Protein AF-0000000087419445 (afdb_homodimer)

Structure (mmCIF, N/CA/C/O backbone):
data_AF-0000000087419445-model_v1
#
loop_
_entity.id
_entity.type
_entity.pdbx_description
1 polymer 'Tll0287-like domain-containing protein'
#
loop_
_atom_site.group_PDB
_atom_site.id
_atom_site.type_symbol
_atom_site.label_atom_id
_atom_site.label_alt_id
_atom_site.label_comp_id
_atom_site.label_asym_id
_atom_site.label_entity_id
_atom_site.label_seq_id
_atom_site.pdbx_PDB_ins_code
_atom_site.Cartn_x
_atom_site.Cartn_y
_atom_site.Cartn_z
_atom_site.occupancy
_atom_site.B_iso_or_equiv
_atom_site.auth_seq_id
_atom_site.auth_comp_id
_atom_site.auth_asym_id
_atom_site.auth_atom_id
_atom_site.pdbx_PDB_model_num
ATOM 1 N N . MET A 1 1 ? -38.656 16.219 83.875 1 25.83 1 MET A N 1
ATOM 2 C CA . MET A 1 1 ? -37.688 15.125 83.875 1 25.83 1 MET A CA 1
ATOM 3 C C . MET A 1 1 ? -38.344 13.797 83.562 1 25.83 1 MET A C 1
ATOM 5 O O . MET A 1 1 ? -37.844 12.727 83.938 1 25.83 1 MET A O 1
ATOM 9 N N . LYS A 1 2 ? -39.594 13.906 83 1 27.36 2 LYS A N 1
ATOM 10 C CA . LYS A 1 2 ? -40.625 12.875 83.125 1 27.36 2 LYS A CA 1
ATOM 11 C C . LYS A 1 2 ? -40.25 11.648 82.25 1 27.36 2 LYS A C 1
ATOM 13 O O . LYS A 1 2 ? -39.906 11.766 81.125 1 27.36 2 LYS A O 1
ATOM 18 N N . HIS A 1 3 ? -39.812 10.594 82.938 1 27.92 3 HIS A N 1
ATOM 19 C CA . HIS A 1 3 ? -39.031 9.391 82.625 1 27.92 3 HIS A CA 1
ATOM 20 C C . HIS A 1 3 ? -39.875 8.367 81.875 1 27.92 3 HIS A C 1
ATOM 22 O O . HIS A 1 3 ? -39.906 7.191 82.25 1 27.92 3 HIS A O 1
ATOM 28 N N . LEU A 1 4 ? -40.906 8.828 81 1 33.69 4 LEU A N 1
ATOM 29 C CA . LEU A 1 4 ? -41.844 7.785 80.625 1 33.69 4 LEU A CA 1
ATOM 30 C C . LEU A 1 4 ? -41.156 6.586 80 1 33.69 4 LEU A C 1
ATOM 32 O O . LEU A 1 4 ? -40.219 6.746 79.188 1 33.69 4 LEU A O 1
ATOM 36 N N . PRO A 1 5 ? -41.5 5.383 80.625 1 30.81 5 PRO A N 1
ATOM 37 C CA . PRO A 1 5 ? -40.906 4.047 80.562 1 30.81 5 PRO A CA 1
ATOM 38 C C . PRO A 1 5 ? -40.938 3.498 79.125 1 30.81 5 PRO A C 1
ATOM 40 O O . PRO A 1 5 ? -41.688 3.992 78.25 1 30.81 5 PRO A O 1
ATOM 43 N N . GLU A 1 6 ? -40 2.533 78.812 1 29.3 6 GLU A N 1
ATOM 44 C CA . GLU A 1 6 ? -39.125 1.845 77.875 1 29.3 6 GLU A CA 1
ATOM 45 C C . GLU A 1 6 ? -39.875 0.718 77.188 1 29.3 6 GLU A C 1
ATOM 47 O O . GLU A 1 6 ? -39.281 -0.02 76.375 1 29.3 6 GLU A O 1
ATOM 52 N N . LEU A 1 7 ? -41.344 0.673 77.25 1 30.36 7 LEU A N 1
ATOM 53 C CA . LEU A 1 7 ? -41.719 -0.721 77.062 1 30.36 7 LEU A CA 1
ATOM 54 C C . LEU A 1 7 ? -41.312 -1.236 75.688 1 30.36 7 LEU A C 1
ATOM 56 O O . LEU A 1 7 ? -41.594 -0.596 74.688 1 30.36 7 LEU A O 1
ATOM 60 N N . ALA A 1 8 ? -40.406 -2.24 75.625 1 28.12 8 ALA A N 1
ATOM 61 C CA . ALA A 1 8 ? -39.562 -3 74.688 1 28.12 8 ALA A CA 1
ATOM 62 C C . ALA A 1 8 ? -40.406 -3.965 73.875 1 28.12 8 ALA A C 1
ATOM 64 O O . ALA A 1 8 ? -40.938 -4.953 74.375 1 28.12 8 ALA A O 1
ATOM 65 N N . VAL A 1 9 ? -41.5 -3.436 73.188 1 28.19 9 VAL A N 1
ATOM 66 C CA . VAL A 1 9 ? -42.438 -4.348 72.5 1 28.19 9 VAL A CA 1
ATOM 67 C C . VAL A 1 9 ? -41.656 -5.219 71.5 1 28.19 9 VAL A C 1
ATOM 69 O O . VAL A 1 9 ? -41.062 -4.707 70.562 1 28.19 9 VAL A O 1
ATOM 72 N N . ILE A 1 10 ? -41.156 -6.457 71.938 1 28.98 10 ILE A N 1
ATOM 73 C CA . ILE A 1 10 ? -40.344 -7.496 71.312 1 28.98 10 ILE A CA 1
ATOM 74 C C . ILE A 1 10 ? -41.125 -8.117 70.125 1 28.98 10 ILE A C 1
ATOM 76 O O . ILE A 1 10 ? -42.188 -8.688 70.312 1 28.98 10 ILE A O 1
ATOM 80 N N . ALA A 1 11 ? -41.219 -7.367 68.938 1 28.34 11 ALA A N 1
ATOM 81 C CA . ALA A 1 11 ? -41.938 -7.781 67.75 1 28.34 11 ALA A CA 1
ATOM 82 C C . ALA A 1 11 ? -41.406 -9.117 67.25 1 28.34 11 ALA A C 1
ATOM 84 O O . ALA A 1 11 ? -40.219 -9.266 67 1 28.34 11 ALA A O 1
ATOM 85 N N . MET A 1 12 ? -41.938 -10.258 67.75 1 25.58 12 MET A N 1
ATOM 86 C CA . MET A 1 12 ? -41.625 -11.656 67.438 1 25.58 12 MET A CA 1
ATOM 87 C C . MET A 1 12 ? -41.812 -11.953 66 1 25.58 12 MET A C 1
ATOM 89 O O . MET A 1 12 ? -42.906 -11.836 65.438 1 25.58 12 MET A O 1
ATOM 93 N N . PHE A 1 13 ? -40.875 -11.461 65 1 29.23 13 PHE A N 1
ATOM 94 C CA . PHE A 1 13 ? -40.969 -11.633 63.594 1 29.23 13 PHE A CA 1
ATOM 95 C C . PHE A 1 13 ? -40.875 -13.102 63.219 1 29.23 13 PHE A C 1
ATOM 97 O O . PHE A 1 13 ? -39.938 -13.797 63.594 1 29.23 13 PHE A O 1
ATOM 104 N N . VAL A 1 14 ? -41.938 -13.875 63.219 1 28.44 14 VAL A N 1
ATOM 105 C CA . VAL A 1 14 ? -42.094 -15.289 62.906 1 28.44 14 VAL A CA 1
ATOM 106 C C . VAL A 1 14 ? -41.562 -15.547 61.5 1 28.44 14 VAL A C 1
ATOM 108 O O . VAL A 1 14 ? -41.969 -14.891 60.531 1 28.44 14 VAL A O 1
ATOM 111 N N . SER A 1 15 ? -40.375 -16.234 61.281 1 29.36 15 SER A N 1
ATOM 112 C CA . SER A 1 15 ? -39.406 -16.672 60.25 1 29.36 15 SER A CA 1
ATOM 113 C C . SER A 1 15 ? -40.031 -17.719 59.344 1 29.36 15 SER A C 1
ATOM 115 O O . SER A 1 15 ? -40.062 -18.906 59.688 1 29.36 15 SER A O 1
ATOM 117 N N . VAL A 1 16 ? -41.25 -17.578 58.812 1 31.08 16 VAL A N 1
ATOM 118 C CA . VAL A 1 16 ? -41.75 -18.719 58.062 1 31.08 16 VAL A CA 1
ATOM 119 C C . VAL A 1 16 ? -40.812 -19.047 56.906 1 31.08 16 VAL A C 1
ATOM 121 O O . VAL A 1 16 ? -40.594 -18.219 56.031 1 31.08 16 VAL A O 1
ATOM 124 N N . ALA A 1 17 ? -39.875 -19.984 57.031 1 28.84 17 ALA A N 1
ATOM 125 C CA . ALA A 1 17 ? -38.844 -20.562 56.188 1 28.84 17 ALA A CA 1
ATOM 126 C C . ALA A 1 17 ? -39.469 -21.328 55.031 1 28.84 17 ALA A C 1
ATOM 128 O O . ALA A 1 17 ? -40.062 -22.391 55.219 1 28.84 17 ALA A O 1
ATOM 129 N N . ILE A 1 18 ? -40.219 -20.688 54.094 1 30.56 18 ILE A N 1
ATOM 130 C CA . ILE A 1 18 ? -40.781 -21.438 52.969 1 30.56 18 ILE A CA 1
ATOM 131 C C . ILE A 1 18 ? -39.656 -22.062 52.156 1 30.56 18 ILE A C 1
ATOM 133 O O . ILE A 1 18 ? -38.781 -21.359 51.688 1 30.56 18 ILE A O 1
ATOM 137 N N . ILE A 1 19 ? -39.375 -23.391 52.281 1 31.75 19 ILE A N 1
ATOM 138 C CA . ILE A 1 19 ? -38.406 -24.312 51.688 1 31.75 19 ILE A CA 1
ATOM 139 C C . ILE A 1 19 ? -38.688 -24.453 50.188 1 31.75 19 ILE A C 1
ATOM 141 O O . ILE A 1 19 ? -39.719 -25 49.812 1 31.75 19 ILE A O 1
ATOM 145 N N . MET A 1 20 ? -38.625 -23.391 49.375 1 28.64 20 MET A N 1
ATOM 146 C CA . MET A 1 20 ? -38.844 -23.578 47.938 1 28.64 20 MET A CA 1
ATOM 147 C C . MET A 1 20 ? -37.844 -24.531 47.344 1 28.64 20 MET A C 1
ATOM 149 O O . MET A 1 20 ? -36.625 -24.359 47.531 1 28.64 20 MET A O 1
ATOM 153 N N . ALA A 1 21 ? -38.094 -25.875 47.156 1 33.66 21 ALA A N 1
ATOM 154 C CA . ALA A 1 21 ? -37.375 -26.969 46.531 1 33.66 21 ALA A CA 1
ATOM 155 C C . ALA A 1 21 ? -37.031 -26.672 45.094 1 33.66 21 ALA A C 1
ATOM 157 O O . ALA A 1 21 ? -37.938 -26.594 44.25 1 33.66 21 ALA A O 1
ATOM 158 N N . THR A 1 22 ? -36.188 -25.688 44.75 1 34.28 22 THR A N 1
ATOM 159 C CA . THR A 1 22 ? -35.812 -25.344 43.406 1 34.28 22 THR A CA 1
ATOM 160 C C . THR A 1 22 ? -35.125 -26.531 42.719 1 34.28 22 THR A C 1
ATOM 162 O O . THR A 1 22 ? -34.281 -27.172 43.312 1 34.28 22 THR A O 1
ATOM 165 N N . THR A 1 23 ? -35.906 -27.406 42 1 35.88 23 THR A N 1
ATOM 166 C CA . THR A 1 23 ? -35.438 -28.453 41.125 1 35.88 23 THR A CA 1
ATOM 167 C C . THR A 1 23 ? -34.375 -27.906 40.125 1 35.88 23 THR A C 1
ATOM 169 O O . THR A 1 23 ? -34.625 -26.859 39.5 1 35.88 23 THR A O 1
ATOM 172 N N . GLY A 1 24 ? -33.062 -28.062 40.406 1 31.97 24 GLY A N 1
ATOM 173 C CA . GLY A 1 24 ? -31.844 -27.672 39.75 1 31.97 24 GLY A CA 1
ATOM 174 C C . GLY A 1 24 ? -31.688 -28.312 38.375 1 31.97 24 GLY A C 1
ATOM 175 O O . GLY A 1 24 ? -31.562 -29.547 38.281 1 31.97 24 GLY A O 1
ATOM 176 N N . HIS A 1 25 ? -32.594 -27.984 37.406 1 38.72 25 HIS A N 1
ATOM 177 C CA . HIS A 1 25 ? -32.312 -28.531 36.094 1 38.72 25 HIS A CA 1
ATOM 178 C C . HIS A 1 25 ? -30.891 -28.234 35.656 1 38.72 25 HIS A C 1
ATOM 180 O O . HIS A 1 25 ? -30.375 -27.141 35.906 1 38.72 25 HIS A O 1
ATOM 186 N N . PRO A 1 26 ? -30.047 -29.344 35.344 1 31.36 26 PRO A N 1
ATOM 187 C CA . PRO A 1 26 ? -28.625 -29.297 35.031 1 31.36 26 PRO A CA 1
ATOM 188 C C . PRO A 1 26 ? -28.344 -28.547 33.719 1 31.36 26 PRO A C 1
ATOM 190 O O . PRO A 1 26 ? -28.953 -28.828 32.688 1 31.36 26 PRO A O 1
ATOM 193 N N . ARG A 1 27 ? -28.156 -27.219 33.781 1 35 27 ARG A N 1
ATOM 194 C CA . ARG A 1 27 ? -27.672 -26.422 32.656 1 35 27 ARG A CA 1
ATOM 195 C C . ARG A 1 27 ? -26.344 -26.938 32.156 1 35 27 ARG A C 1
ATOM 197 O O . ARG A 1 27 ? -25.609 -26.219 31.469 1 35 27 ARG A O 1
ATOM 204 N N . ALA A 1 28 ? -25.906 -28.234 32.188 1 32.81 28 ALA A N 1
ATOM 205 C CA . ALA A 1 28 ? -24.531 -28.562 31.812 1 32.81 28 ALA A CA 1
ATOM 206 C C . ALA A 1 28 ? -24.328 -28.406 30.312 1 32.81 28 ALA A C 1
ATOM 208 O O . ALA A 1 28 ? -23.188 -28.406 29.828 1 32.81 28 ALA A O 1
ATOM 209 N N . ALA A 1 29 ? -25.344 -28.422 29.469 1 35.62 29 ALA A N 1
ATOM 210 C CA . ALA A 1 29 ? -24.938 -28.734 28.094 1 35.62 29 ALA A CA 1
ATOM 211 C C . ALA A 1 29 ? -24.234 -27.547 27.453 1 35.62 29 ALA A C 1
ATOM 213 O O . ALA A 1 29 ? -23.547 -27.688 26.438 1 35.62 29 ALA A O 1
ATOM 214 N N . VAL A 1 30 ? -24.516 -26.328 27.938 1 32.97 30 VAL A N 1
ATOM 215 C CA . VAL A 1 30 ? -24.062 -25.25 27.062 1 32.97 30 VAL A CA 1
ATOM 216 C C . VAL A 1 30 ? -22.562 -25.062 27.188 1 32.97 30 VAL A C 1
ATOM 218 O O . VAL A 1 30 ? -21.953 -24.266 26.469 1 32.97 30 VAL A O 1
ATOM 221 N N . ALA A 1 31 ? -21.922 -25.594 28.219 1 34.19 31 ALA A N 1
ATOM 222 C CA . ALA A 1 31 ? -20.531 -25.156 28.391 1 34.19 31 ALA A CA 1
ATOM 223 C C . ALA A 1 31 ? -19.625 -25.844 27.391 1 34.19 31 ALA A C 1
ATOM 225 O O . ALA A 1 31 ? -18.484 -25.438 27.188 1 34.19 31 ALA A O 1
ATOM 226 N N . GLU A 1 32 ? -20.062 -26.969 26.781 1 34.56 32 GLU A N 1
ATOM 227 C CA . GLU A 1 32 ? -19.062 -27.672 26 1 34.56 32 GLU A CA 1
ATOM 228 C C . GLU A 1 32 ? -18.719 -26.922 24.703 1 34.56 32 GLU A C 1
ATOM 230 O O . GLU A 1 32 ? -17.688 -27.172 24.094 1 34.56 32 GLU A O 1
ATOM 235 N N . GLU A 1 33 ? -19.625 -26.016 24.266 1 35.22 33 GLU A N 1
ATOM 236 C CA . GLU A 1 33 ? -19.312 -25.453 22.953 1 35.22 33 GLU A CA 1
ATOM 237 C C . GLU A 1 33 ? -18.188 -24.438 23.031 1 35.22 33 GLU A C 1
ATOM 239 O O . GLU A 1 33 ? -17.516 -24.156 22.031 1 35.22 33 GLU A O 1
ATOM 244 N N . THR A 1 34 ? -17.969 -23.828 24.281 1 36.28 34 THR A N 1
ATOM 245 C CA . THR A 1 34 ? -16.969 -22.766 24.266 1 36.28 34 THR A CA 1
ATOM 246 C C . THR A 1 34 ? -15.562 -23.344 24.234 1 36.28 34 THR A C 1
ATOM 248 O O . THR A 1 34 ? -14.609 -22.656 23.859 1 36.28 34 THR A O 1
ATOM 251 N N . ALA A 1 35 ? -15.32 -24.656 24.547 1 34.78 35 ALA A N 1
ATOM 252 C CA . ALA A 1 35 ? -13.945 -25.125 24.625 1 34.78 35 ALA A CA 1
ATOM 253 C C . ALA A 1 35 ? -13.352 -25.344 23.25 1 34.78 35 ALA A C 1
ATOM 255 O O . ALA A 1 35 ? -12.148 -25.172 23.047 1 34.78 35 ALA A O 1
ATOM 256 N N . ALA A 1 36 ? -14.141 -25.797 22.234 1 34.12 36 ALA A N 1
ATOM 257 C CA . ALA A 1 36 ? -13.539 -26.078 20.938 1 34.12 36 ALA A CA 1
ATOM 258 C C . ALA A 1 36 ? -13.078 -24.781 20.266 1 34.12 36 ALA A C 1
ATOM 260 O O . ALA A 1 36 ? -12.133 -24.797 19.469 1 34.12 36 ALA A O 1
ATOM 261 N N . ALA A 1 37 ? -13.703 -23.656 20.578 1 31.75 37 ALA A N 1
ATOM 262 C CA . ALA A 1 37 ? -13.234 -22.469 19.875 1 31.75 37 ALA A CA 1
ATOM 263 C C . ALA A 1 37 ? -11.867 -22.031 20.406 1 31.75 37 ALA A C 1
ATOM 265 O O . ALA A 1 37 ? -11.094 -21.391 19.688 1 31.75 37 ALA A O 1
ATOM 266 N N . LYS A 1 38 ? -11.453 -22.406 21.641 1 36.09 38 LYS A N 1
ATOM 267 C CA . LYS A 1 38 ? -10.156 -21.969 22.141 1 36.09 38 LYS A CA 1
ATOM 268 C C . LYS A 1 38 ? -9.016 -22.781 21.547 1 36.09 38 LYS A C 1
ATOM 270 O O . LYS A 1 38 ? -7.855 -22.359 21.609 1 36.09 38 LYS A O 1
ATOM 275 N N . GLN A 1 39 ? -9.273 -24.047 21.172 1 32.06 39 GLN A N 1
ATOM 276 C CA . GLN A 1 39 ? -8.125 -24.828 20.734 1 32.06 39 GLN A CA 1
ATOM 277 C C . GLN A 1 39 ? -7.672 -24.422 19.344 1 32.06 39 GLN A C 1
ATOM 279 O O . GLN A 1 39 ? -6.52 -24.641 18.953 1 32.06 39 GLN A O 1
ATOM 284 N N . THR A 1 40 ? -8.578 -23.906 18.516 1 31.14 40 THR A N 1
ATOM 285 C CA . THR A 1 40 ? -8.117 -23.625 17.156 1 31.14 40 THR A CA 1
ATOM 286 C C . THR A 1 40 ? -7.336 -22.312 17.094 1 31.14 40 THR A C 1
ATOM 288 O O . THR A 1 40 ? -6.527 -22.109 16.188 1 31.14 40 THR A O 1
ATOM 291 N N . ALA A 1 41 ? -7.457 -21.422 18.078 1 32.94 41 ALA A N 1
ATOM 292 C CA . ALA A 1 41 ? -6.652 -20.203 18.031 1 32.94 41 ALA A CA 1
ATOM 293 C C . ALA A 1 41 ? -5.188 -20.5 18.359 1 32.94 41 ALA A C 1
ATOM 295 O O . ALA A 1 41 ? -4.309 -19.688 18.094 1 32.94 41 ALA A O 1
ATOM 296 N N . ALA A 1 42 ? -4.789 -21.641 18.938 1 32.69 42 ALA A N 1
ATOM 297 C CA . ALA A 1 42 ? -3.412 -21.875 19.359 1 32.69 42 ALA A CA 1
ATOM 298 C C . ALA A 1 42 ? -2.529 -22.25 18.172 1 32.69 42 ALA A C 1
ATOM 300 O O . ALA A 1 42 ? -1.306 -22.094 18.234 1 32.69 42 ALA A O 1
ATOM 301 N N . ALA A 1 43 ? -3.029 -22.797 17.172 1 34.06 43 ALA A N 1
ATOM 302 C CA . ALA A 1 43 ? -2.107 -23.266 16.141 1 34.06 43 ALA A CA 1
ATOM 303 C C . ALA A 1 43 ? -1.549 -22.094 15.328 1 34.06 43 ALA A C 1
ATOM 305 O O . ALA A 1 43 ? -0.601 -22.266 14.562 1 34.06 43 ALA A O 1
ATOM 306 N N . ASP A 1 44 ? -2.184 -20.953 15.32 1 30.88 44 ASP A N 1
ATOM 307 C CA . ASP A 1 44 ? -1.661 -19.906 14.438 1 30.88 44 ASP A CA 1
ATOM 308 C C . ASP A 1 44 ? -0.481 -19.188 15.078 1 30.88 44 ASP A C 1
ATOM 310 O O . ASP A 1 44 ? 0.086 -18.266 14.492 1 30.88 44 ASP A O 1
ATOM 314 N N . LYS A 1 45 ? -0.11 -19.5 16.344 1 34.81 45 LYS A N 1
ATOM 315 C CA . LYS A 1 45 ? 0.976 -18.844 17.062 1 34.81 45 LYS A CA 1
ATOM 316 C C . LYS A 1 45 ? 2.336 -19.266 16.516 1 34.81 45 LYS A C 1
ATOM 318 O O . LYS A 1 45 ? 3.373 -18.766 16.953 1 34.81 45 LYS A O 1
ATOM 323 N N . THR A 1 46 ? 2.354 -20.406 15.922 1 33.5 46 THR A N 1
ATOM 324 C CA . THR A 1 46 ? 3.705 -20.891 15.672 1 33.5 46 THR A CA 1
ATOM 325 C C . THR A 1 46 ? 4.312 -20.203 14.453 1 33.5 46 THR A C 1
ATOM 327 O O . THR A 1 46 ? 5.406 -20.547 14.008 1 33.5 46 THR A O 1
ATOM 330 N N . ARG A 1 47 ? 3.518 -19.531 13.672 1 34.09 47 ARG A N 1
ATOM 331 C CA . ARG A 1 47 ? 4.328 -18.844 12.672 1 34.09 47 ARG A CA 1
ATOM 332 C C . ARG A 1 47 ? 5.25 -17.828 13.32 1 34.09 47 ARG A C 1
ATOM 334 O O . ARG A 1 47 ? 4.781 -16.891 13.984 1 34.09 47 ARG A O 1
ATOM 341 N N . GLU A 1 48 ? 6.484 -18.203 13.664 1 35.75 48 GLU A N 1
ATOM 342 C CA . GLU A 1 48 ? 7.457 -17.25 14.172 1 35.75 48 GLU A CA 1
ATOM 343 C C . GLU A 1 48 ? 7.297 -15.883 13.5 1 35.75 48 GLU A C 1
ATOM 345 O O . GLU A 1 48 ? 7.211 -15.805 12.273 1 35.75 48 GLU A O 1
ATOM 350 N N . PRO A 1 49 ? 6.648 -14.969 14.164 1 37.28 49 PRO A N 1
ATOM 351 C CA . PRO A 1 49 ? 6.699 -13.656 13.516 1 37.28 49 PRO A CA 1
ATOM 352 C C . PRO A 1 49 ? 8.031 -13.391 12.82 1 37.28 49 PRO A C 1
ATOM 354 O O . PRO A 1 49 ? 9.094 -13.711 13.359 1 37.28 49 PRO A O 1
ATOM 357 N N . ARG A 1 50 ? 8.141 -13.445 11.492 1 38.56 50 ARG A N 1
ATOM 358 C CA . ARG A 1 50 ? 9.391 -12.992 10.898 1 38.56 50 ARG A CA 1
ATOM 359 C C . ARG A 1 50 ? 10.016 -11.875 11.719 1 38.56 50 ARG A C 1
ATOM 361 O O . ARG A 1 50 ? 9.32 -10.961 12.164 1 38.56 50 ARG A O 1
ATOM 368 N N . PRO A 1 51 ? 11.117 -12.109 12.336 1 37.12 51 PRO A N 1
ATOM 369 C CA . PRO A 1 51 ? 11.703 -11.016 13.109 1 37.12 51 PRO A CA 1
ATOM 370 C C . PRO A 1 51 ? 11.5 -9.656 12.453 1 37.12 51 PRO A C 1
ATOM 372 O O . PRO A 1 51 ? 11.711 -9.508 11.242 1 37.12 51 PRO A O 1
ATOM 375 N N . ALA A 1 52 ? 10.617 -8.859 12.789 1 44.84 52 ALA A N 1
ATOM 376 C CA . ALA A 1 52 ? 10.633 -7.457 12.391 1 44.84 52 ALA A CA 1
ATOM 377 C C . ALA A 1 52 ? 12.055 -6.977 12.125 1 44.84 52 ALA A C 1
ATOM 379 O O . ALA A 1 52 ? 12.953 -7.207 12.93 1 44.84 52 ALA A O 1
ATOM 380 N N . THR A 1 53 ? 12.625 -7.152 11 1 46.22 53 THR A N 1
ATOM 381 C CA . THR A 1 53 ? 13.953 -6.574 10.797 1 46.22 53 THR A CA 1
ATOM 382 C C . THR A 1 53 ? 14.125 -5.316 11.648 1 46.22 53 THR A C 1
ATOM 384 O O . THR A 1 53 ? 13.422 -4.324 11.445 1 46.22 53 THR A O 1
ATOM 387 N N . LYS A 1 54 ? 14.328 -5.441 12.883 1 55.03 54 LYS A N 1
ATOM 388 C CA . LYS A 1 54 ? 14.695 -4.477 13.914 1 55.03 54 LYS A CA 1
ATOM 389 C C . LYS A 1 54 ? 15.453 -3.293 13.32 1 55.03 54 LYS A C 1
ATOM 391 O O . LYS A 1 54 ? 15.68 -2.293 14.008 1 55.03 54 LYS A O 1
ATOM 396 N N . THR A 1 55 ? 16.125 -3.354 12.148 1 71.69 55 THR A N 1
ATOM 397 C CA . THR A 1 55 ? 17.156 -2.332 11.938 1 71.69 55 THR A CA 1
ATOM 398 C C . THR A 1 55 ? 16.625 -1.234 11.016 1 71.69 55 THR A C 1
ATOM 400 O O . THR A 1 55 ? 15.758 -1.481 10.172 1 71.69 55 THR A O 1
ATOM 403 N N . GLY A 1 56 ? 16.719 -0.069 11.375 1 92 56 GLY A N 1
ATOM 404 C CA . GLY A 1 56 ? 16.547 1.115 10.547 1 92 56 GLY A CA 1
ATOM 405 C C . GLY A 1 56 ? 17.141 0.97 9.156 1 92 56 GLY A C 1
ATOM 406 O O . GLY A 1 56 ? 17.844 -0.003 8.875 1 92 56 GLY A O 1
ATOM 407 N N . VAL A 1 57 ? 16.594 1.706 8.305 1 96.62 57 VAL A N 1
ATOM 408 C CA . VAL A 1 57 ? 17.078 1.687 6.93 1 96.62 57 VAL A CA 1
ATOM 409 C C . VAL A 1 57 ? 17.875 2.959 6.648 1 96.62 57 VAL A C 1
ATOM 411 O O . VAL A 1 57 ? 17.859 3.898 7.445 1 96.62 57 VAL A O 1
ATOM 414 N N . THR A 1 58 ? 18.641 2.939 5.5 1 96.12 58 THR A N 1
ATOM 415 C CA . THR A 1 58 ? 19.375 4.137 5.098 1 96.12 58 THR A CA 1
ATOM 416 C C . THR A 1 58 ? 18.406 5.254 4.707 1 96.12 58 THR A C 1
ATOM 418 O O . THR A 1 58 ? 17.25 4.996 4.398 1 96.12 58 THR A O 1
ATOM 421 N N . LEU A 1 59 ? 18.922 6.516 4.727 1 97.56 59 LEU A N 1
ATOM 422 C CA . LEU A 1 59 ? 18.094 7.668 4.379 1 97.56 59 LEU A CA 1
ATOM 423 C C . LEU A 1 59 ? 17.547 7.539 2.959 1 97.56 59 LEU A C 1
ATOM 425 O O . LEU A 1 59 ? 16.406 7.906 2.693 1 97.56 59 LEU A O 1
ATOM 429 N N . GLU A 1 60 ? 18.406 7.016 2.047 1 96.69 60 GLU A N 1
ATOM 430 C CA . GLU A 1 60 ? 17.969 6.852 0.662 1 96.69 60 GLU A CA 1
ATOM 431 C C . GLU A 1 60 ? 16.797 5.883 0.561 1 96.69 60 GLU A C 1
ATOM 433 O O . GLU A 1 60 ? 15.812 6.156 -0.129 1 96.69 60 GLU A O 1
ATOM 438 N N . ILE A 1 61 ? 16.859 4.824 1.241 1 97.62 61 ILE A N 1
ATOM 439 C CA . ILE A 1 61 ? 15.789 3.836 1.245 1 97.62 61 ILE A CA 1
ATOM 440 C C . ILE A 1 61 ? 14.555 4.418 1.93 1 97.62 61 ILE A C 1
ATOM 442 O O . ILE A 1 61 ? 13.43 4.234 1.457 1 97.62 61 ILE A O 1
ATOM 446 N N . ALA A 1 62 ? 14.789 5.145 3.004 1 98.44 62 ALA A N 1
ATOM 447 C CA . ALA A 1 62 ? 13.688 5.719 3.764 1 98.44 62 ALA A CA 1
ATOM 448 C C . ALA A 1 62 ? 12.883 6.699 2.91 1 98.44 62 ALA A C 1
ATOM 450 O O . ALA A 1 62 ? 11.656 6.715 2.961 1 98.44 62 ALA A O 1
ATOM 451 N N . ARG A 1 63 ? 13.578 7.508 2.143 1 98.38 63 ARG A N 1
ATOM 452 C CA . ARG A 1 63 ? 12.93 8.484 1.275 1 98.38 63 ARG A CA 1
ATOM 453 C C . ARG A 1 63 ? 12.086 7.789 0.207 1 98.38 63 ARG A C 1
ATOM 455 O O . ARG A 1 63 ? 10.938 8.172 -0.031 1 98.38 63 ARG A O 1
ATOM 462 N N . ASP A 1 64 ? 12.648 6.797 -0.375 1 97.69 64 ASP A N 1
ATOM 463 C CA . ASP A 1 64 ? 11.938 6.047 -1.403 1 97.69 64 ASP A CA 1
ATOM 464 C C . ASP A 1 64 ? 10.727 5.324 -0.813 1 97.69 64 ASP A C 1
ATOM 466 O O . ASP A 1 64 ? 9.633 5.363 -1.383 1 97.69 64 ASP A O 1
ATOM 470 N N . ARG A 1 65 ? 10.953 4.684 0.312 1 98.38 65 ARG A N 1
ATOM 471 C CA . ARG A 1 65 ? 9.898 3.936 0.994 1 98.38 65 ARG A CA 1
ATOM 472 C C . ARG A 1 65 ? 8.727 4.844 1.342 1 98.38 65 ARG A C 1
ATOM 474 O O . ARG A 1 65 ? 7.566 4.492 1.091 1 98.38 65 ARG A O 1
ATOM 481 N N . ALA A 1 66 ? 9 5.988 1.845 1 98.75 66 ALA A N 1
ATOM 482 C CA . ALA A 1 66 ? 7.945 6.922 2.238 1 98.75 66 ALA A CA 1
ATOM 483 C C . ALA A 1 66 ? 7.16 7.402 1.023 1 98.75 66 ALA A C 1
ATOM 485 O O . ALA A 1 66 ? 5.938 7.551 1.088 1 98.75 66 ALA A O 1
ATOM 486 N N . GLU A 1 67 ? 7.875 7.668 -0.006 1 98.25 67 GLU A N 1
ATOM 487 C CA . GLU A 1 67 ? 7.219 8.148 -1.218 1 98.25 67 GLU A CA 1
ATOM 488 C C . GLU A 1 67 ? 6.289 7.09 -1.801 1 98.25 67 GLU A C 1
ATOM 490 O O . GLU A 1 67 ? 5.133 7.375 -2.115 1 98.25 67 GLU A O 1
ATOM 495 N N . ILE A 1 68 ? 6.766 5.871 -1.938 1 98.06 68 ILE A N 1
ATOM 496 C CA . ILE A 1 68 ? 5.957 4.82 -2.549 1 98.06 68 ILE A CA 1
ATOM 497 C C . ILE A 1 68 ? 4.789 4.465 -1.632 1 98.06 68 ILE A C 1
ATOM 499 O O . ILE A 1 68 ? 3.68 4.207 -2.102 1 98.06 68 ILE A 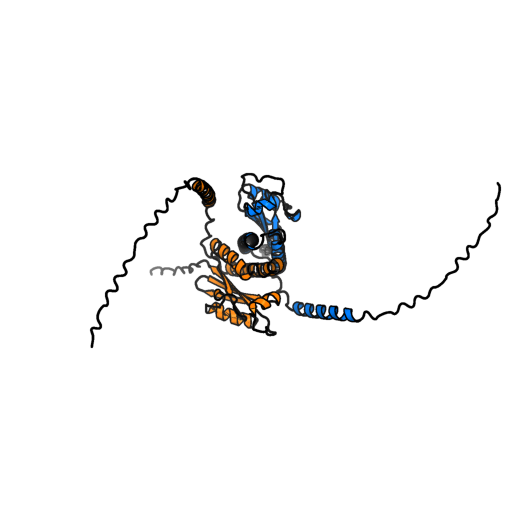O 1
ATOM 503 N N . MET A 1 69 ? 5.023 4.434 -0.342 1 98.69 69 MET A N 1
ATOM 504 C CA . MET A 1 69 ? 3.939 4.156 0.597 1 98.69 69 MET A CA 1
ATOM 505 C C . MET A 1 69 ? 2.869 5.242 0.529 1 98.69 69 MET A C 1
ATOM 507 O O . MET A 1 69 ? 1.675 4.945 0.587 1 98.69 69 MET A O 1
ATOM 511 N N . HIS A 1 70 ? 3.295 6.488 0.411 1 98.75 70 HIS A N 1
ATOM 512 C CA . HIS A 1 70 ? 2.322 7.562 0.247 1 98.75 70 HIS A CA 1
ATOM 513 C C . HIS A 1 70 ? 1.433 7.32 -0.968 1 98.75 70 HIS A C 1
ATOM 515 O O . HIS A 1 70 ? 0.208 7.43 -0.876 1 98.75 70 HIS A O 1
ATOM 521 N N . ASP A 1 71 ? 2.053 7.008 -2.068 1 98.44 71 ASP A N 1
ATOM 522 C CA . ASP A 1 71 ? 1.312 6.805 -3.311 1 98.44 71 ASP A CA 1
ATOM 523 C C . ASP A 1 71 ? 0.339 5.637 -3.186 1 98.44 71 ASP A C 1
ATOM 525 O O . ASP A 1 71 ? -0.81 5.727 -3.623 1 98.44 71 ASP A O 1
ATOM 529 N N . VAL A 1 72 ? 0.771 4.566 -2.6 1 98.75 72 VAL A N 1
ATOM 530 C CA . VAL A 1 72 ? -0.069 3.379 -2.467 1 98.75 72 VAL A CA 1
ATOM 531 C C . VAL A 1 72 ? -1.231 3.672 -1.521 1 98.75 72 VAL A C 1
ATOM 533 O O . VAL A 1 72 ? -2.377 3.316 -1.807 1 98.75 72 VAL A O 1
ATOM 536 N N . TYR A 1 73 ? -0.967 4.328 -0.415 1 98.75 73 TYR A N 1
ATOM 537 C CA . TYR A 1 73 ? -2.014 4.645 0.549 1 98.75 73 TYR A CA 1
ATOM 538 C C . TYR A 1 73 ? -3.043 5.59 -0.055 1 98.75 73 TYR A C 1
ATOM 540 O O . TYR A 1 73 ? -4.25 5.418 0.143 1 98.75 73 TYR A O 1
ATOM 548 N N . ALA A 1 74 ? -2.539 6.594 -0.759 1 98.06 74 ALA A N 1
ATOM 549 C CA . ALA A 1 74 ? -3.455 7.539 -1.394 1 98.06 74 ALA A CA 1
ATOM 550 C C . ALA A 1 74 ? -4.336 6.844 -2.426 1 98.06 74 ALA A C 1
ATOM 552 O O . ALA A 1 74 ? -5.547 7.059 -2.465 1 98.06 74 ALA A O 1
ATOM 553 N N . ALA A 1 75 ? -3.711 6.008 -3.254 1 98.06 75 ALA A N 1
ATOM 554 C CA . ALA A 1 75 ? -4.469 5.266 -4.258 1 98.06 75 ALA A CA 1
ATOM 555 C C . ALA A 1 75 ? -5.48 4.328 -3.6 1 98.06 75 ALA A C 1
ATOM 557 O O . ALA A 1 75 ? -6.609 4.191 -4.074 1 98.06 75 ALA A O 1
ATOM 558 N N . THR A 1 76 ? -5.074 3.674 -2.533 1 98.12 76 THR A N 1
ATOM 559 C CA . THR A 1 76 ? -5.957 2.77 -1.809 1 98.12 76 THR A CA 1
ATOM 560 C C . THR A 1 76 ? -7.145 3.527 -1.223 1 98.12 76 THR A C 1
ATOM 562 O O . THR A 1 76 ? -8.289 3.082 -1.336 1 98.12 76 THR A O 1
ATOM 565 N N . LEU A 1 77 ? -6.883 4.645 -0.622 1 96.5 77 LEU A N 1
ATOM 566 C CA . LEU A 1 77 ? -7.941 5.477 -0.065 1 96.5 77 LEU A CA 1
ATOM 567 C C . LEU A 1 77 ? -8.984 5.82 -1.129 1 96.5 77 LEU A C 1
ATOM 569 O O . LEU A 1 77 ? -10.188 5.75 -0.873 1 96.5 77 LEU A O 1
ATOM 573 N N . GLU A 1 78 ? -8.531 6.148 -2.287 1 95 78 GLU A N 1
ATOM 574 C CA . GLU A 1 78 ? -9.414 6.5 -3.395 1 95 78 GLU A CA 1
ATOM 575 C C . GLU A 1 78 ? -10.266 5.309 -3.82 1 95 78 GLU A C 1
ATOM 577 O O . GLU A 1 78 ? -11.477 5.441 -4.016 1 95 78 GLU A O 1
ATOM 582 N N . VAL A 1 79 ? -9.68 4.191 -3.912 1 94.69 79 VAL A N 1
ATOM 583 C CA . VAL A 1 79 ? -10.383 2.992 -4.34 1 94.69 79 VAL A CA 1
ATOM 584 C C . VAL A 1 79 ? -11.43 2.607 -3.295 1 94.69 79 VAL A C 1
ATOM 586 O O . VAL A 1 79 ? -12.547 2.225 -3.637 1 94.69 79 VAL A O 1
ATOM 589 N N . LEU A 1 80 ? -11.047 2.695 -1.995 1 93.25 80 LEU A N 1
ATOM 590 C CA . LEU A 1 80 ? -11.992 2.412 -0.926 1 93.25 80 LEU A CA 1
ATOM 591 C C . LEU A 1 80 ? -13.195 3.346 -1.007 1 93.25 80 LEU A C 1
ATOM 593 O O . LEU A 1 80 ? -14.344 2.91 -0.849 1 93.25 80 LEU A O 1
ATOM 597 N N . HIS A 1 81 ? -12.922 4.562 -1.263 1 90.88 81 HIS A N 1
ATOM 598 C CA . HIS A 1 81 ? -14 5.543 -1.357 1 90.88 81 HIS A CA 1
ATOM 599 C C . HIS A 1 81 ? -14.906 5.246 -2.543 1 90.88 81 HIS A C 1
ATOM 601 O O . HIS A 1 81 ? -16.141 5.234 -2.4 1 90.88 81 HIS A O 1
ATOM 607 N N . GLU A 1 82 ? -14.336 4.914 -3.629 1 90.5 82 GLU A N 1
ATOM 608 C CA . GLU A 1 82 ? -15.078 4.766 -4.879 1 90.5 82 GLU A CA 1
ATOM 609 C C . GLU A 1 82 ? -15.844 3.443 -4.914 1 90.5 82 GLU A C 1
ATOM 611 O O . GLU A 1 82 ? -16.969 3.389 -5.398 1 90.5 82 GLU A O 1
ATOM 616 N N . ARG A 1 83 ? -15.195 2.455 -4.34 1 89.5 83 ARG A N 1
ATOM 617 C CA . ARG A 1 83 ? -15.75 1.121 -4.559 1 89.5 83 ARG A CA 1
ATOM 618 C C . ARG A 1 83 ? -16.578 0.671 -3.363 1 89.5 83 ARG A C 1
ATOM 620 O O . ARG A 1 83 ? -17.484 -0.166 -3.502 1 89.5 83 ARG A O 1
ATOM 627 N N . TYR A 1 84 ? -16.375 1.242 -2.232 1 88.62 84 TYR A N 1
ATOM 628 C CA . TYR A 1 84 ? -16.938 0.591 -1.056 1 88.62 84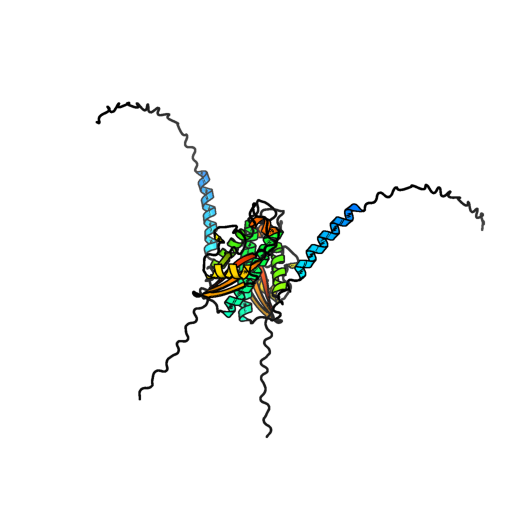 TYR A CA 1
ATOM 629 C C . TYR A 1 84 ? -17.719 1.586 -0.206 1 88.62 84 TYR A C 1
ATOM 631 O O . TYR A 1 84 ? -18.562 1.192 0.603 1 88.62 84 TYR A O 1
ATOM 639 N N . PHE A 1 85 ? -17.406 2.764 -0.325 1 84.88 85 PHE A N 1
ATOM 640 C CA . PHE A 1 85 ? -18.047 3.727 0.563 1 84.88 85 PHE A CA 1
ATOM 641 C C . PHE A 1 85 ? -19.281 4.328 -0.094 1 84.88 85 PHE A C 1
ATOM 643 O O . PHE A 1 85 ? -19.219 5.422 -0.662 1 84.88 85 PHE A O 1
ATOM 650 N N . HIS A 1 86 ? -20.438 3.609 -0.213 1 75.31 86 HIS A N 1
ATOM 651 C CA . HIS A 1 86 ? -21.688 4.027 -0.838 1 75.31 86 HIS A CA 1
ATOM 652 C C . HIS A 1 86 ? -22.781 4.262 0.206 1 75.31 86 HIS A C 1
ATOM 654 O O . HIS A 1 86 ? -23.891 4.66 -0.133 1 75.31 86 HIS A O 1
ATOM 660 N N . GLY A 1 87 ? -22.469 4.203 1.314 1 64.25 87 GLY A N 1
ATOM 661 C CA . GLY A 1 87 ? -23.578 4.375 2.23 1 64.25 87 GLY A CA 1
ATOM 662 C C . GLY A 1 87 ? -23.156 4.516 3.678 1 64.25 87 GLY A C 1
ATOM 663 O O . GLY A 1 87 ? -21.969 4.379 3.994 1 64.25 87 GLY A O 1
ATOM 664 N N . ALA A 1 88 ? -24.156 4.785 4.535 1 64.38 88 ALA A N 1
ATOM 665 C CA . ALA A 1 88 ? -23.953 5.164 5.93 1 64.38 88 ALA A CA 1
ATOM 666 C C . ALA A 1 88 ? -23.391 4 6.738 1 64.38 88 ALA A C 1
ATOM 668 O O . ALA A 1 88 ? -22.812 4.199 7.812 1 64.38 88 ALA A O 1
ATOM 669 N N . ARG A 1 89 ? -23.375 2.77 6.133 1 68.06 89 ARG A N 1
ATOM 670 C CA . ARG A 1 89 ? -23 1.653 6.996 1 68.06 89 ARG A CA 1
ATOM 671 C C . ARG A 1 89 ? -21.562 1.202 6.723 1 68.06 89 ARG A C 1
ATOM 673 O O . ARG A 1 89 ? -21 0.411 7.484 1 68.06 89 ARG A O 1
ATOM 680 N N . ALA A 1 90 ? -21 1.724 5.789 1 74.06 90 ALA A N 1
ATOM 681 C CA . ALA A 1 90 ? -19.656 1.274 5.461 1 74.06 90 ALA A CA 1
ATOM 682 C C . ALA A 1 90 ? -18.609 1.997 6.316 1 74.06 90 ALA A C 1
ATOM 684 O O . ALA A 1 90 ? -18.797 3.162 6.676 1 74.06 90 ALA A O 1
ATOM 685 N N . ALA A 1 91 ? -17.625 1.234 6.77 1 80.56 91 ALA A N 1
ATOM 686 C CA . ALA A 1 91 ? -16.5 1.876 7.457 1 80.56 91 ALA A CA 1
ATOM 687 C C . ALA A 1 91 ? -15.938 3.025 6.625 1 80.56 91 ALA A C 1
ATOM 689 O O . ALA A 1 91 ? -15.742 2.891 5.414 1 80.56 91 ALA A O 1
ATOM 690 N N . VAL A 1 92 ? -15.781 4.141 7.297 1 87.44 92 VAL A N 1
ATOM 691 C CA . VAL A 1 92 ? -15.148 5.285 6.648 1 87.44 92 VAL A CA 1
ATOM 692 C C . VAL A 1 92 ? -13.758 4.891 6.148 1 87.44 92 VAL A C 1
ATOM 694 O O . VAL A 1 92 ? -12.945 4.352 6.906 1 87.44 92 VAL A O 1
ATOM 697 N N . PRO A 1 93 ? -13.367 5.141 4.914 1 91.5 93 PRO A N 1
ATOM 698 C CA . PRO A 1 93 ? -12.117 4.68 4.309 1 91.5 93 PRO A CA 1
ATOM 699 C C . PRO A 1 93 ? -10.883 5.074 5.121 1 91.5 93 PRO A C 1
ATOM 701 O O . PRO A 1 93 ? -10 4.246 5.355 1 91.5 93 PRO A O 1
ATOM 704 N N . ALA A 1 94 ? -10.844 6.293 5.625 1 91.69 94 ALA A N 1
ATOM 705 C CA . ALA A 1 94 ? -9.688 6.738 6.406 1 91.69 94 ALA A CA 1
ATOM 706 C C . ALA A 1 94 ? -9.492 5.871 7.645 1 91.69 94 ALA A C 1
ATOM 708 O O . ALA A 1 94 ? -8.359 5.582 8.039 1 91.69 94 ALA A O 1
ATOM 709 N N . ARG A 1 95 ? -10.609 5.477 8.242 1 91.69 95 ARG A N 1
ATOM 710 C CA . ARG A 1 95 ? -10.531 4.621 9.422 1 91.69 95 ARG A CA 1
ATOM 711 C C . ARG A 1 95 ? -10.062 3.217 9.047 1 91.69 95 ARG A C 1
ATOM 713 O O . ARG A 1 95 ? -9.25 2.623 9.758 1 91.69 95 ARG A O 1
ATOM 720 N N . ALA A 1 96 ? -10.633 2.684 8.008 1 93.62 96 ALA A N 1
ATOM 721 C CA . ALA A 1 96 ? -10.195 1.366 7.551 1 93.62 96 ALA A CA 1
ATOM 722 C C . ALA A 1 96 ? -8.695 1.354 7.254 1 93.62 96 ALA A C 1
ATOM 724 O O . ALA A 1 96 ? -8.008 0.381 7.562 1 93.62 96 ALA A O 1
ATOM 725 N N . MET A 1 97 ? -8.203 2.461 6.727 1 96.5 97 MET A N 1
ATOM 726 C CA . MET A 1 97 ? -6.789 2.572 6.387 1 96.5 97 MET A CA 1
ATOM 727 C C . MET A 1 97 ? -5.922 2.516 7.641 1 96.5 97 MET A C 1
ATOM 729 O O . MET A 1 97 ? -4.773 2.07 7.586 1 96.5 97 MET A O 1
ATOM 733 N N . GLN A 1 98 ? -6.418 2.879 8.742 1 96.62 98 GLN A N 1
ATOM 734 C CA . GLN A 1 98 ? -5.637 2.842 9.977 1 96.62 98 GLN A CA 1
ATOM 735 C C . GLN A 1 98 ? -5.316 1.407 10.383 1 96.62 98 GLN A C 1
ATOM 737 O O . GLN A 1 98 ? -4.273 1.145 10.984 1 96.62 98 GLN A O 1
ATOM 742 N N . ASP A 1 99 ? -6.188 0.484 10.039 1 97.25 99 ASP A N 1
ATOM 743 C CA . ASP A 1 99 ? -5.879 -0.925 10.273 1 97.25 99 ASP A CA 1
ATOM 744 C C . ASP A 1 99 ? -4.672 -1.364 9.445 1 97.25 99 ASP A C 1
ATOM 746 O O . ASP A 1 99 ? -3.834 -2.131 9.922 1 97.25 99 ASP A O 1
ATOM 750 N N . VAL A 1 100 ? -4.609 -0.868 8.203 1 98.31 100 VAL A N 1
ATOM 751 C CA . VAL A 1 100 ? -3.457 -1.155 7.359 1 98.31 100 VAL A CA 1
ATOM 752 C C . VAL A 1 100 ? -2.195 -0.563 7.98 1 98.31 100 VAL A C 1
ATOM 754 O O . VAL A 1 100 ? -1.172 -1.242 8.086 1 98.31 100 VAL A O 1
ATOM 757 N N . PHE A 1 101 ? -2.311 0.704 8.453 1 98.44 101 PHE A N 1
ATOM 758 C CA . PHE A 1 101 ? -1.175 1.368 9.086 1 98.44 101 PHE A CA 1
ATOM 759 C C . PHE A 1 101 ? -0.647 0.547 10.258 1 98.44 101 PHE A C 1
ATOM 761 O O . PHE A 1 101 ? 0.563 0.348 10.383 1 98.44 101 PHE A O 1
ATOM 768 N N . SER A 1 102 ? -1.543 0.083 11.062 1 98.12 102 SER A N 1
ATOM 769 C CA . SER A 1 102 ? -1.169 -0.669 12.25 1 98.12 102 SER A CA 1
ATOM 770 C C . SER A 1 102 ? -0.453 -1.965 11.891 1 98.12 102 SER A C 1
ATOM 772 O O . SER A 1 102 ? 0.545 -2.326 12.516 1 98.12 102 SER A O 1
ATOM 774 N N . THR A 1 103 ? -0.971 -2.646 10.938 1 98 103 THR A N 1
ATOM 775 C CA . THR A 1 103 ? -0.356 -3.893 10.492 1 98 103 THR A CA 1
ATOM 776 C C . THR A 1 103 ? 1.062 -3.645 9.984 1 98 103 THR A C 1
ATOM 778 O O . THR A 1 103 ? 1.988 -4.383 10.328 1 98 103 THR A O 1
ATOM 781 N N . ILE A 1 104 ? 1.259 -2.562 9.195 1 98.25 104 ILE A N 1
ATOM 782 C CA . ILE A 1 104 ? 2.566 -2.26 8.625 1 98.25 104 ILE A CA 1
ATOM 783 C C . ILE A 1 104 ? 3.525 -1.823 9.727 1 98.25 104 ILE A C 1
ATOM 785 O O . ILE A 1 104 ? 4.715 -2.148 9.688 1 98.25 104 ILE A O 1
ATOM 789 N N . GLN A 1 105 ? 3.041 -1.105 10.664 1 98.06 105 GLN A N 1
ATOM 790 C CA . GLN A 1 105 ? 3.885 -0.695 11.781 1 98.06 105 GLN A CA 1
ATOM 791 C C . GLN A 1 105 ? 4.438 -1.906 12.523 1 98.06 105 GLN A C 1
ATOM 793 O O . GLN A 1 105 ? 5.613 -1.929 12.898 1 98.06 105 GLN A O 1
ATOM 798 N N . ARG A 1 106 ? 3.633 -2.908 12.734 1 96.69 106 ARG A N 1
ATOM 799 C CA . ARG A 1 106 ? 4.051 -4.117 13.43 1 96.69 106 ARG A CA 1
ATOM 800 C C . ARG A 1 106 ? 5.105 -4.875 12.633 1 96.69 106 ARG A C 1
ATOM 802 O O . ARG A 1 106 ? 6.043 -5.438 13.203 1 96.69 106 ARG A O 1
ATOM 809 N N . LYS A 1 107 ? 5.027 -4.773 11.359 1 94.94 107 LYS A N 1
ATOM 810 C CA . LYS A 1 107 ? 5.883 -5.586 10.5 1 94.94 107 LYS A CA 1
ATOM 811 C C . LYS A 1 107 ? 7.199 -4.871 10.195 1 94.94 107 LYS A C 1
ATOM 813 O O . LYS A 1 107 ? 8.227 -5.516 10 1 94.94 107 LYS A O 1
ATOM 818 N N . SER A 1 108 ? 7.203 -3.508 10.125 1 94.62 108 SER A N 1
ATOM 819 C CA . SER A 1 108 ? 8.367 -2.814 9.586 1 94.62 108 SER A CA 1
ATOM 820 C C . SER A 1 108 ? 8.75 -1.619 10.453 1 94.62 108 SER A C 1
ATOM 822 O O . SER A 1 108 ? 9.688 -0.882 10.125 1 94.62 108 SER A O 1
ATOM 824 N N . ARG A 1 109 ? 7.988 -1.297 11.469 1 95.38 109 ARG A N 1
ATOM 825 C CA . ARG A 1 109 ? 8.188 -0.191 12.398 1 95.38 109 ARG A CA 1
ATOM 826 C C . ARG A 1 109 ? 7.926 1.149 11.719 1 95.38 109 ARG A C 1
ATOM 828 O O . ARG A 1 109 ? 8.133 2.205 12.32 1 95.38 109 ARG A O 1
ATOM 835 N N . VAL A 1 110 ? 7.516 1.101 10.469 1 98.25 110 VAL A N 1
ATOM 836 C CA . VAL A 1 110 ? 7.109 2.332 9.797 1 98.25 110 VAL A CA 1
ATOM 837 C C . VAL A 1 110 ? 5.773 2.809 10.359 1 98.25 110 VAL A C 1
ATOM 839 O O . VAL A 1 110 ? 4.828 2.025 10.484 1 98.25 110 VAL A O 1
ATOM 842 N N . GLU A 1 111 ? 5.691 4.062 10.68 1 98.06 111 GLU A N 1
ATOM 843 C CA . GLU A 1 111 ? 4.469 4.664 11.203 1 98.06 111 GLU A CA 1
ATOM 844 C C . GLU A 1 111 ? 3.779 5.523 10.148 1 98.06 111 GLU A C 1
ATOM 846 O O . GLU A 1 111 ? 4.441 6.227 9.383 1 98.06 111 GLU A O 1
ATOM 851 N N . ALA A 1 112 ? 2.469 5.465 10.172 1 98.5 112 ALA A N 1
ATOM 852 C CA . ALA A 1 112 ? 1.673 6.336 9.312 1 98.5 112 ALA A CA 1
ATOM 853 C C . ALA A 1 112 ? 0.488 6.926 10.07 1 98.5 112 ALA A C 1
ATOM 855 O O . ALA A 1 112 ? -0.104 6.258 10.922 1 98.5 112 ALA A O 1
ATOM 856 N N . ARG A 1 113 ? 0.121 8.117 9.75 1 96.62 113 ARG A N 1
ATOM 857 C CA . ARG A 1 113 ? -1.047 8.734 10.375 1 96.62 113 ARG A CA 1
ATOM 858 C C . ARG A 1 113 ? -1.596 9.867 9.516 1 96.62 113 ARG A C 1
ATOM 860 O O . ARG A 1 113 ? -0.833 10.586 8.867 1 96.62 113 ARG A O 1
ATOM 867 N N . TRP A 1 114 ? -2.896 10.039 9.648 1 96.69 114 TRP A N 1
ATOM 868 C CA . TRP A 1 114 ? -3.574 11.156 9 1 96.69 114 TRP A CA 1
ATOM 869 C C . TRP A 1 114 ? -3.414 12.43 9.812 1 96.69 114 TRP A C 1
ATOM 871 O O . TRP A 1 114 ? -3.432 12.398 11.047 1 96.69 114 TRP A O 1
ATOM 881 N N . ILE A 1 115 ? -3.367 13.57 9.055 1 96.5 115 ILE A N 1
ATOM 882 C CA . ILE A 1 115 ? -3.486 14.844 9.758 1 96.5 115 ILE A CA 1
ATOM 883 C C . ILE A 1 115 ? -4.441 15.766 9 1 96.5 115 ILE A C 1
ATOM 885 O O . ILE A 1 115 ? -4.531 15.703 7.77 1 96.5 115 ILE A O 1
ATOM 889 N N . SER A 1 116 ? -5.105 16.578 9.75 1 93.81 116 SER A N 1
ATOM 890 C CA . SER A 1 116 ? -5.906 17.625 9.148 1 93.81 116 SER A CA 1
ATOM 891 C C . SER A 1 116 ? -5.027 18.766 8.625 1 93.81 116 SER A C 1
ATOM 893 O O . SER A 1 116 ? -4.047 19.141 9.266 1 93.81 116 SER A O 1
ATOM 895 N N . VAL A 1 117 ? -5.391 19.297 7.453 1 94.19 117 VAL A N 1
ATOM 896 C CA . VAL A 1 117 ? -4.617 20.391 6.867 1 94.19 117 VAL A CA 1
ATOM 897 C C . VAL A 1 117 ? -5.461 21.656 6.832 1 94.19 117 VAL A C 1
ATOM 899 O O . VAL A 1 117 ? -5.199 22.609 7.578 1 94.19 117 VAL A O 1
ATOM 902 N N . ASN A 1 118 ? -6.547 21.656 6.094 1 91.12 118 ASN A N 1
ATOM 903 C CA . ASN A 1 118 ? -7.34 22.875 6.031 1 91.12 118 ASN A CA 1
ATOM 904 C C . ASN A 1 118 ? -8.836 22.578 6.062 1 91.12 118 ASN A C 1
ATOM 906 O O . ASN A 1 118 ? -9.633 23.328 5.492 1 91.12 118 ASN A O 1
ATOM 910 N N . MET A 1 119 ? -9.133 21.422 6.605 1 86.19 119 MET A N 1
ATOM 911 C CA . MET A 1 119 ? -10.492 21.031 6.961 1 86.19 119 MET A CA 1
ATOM 912 C C . MET A 1 119 ? -10.547 20.484 8.383 1 86.19 119 MET A C 1
ATOM 914 O O . MET A 1 119 ? -9.516 20.141 8.961 1 86.19 119 MET A O 1
ATOM 918 N N . GLU A 1 120 ? -11.781 20.453 8.867 1 79.56 120 GLU A N 1
ATOM 919 C CA . GLU A 1 120 ? -11.945 19.891 10.211 1 79.56 120 GLU A CA 1
ATOM 920 C C . GLU A 1 120 ? -11.586 18.406 10.234 1 79.56 120 GLU A C 1
ATOM 922 O O . GLU A 1 120 ? -11.961 17.656 9.328 1 79.56 120 GLU A O 1
ATOM 927 N N . PRO A 1 121 ? -10.836 18.094 11.281 1 74.06 121 PRO A N 1
ATOM 928 C CA . PRO A 1 121 ? -10.523 16.672 11.398 1 74.06 121 PRO A CA 1
ATOM 929 C C . PRO A 1 121 ? -11.758 15.812 11.688 1 74.06 121 PRO A C 1
ATOM 931 O O . PRO A 1 121 ? -12.656 16.25 12.414 1 74.06 121 PRO A O 1
ATOM 934 N N . MET A 1 122 ? -11.82 14.633 11.023 1 70.38 122 MET A N 1
ATOM 935 C CA . MET A 1 122 ? -12.914 13.719 11.305 1 70.38 122 MET A CA 1
ATOM 936 C C . MET A 1 122 ? -12.719 13.023 12.648 1 70.38 122 MET A C 1
ATOM 938 O O . MET A 1 122 ? -13.648 12.414 13.18 1 70.38 122 MET A O 1
ATOM 942 N N . SER A 1 123 ? -11.508 13.031 13.094 1 71.5 123 SER A N 1
ATOM 943 C CA . SER A 1 123 ? -11.133 12.492 14.391 1 71.5 123 SER A CA 1
ATOM 944 C C . SER A 1 123 ? -10.133 13.398 15.102 1 71.5 123 SER A C 1
ATOM 946 O O . SER A 1 123 ? -9.266 14 14.461 1 71.5 123 SER A O 1
ATOM 948 N N . ILE A 1 124 ? -10.352 13.516 16.453 1 71.19 124 ILE A N 1
ATOM 949 C CA . ILE A 1 124 ? -9.406 14.289 17.25 1 71.19 124 ILE A CA 1
ATOM 950 C C . ILE A 1 124 ? -7.992 13.75 17.047 1 71.19 124 ILE A C 1
ATOM 952 O O . ILE A 1 124 ? -7.012 14.492 17.141 1 71.19 124 ILE A O 1
ATOM 956 N N . ASP A 1 125 ? -7.859 12.57 16.609 1 81.56 125 ASP A N 1
ATOM 957 C CA . ASP A 1 125 ? -6.566 11.914 16.422 1 81.56 125 ASP A CA 1
ATOM 958 C C . ASP A 1 125 ? -5.875 12.422 15.156 1 81.56 125 ASP A C 1
AT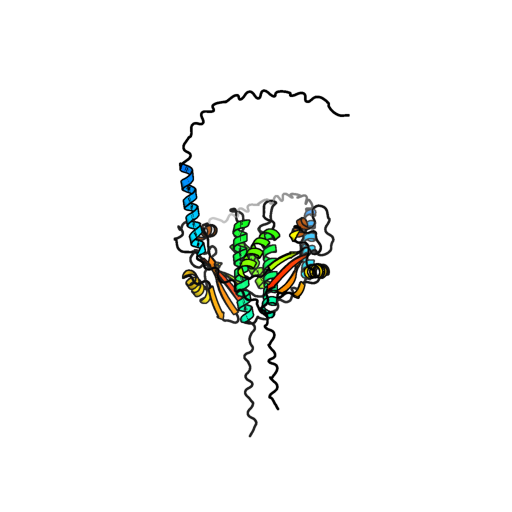OM 960 O O . ASP A 1 125 ? -4.68 12.188 14.961 1 81.56 125 ASP A O 1
ATOM 964 N N . HIS A 1 126 ? -6.508 13.297 14.43 1 90.69 126 HIS A N 1
ATOM 965 C CA . HIS A 1 126 ? -5.938 13.711 13.148 1 90.69 126 HIS A CA 1
ATOM 966 C C . HIS A 1 126 ? -5.473 15.164 13.203 1 90.69 126 HIS A C 1
ATOM 968 O O . HIS A 1 126 ? -5.016 15.711 12.195 1 90.69 126 HIS A O 1
ATOM 974 N N . GLU A 1 127 ? -5.605 15.797 14.398 1 92.69 127 GLU A N 1
ATOM 975 C CA . GLU A 1 127 ? -5.031 17.125 14.555 1 92.69 127 GLU A CA 1
ATOM 976 C C . GLU A 1 127 ? -3.506 17.078 14.539 1 92.69 127 GLU A C 1
ATOM 978 O O . GLU A 1 127 ? -2.902 16.234 15.203 1 92.69 127 GLU A O 1
ATOM 983 N N . PRO A 1 128 ? -2.922 17.984 13.734 1 96.06 128 PRO A N 1
ATOM 984 C CA . PRO A 1 128 ? -1.462 18.047 13.828 1 96.06 128 PRO A CA 1
ATOM 985 C C . PRO A 1 128 ? -0.979 18.312 15.258 1 96.06 128 PRO A C 1
ATOM 987 O O . PRO A 1 128 ? -1.403 19.281 15.891 1 96.06 128 PRO A O 1
ATOM 990 N N . LYS A 1 129 ? -0.012 17.516 15.719 1 93.62 129 LYS A N 1
ATOM 991 C CA . LYS A 1 129 ? 0.411 17.609 17.109 1 93.62 129 LYS A CA 1
ATOM 992 C C . LYS A 1 129 ? 1.86 18.078 17.219 1 93.62 129 LYS A C 1
ATOM 994 O O . LYS A 1 129 ? 2.168 19 17.969 1 93.62 129 LYS A O 1
ATOM 999 N N . SER A 1 130 ? 2.746 17.516 16.484 1 96.25 130 SER A N 1
ATOM 1000 C CA . SER A 1 130 ? 4.16 17.859 16.562 1 96.25 130 SER A CA 1
ATOM 1001 C C . SER A 1 130 ? 4.449 19.141 15.773 1 96.25 130 SER A C 1
ATOM 1003 O O . SER A 1 130 ? 3.656 19.547 14.922 1 96.25 130 SER A O 1
ATOM 1005 N N . ASP A 1 131 ? 5.625 19.781 16.078 1 97.69 131 ASP A N 1
ATOM 1006 C CA . ASP A 1 131 ? 6.043 20.953 15.312 1 97.69 131 ASP A CA 1
ATOM 1007 C C . ASP A 1 131 ? 6.168 20.625 13.828 1 97.69 131 ASP A C 1
ATOM 1009 O O . ASP A 1 131 ? 5.789 21.422 12.977 1 97.69 131 ASP A O 1
ATOM 1013 N N . PHE A 1 132 ? 6.684 19.516 13.562 1 98.38 132 PHE A N 1
ATOM 1014 C CA . PHE A 1 132 ? 6.816 19.094 12.164 1 98.38 132 PHE A CA 1
ATOM 1015 C C . PHE A 1 132 ? 5.449 19 11.5 1 98.38 132 PHE A C 1
ATOM 1017 O O . PHE A 1 132 ? 5.25 19.516 10.398 1 98.38 132 PHE A O 1
ATOM 1024 N N . GLU A 1 133 ? 4.461 18.297 12.148 1 98.25 133 GLU A N 1
ATOM 1025 C CA . GLU A 1 133 ? 3.131 18.125 11.578 1 98.25 133 GLU A CA 1
ATOM 1026 C C . GLU A 1 133 ? 2.445 19.469 11.336 1 98.25 133 GLU A C 1
ATOM 1028 O O . GLU A 1 133 ? 1.769 19.656 10.328 1 98.25 133 GLU A O 1
ATOM 1033 N N . LYS A 1 134 ? 2.588 20.391 12.273 1 98.31 134 LYS A N 1
ATOM 1034 C CA . LYS A 1 134 ? 1.998 21.719 12.141 1 98.31 134 LYS A CA 1
ATOM 1035 C C . LYS A 1 134 ? 2.602 22.469 10.953 1 98.31 134 LYS A C 1
ATOM 1037 O O . LYS A 1 134 ? 1.876 23.078 10.164 1 98.31 134 LYS A O 1
ATOM 1042 N N . ARG A 1 135 ? 3.92 22.406 10.844 1 98.56 135 ARG A N 1
ATOM 1043 C CA . ARG A 1 135 ? 4.586 23.031 9.711 1 98.56 135 ARG A CA 1
ATOM 1044 C C . ARG A 1 135 ? 4.156 22.375 8.398 1 98.56 135 ARG A C 1
ATOM 1046 O O . ARG A 1 135 ? 3.959 23.062 7.395 1 98.56 135 ARG A O 1
ATOM 1053 N N . ALA A 1 136 ? 4.066 21.078 8.461 1 98.75 136 ALA A N 1
ATOM 1054 C CA . ALA A 1 136 ? 3.666 20.359 7.262 1 98.75 136 ALA A CA 1
ATOM 1055 C C . ALA A 1 136 ? 2.25 20.734 6.836 1 98.75 136 ALA A C 1
ATOM 1057 O O . ALA A 1 136 ? 1.987 20.953 5.652 1 98.75 136 ALA A O 1
ATOM 1058 N N . ALA A 1 137 ? 1.307 20.797 7.762 1 98 137 ALA A N 1
ATOM 1059 C CA . ALA A 1 137 ? -0.07 21.188 7.465 1 98 137 ALA A CA 1
ATOM 1060 C C . ALA A 1 137 ? -0.127 22.562 6.824 1 98 137 ALA A C 1
ATOM 1062 O O . ALA A 1 137 ? -0.846 22.781 5.844 1 98 137 ALA A O 1
ATOM 1063 N N . GLN A 1 138 ? 0.619 23.484 7.363 1 98.06 138 GLN A N 1
ATOM 1064 C CA . GLN A 1 138 ? 0.667 24.844 6.816 1 98.06 138 GLN A CA 1
ATOM 1065 C C . GLN A 1 138 ? 1.224 24.844 5.398 1 98.06 138 GLN A C 1
ATOM 1067 O O . GLN A 1 138 ? 0.67 25.484 4.508 1 98.06 138 GLN A O 1
ATOM 1072 N N . ALA A 1 139 ? 2.348 24.109 5.234 1 98.62 139 ALA A N 1
ATOM 1073 C CA . ALA A 1 139 ? 2.984 24.047 3.924 1 98.62 139 ALA A CA 1
ATOM 1074 C C . ALA A 1 139 ? 2.049 23.438 2.883 1 98.62 139 ALA A C 1
ATOM 1076 O O . ALA A 1 139 ? 1.932 23.953 1.769 1 98.62 139 ALA A O 1
ATOM 1077 N N . ILE A 1 140 ? 1.399 22.359 3.197 1 98.25 140 ILE A N 1
ATOM 1078 C CA . ILE A 1 140 ? 0.478 21.688 2.289 1 98.25 140 ILE A CA 1
ATOM 1079 C C . ILE A 1 140 ? -0.711 22.594 1.992 1 98.25 140 ILE A C 1
ATOM 1081 O O . ILE A 1 140 ? -1.151 22.703 0.845 1 98.25 140 ILE A O 1
ATOM 1085 N N . SER A 1 141 ? -1.219 23.266 2.988 1 95.88 141 SER A N 1
ATOM 1086 C CA . SER A 1 141 ? -2.312 24.219 2.805 1 95.88 141 SER A CA 1
ATOM 1087 C C . SER A 1 141 ? -1.932 25.312 1.819 1 95.88 141 SER A C 1
ATOM 1089 O O . SER A 1 141 ? -2.781 25.812 1.073 1 95.88 141 SER A O 1
ATOM 1091 N N . ALA A 1 142 ? -0.697 25.656 1.851 1 96.81 142 ALA A N 1
ATOM 1092 C CA . ALA A 1 142 ? -0.192 26.719 0.99 1 96.81 142 ALA A CA 1
ATOM 1093 C C . ALA A 1 142 ? 0.121 26.188 -0.409 1 96.81 142 ALA A C 1
ATOM 1095 O O . ALA A 1 142 ? 0.583 26.938 -1.271 1 96.81 142 ALA A O 1
ATOM 1096 N N . GLY A 1 143 ? -0.057 24.891 -0.614 1 96.06 143 GLY A N 1
ATOM 1097 C CA . GLY A 1 143 ? 0.041 24.391 -1.976 1 96.06 143 GLY A CA 1
ATOM 1098 C C . GLY A 1 143 ? 1.229 23.484 -2.189 1 96.06 143 GLY A C 1
ATOM 1099 O O . GLY A 1 143 ? 1.425 22.953 -3.287 1 96.06 143 GLY A O 1
ATOM 1100 N N . LYS A 1 144 ? 2.049 23.281 -1.128 1 97.94 144 LYS A N 1
ATOM 1101 C CA . LYS A 1 144 ? 3.178 22.359 -1.265 1 97.94 144 LYS A CA 1
ATOM 1102 C C . LYS A 1 144 ? 2.707 20.906 -1.289 1 97.94 144 LYS A C 1
ATOM 1104 O O . LYS A 1 144 ? 1.813 20.531 -0.531 1 97.94 144 LYS A O 1
ATOM 1109 N N . GLY A 1 145 ? 3.352 20.062 -2.082 1 98.31 145 GLY A N 1
ATOM 1110 C CA . GLY A 1 145 ? 2.99 18.656 -2.203 1 98.31 145 GLY A CA 1
ATOM 1111 C C . GLY A 1 145 ? 3.359 17.844 -0.981 1 98.31 145 GLY A C 1
ATOM 1112 O O . GLY A 1 145 ? 2.688 16.859 -0.661 1 98.31 145 GLY A O 1
ATOM 1113 N N . HIS A 1 146 ? 4.465 18.219 -0.48 1 98.69 146 HIS A N 1
ATOM 1114 C CA . HIS A 1 146 ? 4.902 17.516 0.724 1 98.69 146 HIS A CA 1
ATOM 1115 C C . HIS A 1 146 ? 5.965 18.312 1.468 1 98.69 146 HIS A C 1
ATOM 1117 O O . HIS A 1 146 ? 6.508 19.281 0.931 1 98.69 146 HIS A O 1
ATOM 1123 N N . LEU A 1 147 ? 6.207 17.984 2.725 1 98.81 147 LEU A N 1
ATOM 1124 C CA . LEU A 1 147 ? 7.332 18.406 3.559 1 98.81 147 LEU A CA 1
ATOM 1125 C C . LEU A 1 147 ? 7.984 17.203 4.227 1 98.81 147 LEU A C 1
ATOM 1127 O O . LEU A 1 147 ? 7.309 16.219 4.566 1 98.81 147 LEU A O 1
ATOM 1131 N N . ASP A 1 148 ? 9.312 17.234 4.352 1 98.69 148 ASP A N 1
ATOM 1132 C CA . ASP A 1 148 ? 9.969 16.141 5.055 1 98.69 148 ASP A CA 1
ATOM 1133 C C . ASP A 1 148 ? 11.039 16.656 6.012 1 98.69 148 ASP A C 1
ATOM 1135 O O . ASP A 1 148 ? 11.445 17.828 5.926 1 98.69 148 ASP A O 1
ATOM 1139 N N . VAL A 1 149 ? 11.422 15.844 6.953 1 98.56 149 VAL A N 1
ATOM 1140 C CA . VAL A 1 149 ? 12.438 16.172 7.941 1 98.56 149 VAL A CA 1
ATOM 1141 C C . VAL A 1 149 ? 13.133 14.898 8.414 1 98.56 149 VAL A C 1
ATOM 1143 O O . VAL A 1 149 ? 12.562 13.805 8.336 1 98.56 149 VAL A O 1
ATOM 1146 N N . VAL A 1 150 ? 14.383 14.945 8.766 1 98.06 150 VAL A N 1
ATOM 1147 C CA . VAL A 1 150 ? 15.078 13.898 9.508 1 98.06 150 VAL A CA 1
ATOM 1148 C C . VAL A 1 150 ? 15.25 14.32 10.961 1 98.06 150 VAL A C 1
ATOM 1150 O O . VAL A 1 150 ? 15.93 15.305 11.258 1 98.06 150 VAL A O 1
ATOM 1153 N N . GLU A 1 151 ? 14.609 13.633 11.844 1 96.38 151 GLU A N 1
ATOM 1154 C CA . GLU A 1 151 ? 14.703 13.969 13.266 1 96.38 151 GLU A CA 1
ATOM 1155 C C . GLU A 1 151 ? 14.453 12.742 14.141 1 96.38 151 GLU A C 1
ATOM 1157 O O . GLU A 1 151 ? 13.719 11.836 13.75 1 96.38 151 GLU A O 1
ATOM 1162 N N . GLU A 1 152 ? 15.18 12.656 15.25 1 93.69 152 GLU A N 1
ATOM 1163 C CA . GLU A 1 152 ? 14.969 11.648 16.281 1 93.69 152 GLU A CA 1
ATOM 1164 C C . GLU A 1 152 ? 15.086 10.242 15.719 1 93.69 152 GLU A C 1
ATOM 1166 O O . GLU A 1 152 ? 14.289 9.359 16.047 1 93.69 152 GLU A O 1
ATOM 1171 N N . GLY A 1 153 ? 15.961 10.039 14.734 1 95 153 GLY A N 1
ATOM 1172 C CA . GLY A 1 153 ? 16.234 8.711 14.195 1 95 153 GLY A CA 1
ATOM 1173 C C . GLY A 1 153 ? 15.227 8.273 13.148 1 95 153 GLY A C 1
ATOM 1174 O O . GLY A 1 153 ? 15.203 7.109 12.75 1 95 153 GLY A O 1
ATOM 1175 N N . PHE A 1 154 ? 14.367 9.281 12.773 1 97.56 154 PHE A N 1
ATOM 1176 C CA . PHE A 1 154 ? 13.359 8.969 11.773 1 97.56 154 PHE A CA 1
ATOM 1177 C C . PHE A 1 154 ? 13.484 9.906 10.57 1 97.56 154 PHE A C 1
ATOM 1179 O O . PHE A 1 154 ? 13.844 11.07 10.719 1 97.56 154 PHE A O 1
ATOM 1186 N N . TYR A 1 155 ? 13.297 9.367 9.422 1 98.44 155 TYR A N 1
ATOM 1187 C CA . TYR A 1 155 ? 12.852 10.172 8.297 1 98.44 155 TYR A CA 1
ATOM 1188 C C . TYR A 1 155 ? 11.328 10.297 8.281 1 98.44 155 TYR A C 1
ATOM 1190 O O . TYR A 1 155 ? 10.617 9.289 8.266 1 98.44 155 TYR A O 1
ATOM 1198 N N . ARG A 1 156 ? 10.797 11.547 8.305 1 98.81 156 ARG A N 1
ATOM 1199 C CA . ARG A 1 156 ? 9.359 11.797 8.281 1 98.81 156 ARG A CA 1
ATOM 1200 C C . ARG A 1 156 ? 8.961 12.578 7.035 1 98.81 156 ARG A C 1
ATOM 1202 O O . ARG A 1 156 ? 9.609 13.562 6.676 1 98.81 156 ARG A O 1
ATOM 1209 N N . ARG A 1 157 ? 7.969 12.125 6.406 1 98.88 157 ARG A N 1
ATOM 1210 C CA . ARG A 1 157 ? 7.406 12.781 5.234 1 98.88 157 ARG A CA 1
ATOM 1211 C C . ARG A 1 157 ? 5.902 12.984 5.395 1 98.88 157 ARG A C 1
ATOM 1213 O O . ARG A 1 157 ? 5.164 12.031 5.645 1 98.88 157 ARG A O 1
ATOM 1220 N N . ALA A 1 158 ? 5.488 14.203 5.328 1 98.88 158 ALA A N 1
ATOM 1221 C CA . ALA A 1 158 ? 4.066 14.539 5.254 1 98.88 158 ALA A CA 1
ATOM 1222 C C . ALA A 1 158 ? 3.666 14.922 3.834 1 98.88 158 ALA A C 1
ATOM 1224 O O . ALA A 1 158 ? 4.184 15.898 3.281 1 98.88 158 ALA A O 1
ATOM 1225 N N . GLY A 1 159 ? 2.791 14.148 3.242 1 98.81 159 GLY A N 1
ATOM 1226 C CA . GLY A 1 159 ? 2.344 14.414 1.884 1 98.81 159 GLY A CA 1
ATOM 1227 C C . GLY A 1 159 ? 0.886 14.828 1.804 1 98.81 159 GLY A C 1
ATOM 1228 O O . GLY A 1 159 ? 0.066 14.383 2.611 1 98.81 159 GLY A O 1
ATOM 1229 N N . ALA A 1 160 ? 0.59 15.562 0.775 1 98.62 160 ALA A N 1
ATOM 1230 C CA . ALA A 1 160 ? -0.765 16.062 0.57 1 98.62 160 ALA A CA 1
ATOM 1231 C C . ALA A 1 160 ? -1.687 14.969 0.046 1 98.62 160 ALA A C 1
ATOM 1233 O O . ALA A 1 160 ? -1.286 14.164 -0.801 1 98.62 160 ALA A O 1
ATOM 1234 N N . ILE A 1 161 ? -2.879 14.945 0.59 1 97.25 161 ILE A N 1
ATOM 1235 C CA . ILE A 1 161 ? -3.998 14.156 0.088 1 97.25 161 ILE A CA 1
ATOM 1236 C C . ILE A 1 161 ? -5.125 15.086 -0.362 1 97.25 161 ILE A C 1
ATOM 1238 O O . ILE A 1 161 ? -5.848 15.641 0.467 1 97.25 161 ILE A O 1
ATOM 1242 N N . PRO A 1 162 ? -5.312 15.234 -1.668 1 95.19 162 PRO A N 1
ATOM 1243 C CA . PRO A 1 162 ? -6.402 16.109 -2.125 1 95.19 162 PRO A CA 1
ATOM 1244 C C . PRO A 1 162 ? -7.781 15.547 -1.779 1 95.19 162 PRO A C 1
ATOM 1246 O O . PRO A 1 162 ? -8.016 14.344 -1.892 1 95.19 162 PRO A O 1
ATOM 1249 N N . LEU A 1 163 ? -8.633 16.453 -1.373 1 91.19 163 LEU A N 1
ATOM 1250 C CA . LEU A 1 163 ? -10.016 16.094 -1.069 1 91.19 163 LEU A CA 1
ATOM 1251 C C . LEU A 1 163 ? -10.961 16.609 -2.15 1 91.19 163 LEU A C 1
ATOM 1253 O O . LEU A 1 163 ? -11.133 17.812 -2.311 1 91.19 163 LEU A O 1
ATOM 1257 N N . ASP A 1 164 ? -11.539 15.641 -2.834 1 88.44 164 ASP A N 1
ATOM 1258 C CA . ASP A 1 164 ? -12.523 16.016 -3.844 1 88.44 164 ASP A CA 1
ATOM 1259 C C . ASP A 1 164 ? -13.922 16.141 -3.232 1 88.44 164 ASP A C 1
ATOM 1261 O O . ASP A 1 164 ? -14.078 16.062 -2.012 1 88.44 164 ASP A O 1
ATOM 1265 N N . ASP A 1 165 ? -14.922 16.312 -4.047 1 82 165 ASP A N 1
ATOM 1266 C CA . ASP A 1 165 ? -16.266 16.594 -3.568 1 82 165 ASP A CA 1
ATOM 1267 C C . ASP A 1 165 ? -16.812 15.445 -2.727 1 82 165 ASP A C 1
ATOM 1269 O O . ASP A 1 165 ? -17.484 15.664 -1.721 1 82 165 ASP A O 1
ATOM 1273 N N . GLY A 1 166 ? -16.5 14.25 -3.168 1 78.94 166 GLY A N 1
ATOM 1274 C CA . GLY A 1 166 ? -16.953 13.094 -2.414 1 78.94 166 GLY A CA 1
ATOM 1275 C C . GLY A 1 166 ? -16.359 13.016 -1.017 1 78.94 166 GLY A C 1
ATOM 1276 O O . GLY A 1 166 ? -17.031 12.562 -0.083 1 78.94 166 GLY A O 1
ATOM 1277 N N . CYS A 1 167 ? -15.18 13.578 -0.915 1 82 167 CYS A N 1
ATOM 1278 C CA . CYS A 1 167 ? -14.5 13.586 0.378 1 82 167 CYS A CA 1
ATOM 1279 C C . CYS A 1 167 ? -14.977 14.758 1.234 1 82 167 CYS A C 1
ATOM 1281 O O . CYS A 1 167 ? -15.188 14.602 2.439 1 82 167 CYS A O 1
ATOM 1283 N N . ILE A 1 168 ? -15.195 15.898 0.612 1 78.56 168 ILE A N 1
ATOM 1284 C CA . ILE A 1 168 ? -15.5 17.156 1.279 1 78.56 168 ILE A CA 1
ATOM 1285 C C . ILE A 1 168 ? -16.859 17.062 1.973 1 78.56 168 ILE A C 1
ATOM 1287 O O . ILE A 1 168 ? -17.062 17.641 3.047 1 78.56 168 ILE A O 1
ATOM 1291 N N . GLY A 1 169 ? -17.766 16.359 1.436 1 74.94 169 GLY A N 1
ATOM 1292 C CA . GLY A 1 169 ? -19.078 16.219 2.025 1 74.94 169 GLY A CA 1
ATOM 1293 C C . GLY A 1 169 ? -19.047 15.688 3.449 1 74.94 169 GLY A C 1
ATOM 1294 O O . GLY A 1 169 ? -19.828 16.125 4.293 1 74.94 169 GLY A O 1
ATOM 1295 N N . CYS A 1 170 ? -18.047 14.938 3.715 1 72 170 CYS A N 1
ATOM 1296 C CA . CYS A 1 170 ? -17.922 14.375 5.055 1 72 170 CYS A CA 1
ATOM 1297 C C . CYS A 1 170 ? -16.969 15.211 5.906 1 72 170 CYS A C 1
ATOM 1299 O O . CYS A 1 170 ? -17.172 15.328 7.117 1 72 170 CYS A O 1
ATOM 1301 N N . HIS A 1 171 ? -16.062 15.766 5.227 1 73.31 171 HIS A N 1
ATOM 1302 C CA . HIS A 1 171 ? -15.039 16.5 5.969 1 73.31 171 HIS A CA 1
ATOM 1303 C C . HIS A 1 171 ? -15.508 17.906 6.309 1 73.31 171 HIS A C 1
ATOM 1305 O O . HIS A 1 171 ? -15 18.531 7.238 1 73.31 171 HIS A O 1
ATOM 1311 N N . ALA A 1 172 ? -16.266 18.531 5.508 1 68.75 172 ALA A N 1
ATOM 1312 C CA . ALA A 1 172 ? -16.719 19.906 5.715 1 68.75 172 ALA A CA 1
ATOM 1313 C C . ALA A 1 172 ? -17.688 19.984 6.891 1 68.75 172 ALA A C 1
ATOM 1315 O O . ALA A 1 172 ? -17.875 21.062 7.477 1 68.75 172 ALA A O 1
ATOM 1316 N N . GLY A 1 173 ? -17.828 18.844 7.484 1 59.25 173 GLY A N 1
ATOM 1317 C CA . GLY A 1 173 ? -18.859 18.906 8.508 1 59.25 173 GLY A CA 1
ATOM 1318 C C . GLY A 1 173 ? -20.172 19.469 7.996 1 59.25 173 GLY A C 1
ATOM 1319 O O . GLY A 1 173 ? -20.25 19.953 6.871 1 59.25 173 GLY A O 1
ATOM 1320 N N . PHE A 1 174 ? -21.344 19.141 8.453 1 52.38 174 PHE A N 1
ATOM 1321 C CA . PHE A 1 174 ? -22.703 19.531 8.055 1 52.38 174 PHE A CA 1
ATOM 1322 C C . PHE A 1 174 ? -22.812 21.047 7.926 1 52.38 174 PHE A C 1
ATOM 1324 O O . PHE A 1 174 ? -23.625 21.547 7.16 1 52.38 174 PHE A O 1
ATOM 1331 N N . ALA A 1 175 ? -22.078 21.719 8.562 1 51.28 175 ALA A N 1
ATOM 1332 C CA . ALA A 1 175 ? -22.5 23.109 8.711 1 51.28 175 ALA A CA 1
ATOM 1333 C C . ALA A 1 175 ? -21.688 24.031 7.805 1 51.28 175 ALA A C 1
ATOM 1335 O O . ALA A 1 175 ? -22.078 25.156 7.535 1 51.28 175 ALA A O 1
ATOM 1336 N N . LYS A 1 176 ? -20.469 23.625 7.309 1 56.59 176 LYS A N 1
ATOM 1337 C CA . LYS A 1 176 ? -19.672 24.688 6.707 1 56.59 176 LYS A CA 1
ATOM 1338 C C . LYS A 1 176 ? -19.547 24.5 5.199 1 56.59 176 LYS A C 1
ATOM 1340 O O . LYS A 1 176 ? -19.312 23.391 4.723 1 56.59 176 LYS A O 1
ATOM 1345 N N . LYS A 1 177 ? -20.172 25.484 4.445 1 58.03 177 LYS A N 1
ATOM 1346 C CA . LYS A 1 177 ? -20.016 25.5 2.992 1 58.03 177 LYS A CA 1
ATOM 1347 C C . LYS A 1 177 ? -18.547 25.5 2.586 1 58.03 177 LYS A C 1
ATOM 1349 O O . LYS A 1 177 ? -17.781 26.344 3.045 1 58.03 177 LYS A O 1
ATOM 1354 N N . PRO A 1 178 ? -18.109 24.438 1.796 1 59.97 178 PRO A N 1
ATOM 1355 C CA . PRO A 1 178 ? -16.703 24.438 1.409 1 59.97 178 PRO A CA 1
ATOM 1356 C C . PRO A 1 178 ? -16.328 25.641 0.545 1 59.97 178 PRO A C 1
ATOM 1358 O O . PRO A 1 178 ? -17.156 26.125 -0.232 1 59.97 178 PRO A O 1
ATOM 1361 N N . THR A 1 179 ? -15.273 26.391 0.902 1 66.19 179 THR A N 1
ATOM 1362 C CA . THR A 1 179 ? -14.695 27.453 0.081 1 66.19 179 THR A CA 1
ATOM 1363 C C . THR A 1 179 ? -14.188 26.891 -1.245 1 66.19 179 THR A C 1
ATOM 1365 O O . THR A 1 179 ? -14.102 25.672 -1.419 1 66.19 179 THR A O 1
ATOM 1368 N N . ASP A 1 180 ? -13.906 27.75 -2.207 1 78.25 180 ASP A N 1
ATOM 1369 C CA . ASP A 1 180 ? -13.422 27.406 -3.541 1 78.25 180 ASP A CA 1
ATOM 1370 C C . ASP A 1 180 ? -11.953 26.969 -3.496 1 78.25 180 ASP A C 1
ATOM 1372 O O . ASP A 1 180 ? -11.43 26.438 -4.48 1 78.25 180 ASP A O 1
ATOM 1376 N N . ASP A 1 181 ? -11.344 27.094 -2.371 1 86.56 181 ASP A N 1
ATOM 1377 C CA . ASP A 1 181 ? -9.938 26.688 -2.273 1 86.56 181 ASP A CA 1
ATOM 1378 C C . ASP A 1 181 ? -9.797 25.172 -2.246 1 86.56 181 ASP A C 1
ATOM 1380 O O . ASP A 1 181 ? -10.648 24.469 -1.684 1 86.56 181 ASP A O 1
ATOM 1384 N N . PRO A 1 182 ? -8.719 24.766 -2.873 1 91.81 182 PRO A N 1
ATOM 1385 C CA . PRO A 1 182 ? -8.477 23.312 -2.793 1 91.81 182 PRO A CA 1
ATOM 1386 C C . PRO A 1 182 ? -8.375 22.812 -1.354 1 91.81 182 PRO A C 1
ATOM 1388 O O . PRO A 1 182 ? -7.832 23.516 -0.492 1 91.81 182 PRO A O 1
ATOM 1391 N N . LYS A 1 183 ? -8.93 21.703 -1.096 1 92.5 183 LYS A N 1
ATOM 1392 C CA . LYS A 1 183 ? -8.93 21.094 0.23 1 92.5 183 LYS A CA 1
ATOM 1393 C C . LYS A 1 183 ? -8 19.875 0.279 1 92.5 183 LYS A C 1
ATOM 1395 O O . LYS A 1 183 ? -7.953 19.094 -0.667 1 92.5 183 LYS A O 1
ATOM 1400 N N . PHE A 1 184 ? -7.281 19.844 1.445 1 94.81 184 PHE A N 1
ATOM 1401 C CA . PHE A 1 184 ? -6.309 18.766 1.587 1 94.81 184 PHE A CA 1
ATOM 1402 C C . PHE A 1 184 ? -6.402 18.125 2.969 1 94.81 184 PHE A C 1
ATOM 1404 O O . PHE A 1 184 ? -6.734 18.797 3.947 1 94.81 184 PHE A O 1
ATOM 1411 N N . ALA A 1 185 ? -6.148 16.875 3.053 1 95.75 185 ALA A N 1
ATOM 1412 C CA . ALA A 1 185 ? -5.613 16.203 4.23 1 95.75 185 ALA A CA 1
ATOM 1413 C C . ALA A 1 185 ? -4.121 15.906 4.066 1 95.75 185 ALA A C 1
ATOM 1415 O O . ALA A 1 185 ? -3.533 16.219 3.029 1 95.75 185 ALA A O 1
ATOM 1416 N N . GLY A 1 186 ? -3.525 15.477 5.156 1 97.62 186 GLY A N 1
ATOM 1417 C CA . GLY A 1 186 ? -2.135 15.055 5.105 1 97.62 186 GLY A CA 1
ATOM 1418 C C . GLY A 1 186 ? -1.925 13.625 5.566 1 97.62 186 GLY A C 1
ATOM 1419 O O . GLY A 1 186 ? -2.678 13.125 6.402 1 97.62 186 GLY A O 1
ATOM 1420 N N . LEU A 1 187 ? -0.971 13.016 5.004 1 98.56 187 LEU A N 1
ATOM 1421 C CA . LEU A 1 187 ? -0.494 11.703 5.43 1 98.56 187 LEU A CA 1
ATOM 1422 C C . LEU A 1 187 ? 0.968 11.766 5.859 1 98.56 187 LEU A C 1
ATOM 1424 O O . LEU A 1 187 ? 1.842 12.094 5.055 1 98.56 187 LEU A O 1
ATOM 1428 N N . VAL A 1 188 ? 1.18 11.484 7.133 1 98.81 188 VAL A N 1
ATOM 1429 C CA . VAL A 1 188 ? 2.537 11.484 7.668 1 98.81 188 VAL A CA 1
ATOM 1430 C C . VAL A 1 188 ? 3.068 10.047 7.715 1 98.81 188 VAL A C 1
ATOM 1432 O O . VAL A 1 188 ? 2.416 9.156 8.266 1 98.81 188 VAL A O 1
ATOM 1435 N N . ILE A 1 189 ? 4.184 9.805 7.168 1 98.88 189 ILE A N 1
ATOM 1436 C CA . ILE A 1 189 ? 4.879 8.523 7.199 1 98.88 189 ILE A CA 1
ATOM 1437 C C . ILE A 1 189 ? 6.25 8.688 7.848 1 98.88 189 ILE A C 1
ATOM 1439 O O . ILE A 1 189 ? 7.035 9.547 7.438 1 98.88 189 ILE A O 1
ATOM 1443 N N . SER A 1 190 ? 6.555 7.922 8.883 1 98.75 190 SER A N 1
ATOM 1444 C CA . SER A 1 190 ? 7.816 7.945 9.617 1 98.75 190 SER A CA 1
ATOM 1445 C C . SER A 1 190 ? 8.57 6.629 9.469 1 98.75 190 SER A C 1
ATOM 1447 O O . SER A 1 190 ? 8.086 5.578 9.883 1 98.75 190 SER A O 1
ATOM 1449 N N . VAL A 1 191 ? 9.703 6.703 8.906 1 98.62 191 VAL A N 1
ATOM 1450 C CA . VAL A 1 191 ? 10.523 5.535 8.625 1 98.62 191 VAL A CA 1
ATOM 1451 C C . VAL A 1 191 ? 11.758 5.551 9.531 1 98.62 191 VAL A C 1
ATOM 1453 O O . VAL A 1 191 ? 12.539 6.504 9.508 1 98.62 191 VAL A O 1
ATOM 1456 N N . PRO A 1 192 ? 11.953 4.5 10.344 1 98 192 PRO A N 1
ATOM 1457 C CA . PRO A 1 192 ? 13.141 4.484 11.203 1 98 192 PRO A CA 1
ATOM 1458 C C . PRO A 1 192 ? 14.438 4.363 10.406 1 98 192 PRO A C 1
ATOM 1460 O O . PRO A 1 192 ? 14.5 3.611 9.43 1 98 192 PRO A O 1
ATOM 1463 N N . LEU A 1 193 ? 15.406 5.137 10.828 1 97.38 193 LEU A N 1
ATOM 1464 C CA . LEU A 1 193 ? 16.703 5.16 10.156 1 97.38 193 LEU A CA 1
ATOM 1465 C C . LEU A 1 193 ? 17.719 4.309 10.906 1 97.38 193 LEU A C 1
ATOM 1467 O O . LEU A 1 193 ? 17.625 4.16 12.133 1 97.38 193 LEU A O 1
ATOM 1471 N N . SER A 1 194 ? 18.609 3.723 10.031 1 92.25 194 SER A N 1
ATOM 1472 C CA . SER A 1 194 ? 19.719 2.988 10.641 1 92.25 194 SER A CA 1
ATOM 1473 C C . SER A 1 194 ? 20.688 3.932 11.336 1 92.25 194 SER A C 1
ATOM 1475 O O . SER A 1 194 ? 20.906 5.055 10.883 1 92.25 194 SER A O 1
ATOM 1477 N N . GLN A 1 195 ? 20.938 3.773 12.633 1 75.44 195 GLN A N 1
ATOM 1478 C CA . GLN A 1 195 ? 21.906 4.594 13.367 1 75.44 195 GLN A CA 1
ATOM 1479 C C . GLN A 1 195 ? 23.266 4.594 12.68 1 75.44 195 GLN A C 1
ATOM 1481 O O . GLN A 1 195 ? 23.766 3.535 12.297 1 75.44 195 GLN A O 1
ATOM 1486 N N . GLN A 1 196 ? 23.391 5.473 11.727 1 58.25 196 GLN A N 1
ATOM 1487 C CA . GLN A 1 196 ? 24.781 5.566 11.289 1 58.25 196 GLN A CA 1
ATOM 1488 C C . GLN A 1 196 ? 25.719 5.715 12.477 1 58.25 196 GLN A C 1
ATOM 1490 O O . GLN A 1 196 ? 25.453 6.484 13.398 1 58.25 196 GLN A O 1
ATOM 1495 N N . LYS A 1 197 ? 26.344 4.641 12.836 1 51.91 197 LYS A N 1
ATOM 1496 C CA . LYS A 1 197 ? 27.438 4.82 13.781 1 51.91 197 LYS A CA 1
ATOM 1497 C C . LYS A 1 197 ? 28.312 6.004 13.383 1 51.91 197 LYS A C 1
ATOM 1499 O O . LYS A 1 197 ? 28.734 6.109 12.234 1 51.91 197 LYS A O 1
ATOM 1504 N N . PRO A 1 198 ? 28.25 7.078 14.086 1 49.78 198 PRO A N 1
ATOM 1505 C CA . PRO A 1 198 ? 29.266 8.078 13.766 1 49.78 198 PRO A CA 1
ATOM 1506 C C . PRO A 1 198 ? 30.609 7.453 13.398 1 49.78 198 PRO A C 1
ATOM 1508 O O . PRO A 1 198 ? 31 6.43 13.969 1 49.78 198 PRO A O 1
ATOM 1511 N N . ALA A 1 199 ? 31.047 7.594 12.203 1 44.59 199 ALA A N 1
ATOM 1512 C CA . ALA A 1 199 ? 32.438 7.199 11.914 1 44.59 199 ALA A CA 1
ATOM 1513 C C . ALA A 1 199 ? 33.344 7.512 13.094 1 44.59 199 ALA A C 1
ATOM 1515 O O . ALA A 1 199 ? 33.406 8.656 13.562 1 44.59 199 ALA A O 1
ATOM 1516 N N . GLN A 1 200 ? 33.438 6.613 13.961 1 42.44 200 GLN A N 1
ATOM 1517 C CA . GLN A 1 200 ? 34.5 6.891 14.922 1 42.44 200 GLN A CA 1
ATOM 1518 C C . GLN A 1 200 ? 35.781 7.305 14.211 1 42.44 200 GLN A C 1
ATOM 1520 O O . GLN A 1 200 ? 36.344 6.539 13.422 1 42.44 200 GLN A O 1
ATOM 1525 N N . VAL A 1 201 ? 35.906 8.508 13.805 1 40.28 201 VAL A N 1
ATOM 1526 C CA . VAL A 1 201 ? 37.219 8.977 13.422 1 40.28 201 VAL A CA 1
ATOM 1527 C C . VAL A 1 201 ? 38.281 8.438 14.398 1 40.28 201 VAL A C 1
ATOM 1529 O O . VAL A 1 201 ? 38.25 8.766 15.586 1 40.28 201 VAL A O 1
ATOM 1532 N N . LYS A 1 202 ? 38.781 7.242 14.18 1 43.69 202 LYS A N 1
ATOM 1533 C CA . LYS A 1 202 ? 39.969 6.812 14.914 1 43.69 202 LYS A CA 1
ATOM 1534 C C . LYS A 1 202 ? 41.031 7.914 14.945 1 43.69 202 LYS A C 1
ATOM 1536 O O . LYS A 1 202 ? 41.5 8.352 13.898 1 43.69 202 LYS A O 1
ATOM 1541 N N . THR A 1 203 ? 41 8.789 15.867 1 40.72 203 THR A N 1
ATOM 1542 C CA . THR A 1 203 ? 42.094 9.719 16.078 1 40.72 203 THR A CA 1
ATOM 1543 C C . THR A 1 203 ? 43.438 8.984 16.062 1 40.72 203 THR A C 1
ATOM 1545 O O . THR A 1 203 ? 43.594 7.98 16.766 1 40.72 203 THR A O 1
ATOM 1548 N N . PRO A 1 204 ? 44.156 9.086 14.977 1 44.06 204 PRO A N 1
ATOM 1549 C CA . PRO A 1 204 ? 45.469 8.469 14.961 1 44.06 204 PRO A CA 1
ATOM 1550 C C . PRO A 1 204 ? 46.219 8.617 16.297 1 44.06 204 PRO A C 1
ATO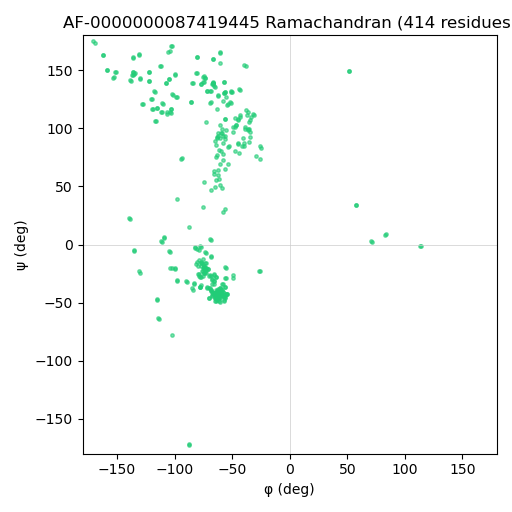M 1552 O O . PRO A 1 204 ? 46.312 9.719 16.844 1 44.06 204 PRO A O 1
ATOM 1555 N N . LYS A 1 205 ? 46.188 7.582 17.109 1 44.34 205 LYS A N 1
ATOM 1556 C CA . LYS A 1 205 ? 47.031 7.562 18.312 1 44.34 205 LYS A CA 1
ATOM 1557 C C . LYS A 1 205 ? 48.438 8.078 18.016 1 44.34 205 LYS A C 1
ATOM 1559 O O . LYS A 1 205 ? 49.031 7.68 17.016 1 44.34 205 LYS A O 1
ATOM 1564 N N . ASP A 1 206 ? 48.719 9.219 18.516 1 42.5 206 ASP A N 1
ATOM 1565 C CA . ASP A 1 206 ? 50.031 9.898 18.516 1 42.5 206 ASP A CA 1
ATOM 1566 C C . ASP A 1 206 ? 51.156 8.914 18.797 1 42.5 206 ASP A C 1
ATOM 1568 O O . ASP A 1 206 ? 51.094 8.148 19.75 1 42.5 206 ASP A O 1
ATOM 1572 N N . SER A 1 207 ? 51.781 8.297 17.797 1 45.41 207 SER A N 1
ATOM 1573 C CA . SER A 1 207 ? 53.031 7.566 17.938 1 45.41 207 SER A CA 1
ATOM 1574 C C . SER A 1 207 ? 53.938 8.211 19 1 45.41 207 SER A C 1
ATOM 1576 O O . SER A 1 207 ? 54.125 9.422 18.984 1 45.41 207 SER A O 1
ATOM 1578 N N . PRO A 1 208 ? 54.094 7.492 20.156 1 48.53 208 PRO A N 1
ATOM 1579 C CA . PRO A 1 208 ? 55.031 8.078 21.109 1 48.53 208 PRO A CA 1
ATOM 1580 C C . PRO A 1 208 ? 56.312 8.602 20.453 1 48.53 208 PRO A C 1
ATOM 1582 O O . PRO A 1 208 ? 56.781 8.055 19.453 1 48.53 208 PRO A O 1
ATOM 1585 N N . ARG A 1 209 ? 56.812 9.875 20.781 1 33.09 209 ARG A N 1
ATOM 1586 C CA . ARG A 1 209 ? 58.188 10.336 20.484 1 33.09 209 ARG A CA 1
ATOM 1587 C C . ARG A 1 209 ? 59.219 9.383 21.078 1 33.09 209 ARG A C 1
ATOM 1589 O O . ARG A 1 209 ? 59.031 8.828 22.156 1 33.09 209 ARG A O 1
ATOM 1596 N N . MET B 1 1 ? -31.094 -33 -64.688 1 24.03 1 MET B N 1
ATOM 1597 C CA . MET B 1 1 ? -31.422 -31.75 -65.375 1 24.03 1 MET B CA 1
ATOM 1598 C C . MET B 1 1 ? -32.344 -30.859 -64.562 1 24.03 1 MET B C 1
ATOM 1600 O O . MET B 1 1 ? -33 -31.328 -63.625 1 24.03 1 MET B O 1
ATOM 1604 N N . LYS B 1 2 ? -32.531 -29.641 -65 1 23.02 2 LYS B N 1
ATOM 1605 C CA . LYS B 1 2 ? -32.375 -28.203 -64.75 1 23.02 2 LYS B CA 1
ATOM 1606 C C . LYS B 1 2 ? -33.688 -27.578 -64.312 1 23.02 2 LYS B C 1
ATOM 1608 O O . LYS B 1 2 ? -33.719 -26.891 -63.281 1 23.02 2 LYS B O 1
ATOM 1613 N N . HIS B 1 3 ? -34.562 -27.328 -65.125 1 26.73 3 HIS B N 1
ATOM 1614 C CA . HIS B 1 3 ? -34.969 -25.938 -65.312 1 26.73 3 HIS B CA 1
ATOM 1615 C C . HIS B 1 3 ? -36.25 -25.641 -64.5 1 26.73 3 HIS B C 1
ATOM 1617 O O . HIS B 1 3 ? -37.344 -25.672 -65 1 26.73 3 HIS B O 1
ATOM 1623 N N . LEU B 1 4 ? -36.375 -26.203 -63.219 1 33.56 4 LEU B N 1
ATOM 1624 C CA . LEU B 1 4 ? -37.719 -26 -62.75 1 33.56 4 LEU B CA 1
ATOM 1625 C C . LEU B 1 4 ? -38.062 -24.5 -62.719 1 33.56 4 LEU B C 1
ATOM 1627 O O . LEU B 1 4 ? -37.219 -23.688 -62.344 1 33.56 4 LEU B O 1
ATOM 1631 N N . PRO B 1 5 ? -39.156 -24.125 -63.438 1 30.67 5 PRO B N 1
ATOM 1632 C CA . PRO B 1 5 ? -39.719 -22.797 -63.719 1 30.67 5 PRO B CA 1
ATOM 1633 C C . PRO B 1 5 ? -39.906 -21.938 -62.469 1 30.67 5 PRO B C 1
ATOM 1635 O O . PRO B 1 5 ? -40 -22.484 -61.375 1 30.67 5 PRO B O 1
ATOM 1638 N N . GLU B 1 6 ? -39.406 -20.703 -62.594 1 30.27 6 GLU B N 1
ATOM 1639 C CA . GLU B 1 6 ? -39.188 -19.453 -61.844 1 30.27 6 GLU B CA 1
ATOM 1640 C C . GLU B 1 6 ? -40.5 -18.828 -61.438 1 30.27 6 GLU B C 1
ATOM 1642 O O . GLU B 1 6 ? -41.281 -18.359 -62.281 1 30.27 6 GLU B O 1
ATOM 1647 N N . LEU B 1 7 ? -41.406 -19.609 -60.688 1 29.33 7 LEU B N 1
ATOM 1648 C CA . LEU B 1 7 ? -42.719 -18.984 -60.406 1 29.33 7 LEU B CA 1
ATOM 1649 C C . LEU B 1 7 ? -42.531 -17.625 -59.719 1 29.33 7 LEU B C 1
ATOM 1651 O O . LEU B 1 7 ? -41.844 -17.531 -58.719 1 29.33 7 LEU B O 1
ATOM 1655 N N . ALA B 1 8 ? -42.594 -16.484 -60.469 1 27.59 8 ALA B N 1
ATOM 1656 C CA . ALA B 1 8 ? -42.469 -15.047 -60.312 1 27.59 8 ALA B CA 1
ATOM 1657 C C . ALA B 1 8 ? -43.5 -14.516 -59.312 1 27.59 8 ALA B C 1
ATOM 1659 O O . ALA B 1 8 ? -44.688 -14.469 -59.625 1 27.59 8 ALA B O 1
ATOM 1660 N N . VAL B 1 9 ? -43.625 -15.172 -58.062 1 28.11 9 VAL B N 1
ATOM 1661 C CA . VAL B 1 9 ? -44.719 -14.734 -57.188 1 28.11 9 VAL B CA 1
ATOM 1662 C C . VAL B 1 9 ? -44.562 -13.242 -56.906 1 28.11 9 VAL B C 1
ATOM 1664 O O . VAL B 1 9 ? -43.531 -12.789 -56.375 1 28.11 9 VAL B O 1
ATOM 1667 N N . ILE B 1 10 ? -45.219 -12.344 -57.719 1 27.25 10 ILE B N 1
ATOM 1668 C CA . ILE B 1 10 ? -45.312 -10.891 -57.781 1 27.25 10 ILE B CA 1
ATOM 1669 C C . ILE B 1 10 ? -45.906 -10.375 -56.438 1 27.25 10 ILE B C 1
ATOM 1671 O O . ILE B 1 10 ? -47.031 -10.711 -56.094 1 27.25 10 ILE B O 1
ATOM 1675 N N . ALA B 1 11 ? -45.031 -10.273 -55.375 1 28.03 11 ALA B N 1
ATOM 1676 C CA . ALA B 1 11 ? -45.281 -9.805 -54.031 1 28.03 11 ALA B CA 1
ATOM 1677 C C . ALA B 1 11 ? -45.75 -8.359 -54.031 1 28.03 11 ALA B C 1
ATOM 1679 O O . ALA B 1 11 ? -45 -7.449 -54.375 1 28.03 11 ALA B O 1
ATOM 1680 N N . MET B 1 12 ? -46.969 -8.109 -54.531 1 24.72 12 MET B N 1
ATOM 1681 C CA . MET B 1 12 ? -47.5 -6.742 -54.625 1 24.72 12 MET B CA 1
ATOM 1682 C C . MET B 1 12 ? -47.531 -6.074 -53.281 1 24.72 12 MET B C 1
ATOM 1684 O O . MET B 1 12 ? -48.188 -6.559 -52.344 1 24.72 12 MET B O 1
ATOM 1688 N N . PHE B 1 13 ? -46.375 -5.566 -52.719 1 28.45 13 PHE B N 1
ATOM 1689 C CA . PHE B 1 13 ? -46.125 -4.926 -51.438 1 28.45 13 PHE B CA 1
ATOM 1690 C C . PHE B 1 13 ? -46.906 -3.619 -51.344 1 28.45 13 PHE B C 1
ATOM 1692 O O . PHE B 1 13 ? -46.719 -2.703 -52.125 1 28.45 13 PHE B O 1
ATOM 1699 N N . VAL B 1 14 ? -48.25 -3.672 -51.094 1 28.75 14 VAL B N 1
ATOM 1700 C CA . VAL B 1 14 ? -49.094 -2.5 -50.969 1 28.75 14 VAL B CA 1
ATOM 1701 C C . VAL B 1 14 ? -48.562 -1.574 -49.875 1 28.75 14 VAL B C 1
ATOM 1703 O O . VAL B 1 14 ? -48.281 -2.014 -48.75 1 28.75 14 VAL B O 1
ATOM 1706 N N . SER B 1 15 ? -47.969 -0.398 -50.219 1 30.36 15 SER B N 1
ATOM 1707 C CA . SER B 1 15 ? -47.281 0.753 -49.625 1 30.36 15 SER B CA 1
ATOM 1708 C C . SER B 1 15 ? -48.188 1.556 -48.719 1 30.36 15 SER B C 1
ATOM 1710 O O . SER B 1 15 ? -49.094 2.266 -49.219 1 30.36 15 SER B O 1
ATOM 1712 N N . VAL B 1 16 ? -48.938 0.922 -47.75 1 31.5 16 VAL B N 1
ATOM 1713 C CA . VAL B 1 16 ? -49.844 1.779 -46.969 1 31.5 16 VAL B CA 1
ATOM 1714 C C . VAL B 1 16 ? -49.062 2.895 -46.312 1 31.5 16 VAL B C 1
ATOM 1716 O O . VAL B 1 16 ? -48.125 2.629 -45.531 1 31.5 16 VAL B O 1
ATOM 1719 N N . ALA B 1 17 ? -48.938 4.086 -46.906 1 29.39 17 ALA B N 1
ATOM 1720 C CA . ALA B 1 17 ? -48.281 5.352 -46.562 1 29.39 17 ALA B CA 1
ATOM 1721 C C . ALA B 1 17 ? -48.906 5.961 -45.281 1 29.39 17 ALA B C 1
ATOM 1723 O O . ALA B 1 17 ? -50.062 6.414 -45.312 1 29.39 17 ALA B O 1
ATOM 1724 N N . ILE B 1 18 ? -48.875 5.262 -44.125 1 31.22 18 ILE B N 1
ATOM 1725 C CA . ILE B 1 18 ? -49.469 5.871 -42.906 1 31.22 18 ILE B CA 1
ATOM 1726 C C . ILE B 1 18 ? -48.75 7.184 -42.625 1 31.22 18 ILE B C 1
ATOM 1728 O O . ILE B 1 18 ? -47.5 7.207 -42.469 1 31.22 18 ILE B O 1
ATOM 1732 N N . ILE B 1 19 ? -49.312 8.344 -43 1 31.88 19 ILE B N 1
ATOM 1733 C CA . ILE B 1 19 ? -48.906 9.734 -42.844 1 31.88 19 ILE B CA 1
ATOM 1734 C C . ILE B 1 19 ? -48.812 10.109 -41.375 1 31.88 19 ILE B C 1
ATOM 1736 O O . ILE B 1 19 ? -49.844 10.172 -40.688 1 31.88 19 ILE B O 1
ATOM 1740 N N . MET B 1 20 ? -48.031 9.422 -40.531 1 28.95 20 MET B N 1
ATOM 1741 C CA . MET B 1 20 ? -48 9.82 -39.125 1 28.95 20 MET B CA 1
ATOM 1742 C C . MET B 1 20 ? -47.469 11.242 -39 1 28.95 20 MET B C 1
ATOM 1744 O O . MET B 1 20 ? -46.406 11.586 -39.531 1 28.95 20 MET B O 1
ATOM 1748 N N . ALA B 1 21 ? -48.344 12.305 -38.906 1 33.22 21 ALA B N 1
ATOM 1749 C CA . ALA B 1 21 ? -48.094 13.719 -38.625 1 33.22 21 ALA B CA 1
ATOM 1750 C C . ALA B 1 21 ? -47.312 13.906 -37.344 1 33.22 21 ALA B C 1
ATOM 1752 O O . ALA B 1 21 ? -47.812 13.602 -36.25 1 33.22 21 ALA B O 1
ATOM 1753 N N . THR B 1 22 ? -46.062 13.539 -37.281 1 34.06 22 THR B N 1
ATOM 1754 C CA . THR B 1 22 ? -45.188 13.68 -36.094 1 34.06 22 THR B CA 1
ATOM 1755 C C . THR B 1 22 ? -45.031 15.148 -35.719 1 34.06 22 THR B C 1
ATOM 1757 O O . THR B 1 22 ? -44.75 15.992 -36.594 1 34.06 22 THR B O 1
ATOM 1760 N N . THR B 1 23 ? -46.062 15.719 -34.969 1 35.59 23 THR B N 1
ATOM 1761 C CA . THR B 1 23 ? -45.875 17.031 -34.344 1 35.59 23 THR B CA 1
ATOM 1762 C C . THR B 1 23 ? -44.5 17.125 -33.656 1 35.59 23 THR B C 1
ATOM 1764 O O . THR B 1 23 ? -44.031 16.172 -33.062 1 35.59 23 THR B O 1
ATOM 1767 N N . GLY B 1 24 ? -43.562 17.891 -34.25 1 31.88 24 GLY B N 1
ATOM 1768 C CA . GLY B 1 24 ? -42.188 18.25 -33.969 1 31.88 24 GLY B CA 1
ATOM 1769 C C . GLY B 1 24 ? -42 18.984 -32.656 1 31.88 24 GLY B C 1
ATOM 1770 O O . GLY B 1 24 ? -42.438 20.141 -32.531 1 31.88 24 GLY B O 1
ATOM 1771 N N . HIS B 1 25 ? -42.531 18.438 -31.531 1 38.94 25 HIS B N 1
ATOM 1772 C CA . HIS B 1 25 ? -42.219 19.219 -30.344 1 38.94 25 HIS B CA 1
ATOM 1773 C C . HIS B 1 25 ? -40.719 19.469 -30.25 1 38.94 25 HIS B C 1
ATOM 1775 O O . HIS B 1 25 ? -39.906 18.609 -30.578 1 38.94 25 HIS B O 1
ATOM 1781 N N . PRO B 1 26 ? -40.312 20.844 -30.188 1 31.16 26 PRO B N 1
ATOM 1782 C CA . PRO B 1 26 ? -38.938 21.297 -30.172 1 31.16 26 PRO B CA 1
ATOM 1783 C C . PRO B 1 26 ? -38.188 20.812 -28.938 1 31.16 26 PRO B C 1
ATOM 1785 O O . PRO B 1 26 ? -38.656 20.938 -27.812 1 31.16 26 PRO B O 1
ATOM 1788 N N . ARG B 1 27 ? -37.531 19.656 -29.047 1 34.03 27 ARG B N 1
ATOM 1789 C CA . ARG B 1 27 ? -36.594 19.141 -28.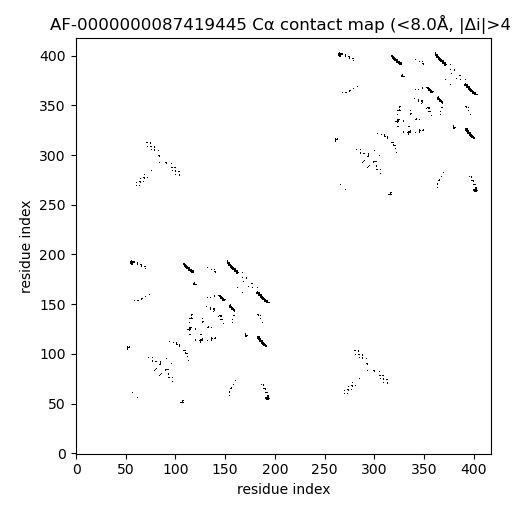047 1 34.03 27 ARG B CA 1
ATOM 1790 C C . ARG B 1 27 ? -35.469 20.125 -27.797 1 34.03 27 ARG B C 1
ATOM 1792 O O . ARG B 1 27 ? -34.406 19.766 -27.266 1 34.03 27 ARG B O 1
ATOM 1799 N N . ALA B 1 28 ? -35.594 21.469 -27.953 1 31.95 28 ALA B N 1
ATOM 1800 C CA . ALA B 1 28 ? -34.344 22.234 -27.844 1 31.95 28 ALA B CA 1
ATOM 1801 C C . ALA B 1 28 ? -33.844 22.234 -26.406 1 31.95 28 ALA B C 1
ATOM 1803 O O . ALA B 1 28 ? -32.656 22.547 -26.156 1 31.95 28 ALA B O 1
ATOM 1804 N N . ALA B 1 29 ? -34.688 22.094 -25.406 1 35.34 29 ALA B N 1
ATOM 1805 C CA . ALA B 1 29 ? -34.125 22.625 -24.156 1 35.34 29 ALA B CA 1
ATOM 1806 C C . ALA B 1 29 ? -33.031 21.703 -23.594 1 35.34 29 ALA B C 1
ATOM 1808 O O . ALA B 1 29 ? -32.312 22.094 -22.672 1 35.34 29 ALA B O 1
ATOM 1809 N N . VAL B 1 30 ? -33.094 20.406 -23.984 1 32.34 30 VAL B N 1
ATOM 1810 C CA . VAL B 1 30 ? -32.25 19.562 -23.156 1 32.34 30 VAL B CA 1
ATOM 1811 C C . VAL B 1 30 ? -30.781 19.781 -23.547 1 32.34 30 VAL B C 1
ATOM 1813 O O . VAL B 1 30 ? -29.875 19.203 -22.938 1 32.34 30 VAL B O 1
ATOM 1816 N N . ALA B 1 31 ? -30.516 20.438 -24.641 1 33.88 31 ALA B N 1
ATOM 1817 C CA . ALA B 1 31 ? -29.109 20.406 -25.031 1 33.88 31 ALA B CA 1
ATOM 1818 C C . ALA B 1 31 ? -28.266 21.312 -24.156 1 33.88 31 ALA B C 1
ATOM 1820 O O . ALA B 1 31 ? -27.047 21.219 -24.125 1 33.88 31 ALA B O 1
ATOM 1821 N N . GLU B 1 32 ? -28.953 22.281 -23.453 1 33.81 32 GLU B N 1
ATOM 1822 C CA . GLU B 1 32 ? -28.062 23.25 -22.828 1 33.81 32 GLU B CA 1
ATOM 1823 C C . GLU B 1 32 ? -27.359 22.656 -21.609 1 33.81 32 GLU B C 1
ATOM 1825 O O . GLU B 1 32 ? -26.281 23.125 -21.219 1 33.81 32 GLU B O 1
ATOM 1830 N N . GLU B 1 33 ? -27.953 21.641 -20.984 1 34.69 33 GLU B N 1
ATOM 1831 C CA . GLU B 1 33 ? -27.312 21.25 -19.734 1 34.69 33 GLU B CA 1
ATOM 1832 C C . GLU B 1 33 ? -26.031 20.469 -19.984 1 34.69 33 GLU B C 1
ATOM 1834 O O . GLU B 1 33 ? -25.188 20.344 -19.094 1 34.69 33 GLU B O 1
ATOM 1839 N N . THR B 1 34 ? -25.891 19.875 -21.25 1 35.5 34 THR B N 1
ATOM 1840 C CA . THR B 1 34 ? -24.688 19.031 -21.375 1 35.5 34 THR B CA 1
ATOM 1841 C C . THR B 1 34 ? -23.453 19.906 -21.562 1 35.5 34 THR B C 1
ATOM 1843 O O . THR B 1 34 ? -22.328 19.422 -21.422 1 35.5 34 THR B O 1
ATOM 1846 N N . ALA B 1 35 ? -23.562 21.219 -21.891 1 34.47 35 ALA B N 1
ATOM 1847 C CA . ALA B 1 35 ? -22.344 21.969 -22.188 1 34.47 35 ALA B CA 1
ATOM 1848 C C . ALA B 1 35 ? -21.625 22.344 -20.906 1 34.47 35 ALA B C 1
ATOM 1850 O O . ALA B 1 35 ? -20.391 22.406 -20.875 1 34.47 35 ALA B O 1
ATOM 1851 N N . ALA B 1 36 ? -22.344 22.688 -19.797 1 34.19 36 ALA B N 1
ATOM 1852 C CA . ALA B 1 36 ? -21.625 23.141 -18.609 1 34.19 36 ALA B CA 1
ATOM 1853 C C . ALA B 1 36 ? -20.844 22 -17.969 1 34.19 36 ALA B C 1
ATOM 1855 O O . ALA B 1 36 ? -19.859 22.234 -17.281 1 34.19 36 ALA B O 1
ATOM 1856 N N . ALA B 1 37 ? -21.266 20.766 -18.141 1 30.83 37 ALA B N 1
ATOM 1857 C CA . ALA B 1 37 ? -20.469 19.734 -17.5 1 30.83 37 ALA B CA 1
ATOM 1858 C C . ALA B 1 37 ? -19.141 19.531 -18.219 1 30.83 37 ALA B C 1
ATOM 1860 O O . ALA B 1 37 ? -18.172 19.047 -17.625 1 30.83 37 ALA B O 1
ATOM 1861 N N . LYS B 1 38 ? -19.016 19.969 -19.531 1 35.22 38 LYS B N 1
ATOM 1862 C CA . LYS B 1 38 ? -17.75 19.75 -20.219 1 35.22 38 LYS B CA 1
ATOM 1863 C C . LYS B 1 38 ? -16.719 20.781 -19.797 1 35.22 38 LYS B C 1
ATOM 1865 O O . LYS B 1 38 ? -15.516 20.609 -20.031 1 35.22 38 LYS B O 1
ATOM 1870 N N . GLN B 1 39 ? -17.156 21.984 -19.344 1 30.92 39 GLN B N 1
ATOM 1871 C CA . GLN B 1 39 ? -16.125 22.984 -19.094 1 30.92 39 GLN B CA 1
ATOM 1872 C C . GLN B 1 39 ? -15.391 22.703 -17.781 1 30.92 39 GLN B C 1
ATOM 1874 O O . GLN B 1 39 ? -14.258 23.141 -17.594 1 30.92 39 GLN B O 1
ATOM 1879 N N . THR B 1 40 ? -16.031 22.062 -16.812 1 30.05 40 THR B N 1
ATOM 1880 C CA . THR B 1 40 ? -15.312 21.953 -15.547 1 30.05 40 THR B CA 1
ATOM 1881 C C . THR B 1 40 ? -14.312 20.797 -15.594 1 30.05 40 THR B C 1
ATOM 1883 O O . THR B 1 40 ? -13.336 20.781 -14.836 1 30.05 40 THR B O 1
ATOM 1886 N N . ALA B 1 41 ? -14.406 19.844 -16.531 1 33.06 41 ALA B N 1
ATOM 1887 C CA . ALA B 1 41 ? -13.383 18.797 -16.609 1 33.06 41 ALA B CA 1
ATOM 1888 C C . ALA B 1 41 ? -12.07 19.359 -17.172 1 33.06 41 ALA B C 1
ATOM 1890 O O . ALA B 1 41 ? -11.031 18.719 -17.078 1 33.06 41 ALA B O 1
ATOM 1891 N N . ALA B 1 42 ? -12.039 20.531 -17.797 1 32.28 42 ALA B N 1
ATOM 1892 C CA . ALA B 1 42 ? -10.82 21.016 -18.438 1 32.28 42 ALA B CA 1
ATOM 1893 C C . ALA B 1 42 ? -9.867 21.609 -17.406 1 32.28 42 ALA B C 1
ATOM 1895 O O . ALA B 1 42 ? -8.664 21.734 -17.656 1 32.28 42 ALA B O 1
ATOM 1896 N N . ALA B 1 43 ? -10.281 22.078 -16.297 1 33.81 43 ALA B N 1
ATOM 1897 C CA . ALA B 1 43 ? -9.32 22.766 -15.438 1 33.81 43 ALA B CA 1
ATOM 1898 C C . ALA B 1 43 ? -8.422 21.75 -14.727 1 33.81 43 ALA B C 1
ATOM 1900 O O . ALA B 1 43 ? -7.414 22.141 -14.117 1 33.81 43 ALA B O 1
ATOM 1901 N N . ASP B 1 44 ? -8.82 20.516 -14.562 1 30.5 44 ASP B N 1
ATOM 1902 C CA . ASP B 1 44 ? -7.965 19.641 -13.758 1 30.5 44 ASP B CA 1
ATOM 1903 C C . ASP B 1 44 ? -6.781 19.141 -14.578 1 30.5 44 ASP B C 1
ATOM 1905 O O . ASP B 1 44 ? -5.98 18.328 -14.094 1 30.5 44 ASP B O 1
ATOM 1909 N N . LYS B 1 45 ? -6.711 19.453 -15.898 1 35.19 45 LYS B N 1
ATOM 1910 C CA . LYS B 1 45 ? -5.633 18.984 -16.766 1 35.19 45 LYS B CA 1
ATOM 1911 C C . LYS B 1 45 ? -4.32 19.688 -16.438 1 35.19 45 LYS B C 1
ATOM 1913 O O . LYS B 1 45 ? -3.283 19.406 -17.031 1 35.19 45 LYS B O 1
ATOM 1918 N N . THR B 1 46 ? -4.441 20.828 -15.797 1 32.84 46 THR B N 1
ATOM 1919 C CA . THR B 1 46 ? -3.182 21.562 -15.758 1 32.84 46 THR B CA 1
ATOM 1920 C C . THR B 1 46 ? -2.271 21.016 -14.656 1 32.84 46 THR B C 1
ATOM 1922 O O . THR B 1 46 ? -1.216 21.594 -14.383 1 32.84 46 THR B O 1
ATOM 1925 N N . ARG B 1 47 ? -2.785 20.234 -13.742 1 34.19 47 ARG B N 1
ATOM 1926 C CA . ARG B 1 47 ? -1.708 19.75 -12.883 1 34.19 47 ARG B CA 1
ATOM 1927 C C . ARG B 1 47 ? -0.7 18.922 -13.68 1 34.19 47 ARG B C 1
ATOM 1929 O O . ARG B 1 47 ? -1.058 17.922 -14.289 1 34.19 47 ARG B O 1
ATOM 1936 N N . GLU B 1 48 ? 0.355 19.531 -14.164 1 34.78 48 GLU B N 1
ATOM 1937 C CA . GLU B 1 48 ? 1.421 18.781 -14.82 1 34.78 48 GLU B CA 1
ATOM 1938 C C . GLU B 1 48 ? 1.646 17.438 -14.141 1 34.78 48 GLU B C 1
ATOM 1940 O O . GLU B 1 48 ? 1.746 17.359 -12.914 1 34.78 48 GLU B O 1
ATOM 1945 N N . PRO B 1 49 ? 1.094 16.375 -14.68 1 38.44 49 PRO B N 1
ATOM 1946 C CA . PRO B 1 49 ? 1.499 15.125 -14.031 1 38.44 49 PRO B CA 1
ATOM 1947 C C . PRO B 1 49 ? 2.939 15.156 -13.531 1 38.44 49 PRO B C 1
ATOM 1949 O O . PRO B 1 49 ? 3.826 15.672 -14.219 1 38.44 49 PRO B O 1
ATOM 1952 N N . ARG B 1 50 ? 3.256 15.25 -12.234 1 38.59 50 ARG B N 1
ATOM 1953 C CA . ARG B 1 50 ? 4.648 15.086 -11.836 1 38.59 50 ARG B CA 1
ATOM 1954 C C . ARG B 1 50 ? 5.375 14.125 -12.766 1 38.59 50 ARG B C 1
ATOM 1956 O O . ARG B 1 50 ? 4.828 13.086 -13.148 1 38.59 50 ARG B O 1
ATOM 1963 N N . PRO B 1 51 ? 6.262 14.594 -13.523 1 36.75 51 PRO B N 1
ATOM 1964 C CA . PRO B 1 51 ? 6.941 13.648 -14.406 1 36.75 51 PRO B CA 1
ATOM 1965 C C . PRO B 1 51 ? 7.117 12.266 -13.781 1 36.75 51 PRO B C 1
ATOM 1967 O O . PRO B 1 51 ? 7.527 12.164 -12.617 1 36.75 51 PRO B O 1
ATOM 1970 N N . ALA B 1 52 ? 6.328 11.312 -13.992 1 44.56 52 ALA B N 1
ATOM 1971 C CA . ALA B 1 52 ? 6.691 9.945 -13.633 1 44.56 52 ALA B CA 1
ATOM 1972 C C . ALA B 1 52 ? 8.211 9.773 -13.594 1 44.56 52 ALA B C 1
ATOM 1974 O O . ALA B 1 52 ? 8.914 10.18 -14.523 1 44.56 52 ALA B O 1
ATOM 1975 N N . THR B 1 53 ? 8.875 10.102 -12.555 1 48.19 53 THR B N 1
ATOM 1976 C CA . THR B 1 53 ? 10.312 9.844 -12.562 1 48.19 53 THR B CA 1
ATOM 1977 C C . THR B 1 53 ? 10.648 8.695 -13.508 1 48.19 53 THR B C 1
ATOM 1979 O O . THR B 1 53 ? 10.242 7.555 -13.266 1 48.19 53 THR B O 1
ATOM 1982 N N . LYS B 1 54 ? 10.617 8.836 -14.727 1 54.41 54 LYS B N 1
ATOM 1983 C CA . LYS B 1 54 ? 11 7.988 -15.844 1 54.41 54 LYS B CA 1
ATOM 1984 C C . LYS B 1 54 ? 12.102 7.008 -15.438 1 54.41 54 LYS B C 1
ATOM 1986 O O . LYS B 1 54 ? 12.422 6.082 -16.188 1 54.41 54 LYS B O 1
ATOM 1991 N N . THR B 1 55 ? 12.93 7.215 -14.391 1 73 55 THR B N 1
ATOM 1992 C CA . THR B 1 55 ? 14.164 6.438 -14.383 1 73 55 THR B CA 1
ATOM 1993 C C . THR B 1 55 ? 14.062 5.266 -13.406 1 73 55 THR B C 1
ATOM 1995 O O . THR B 1 55 ? 13.297 5.324 -12.445 1 73 55 THR B O 1
ATOM 1998 N N . GLY B 1 56 ? 14.367 4.137 -13.797 1 91.88 56 GLY B N 1
ATOM 1999 C CA . GLY B 1 56 ? 14.609 2.963 -12.977 1 91.88 56 GLY B CA 1
ATOM 2000 C C . GLY B 1 56 ? 15.336 3.279 -11.68 1 91.88 56 GLY B C 1
ATOM 2001 O O . GLY B 1 56 ? 15.805 4.402 -11.492 1 91.88 56 GLY B O 1
ATOM 2002 N N . VAL B 1 57 ? 15.102 2.469 -10.766 1 96.62 57 VAL B N 1
ATOM 2003 C CA . VAL B 1 57 ? 15.766 2.635 -9.477 1 96.62 57 VAL B CA 1
ATOM 2004 C C . VAL B 1 57 ? 16.891 1.603 -9.336 1 96.62 57 VAL B C 1
ATOM 2006 O O . VAL B 1 57 ? 16.984 0.675 -10.141 1 96.62 57 VAL B O 1
ATOM 2009 N N . THR B 1 58 ? 17.766 1.832 -8.312 1 96.19 58 THR B N 1
ATOM 2010 C CA . THR B 1 58 ? 18.828 0.858 -8.039 1 96.19 58 THR B CA 1
ATOM 2011 C C . THR B 1 58 ? 18.234 -0.453 -7.535 1 96.19 58 THR B C 1
ATOM 2013 O O . THR B 1 58 ? 17.094 -0.482 -7.055 1 96.19 58 THR B O 1
ATOM 2016 N N . LEU B 1 59 ? 19.031 -1.555 -7.645 1 97.62 59 LEU B N 1
ATOM 2017 C CA . LEU B 1 59 ? 18.562 -2.867 -7.207 1 97.62 59 LEU B CA 1
ATOM 2018 C C . LEU B 1 59 ? 18.219 -2.854 -5.719 1 97.62 59 LEU B C 1
ATOM 2020 O O . LEU B 1 59 ? 17.25 -3.482 -5.297 1 97.62 59 LEU B O 1
ATOM 2024 N N . GLU B 1 60 ? 19.047 -2.121 -4.938 1 96.75 60 GLU B N 1
ATOM 2025 C CA . GLU B 1 60 ? 18.781 -2.045 -3.5 1 96.75 60 GLU B CA 1
ATOM 2026 C C . GLU B 1 60 ? 17.438 -1.387 -3.213 1 96.75 60 GLU B C 1
ATOM 2028 O O . GLU B 1 60 ? 16.656 -1.882 -2.395 1 96.75 60 GLU B O 1
ATOM 2033 N N . ILE B 1 61 ? 17.141 -0.353 -3.875 1 97.62 61 ILE B N 1
ATOM 2034 C CA . ILE B 1 61 ? 15.875 0.343 -3.707 1 97.62 61 ILE B CA 1
ATOM 2035 C C . ILE B 1 61 ? 14.734 -0.536 -4.219 1 97.62 61 ILE B C 1
ATOM 2037 O O . ILE B 1 61 ? 13.68 -0.622 -3.586 1 97.62 61 ILE B O 1
ATOM 2041 N N . ALA B 1 62 ? 14.977 -1.199 -5.328 1 98.44 62 ALA B N 1
ATOM 2042 C CA . ALA B 1 62 ? 13.945 -2.041 -5.93 1 98.44 62 ALA B CA 1
ATOM 2043 C C . ALA B 1 62 ? 13.547 -3.172 -4.988 1 98.44 62 ALA B C 1
ATOM 2045 O O . ALA B 1 62 ? 12.359 -3.488 -4.859 1 98.44 62 ALA B O 1
ATOM 2046 N N . ARG B 1 63 ? 14.516 -3.773 -4.344 1 98.38 63 ARG B N 1
ATOM 2047 C CA . ARG B 1 63 ? 14.25 -4.863 -3.408 1 98.38 63 ARG B CA 1
ATOM 2048 C C . ARG B 1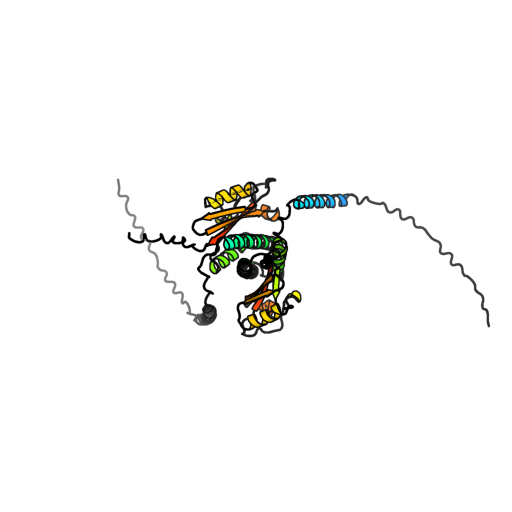 63 ? 13.43 -4.375 -2.219 1 98.38 63 ARG B C 1
ATOM 2050 O O . ARG B 1 63 ? 12.453 -5.02 -1.825 1 98.38 63 ARG B O 1
ATOM 2057 N N . ASP B 1 64 ? 13.812 -3.262 -1.707 1 97.69 64 ASP B N 1
ATOM 2058 C CA . ASP B 1 64 ? 13.086 -2.691 -0.575 1 97.69 64 ASP B CA 1
ATOM 2059 C C . ASP B 1 64 ? 11.672 -2.297 -0.974 1 97.69 64 ASP B C 1
ATOM 2061 O O . ASP B 1 64 ? 10.711 -2.592 -0.255 1 97.69 64 ASP B O 1
ATOM 2065 N N . ARG B 1 65 ? 11.57 -1.642 -2.111 1 98.38 65 ARG B N 1
ATOM 2066 C CA . ARG B 1 65 ? 10.281 -1.191 -2.623 1 98.38 65 ARG B CA 1
ATOM 2067 C C . ARG B 1 65 ? 9.32 -2.367 -2.812 1 98.38 65 ARG B C 1
ATOM 2069 O O . ARG B 1 65 ? 8.172 -2.309 -2.387 1 98.38 65 ARG B O 1
ATOM 2076 N N . ALA B 1 66 ? 9.797 -3.42 -3.365 1 98.75 66 ALA B N 1
ATOM 2077 C CA . ALA B 1 66 ? 8.961 -4.59 -3.617 1 98.75 66 ALA B CA 1
ATOM 2078 C C . ALA B 1 66 ? 8.492 -5.227 -2.311 1 98.75 66 ALA B C 1
ATOM 2080 O O . ALA B 1 66 ? 7.352 -5.672 -2.201 1 98.75 66 ALA B O 1
ATOM 2081 N N . GLU B 1 67 ? 9.391 -5.285 -1.397 1 98.25 67 GLU B N 1
ATOM 2082 C CA . GLU B 1 67 ? 9.055 -5.891 -0.112 1 98.25 67 GLU B CA 1
ATOM 2083 C C . GLU B 1 67 ? 7.988 -5.082 0.617 1 98.25 67 GLU B C 1
ATOM 2085 O O . GLU B 1 67 ? 6.992 -5.637 1.088 1 98.25 67 GLU B O 1
ATOM 2090 N N . ILE B 1 68 ? 8.164 -3.785 0.704 1 98.06 68 ILE B N 1
ATOM 2091 C CA . ILE B 1 68 ? 7.219 -2.953 1.442 1 98.06 68 ILE B CA 1
ATOM 2092 C C . ILE B 1 68 ? 5.883 -2.912 0.708 1 98.06 68 ILE B C 1
ATOM 2094 O O . ILE B 1 68 ? 4.82 -2.926 1.335 1 98.06 68 ILE B O 1
ATOM 2098 N N . MET B 1 69 ? 5.914 -2.846 -0.602 1 98.69 69 MET B N 1
ATOM 2099 C CA . MET B 1 69 ? 4.672 -2.857 -1.371 1 98.69 69 MET B CA 1
ATOM 2100 C C . MET B 1 69 ? 3.918 -4.168 -1.171 1 98.69 69 MET B C 1
ATOM 2102 O O . MET B 1 69 ? 2.691 -4.172 -1.055 1 98.69 69 MET B O 1
ATOM 2106 N N . HIS B 1 70 ? 4.648 -5.27 -1.136 1 98.75 70 HIS B N 1
ATOM 2107 C CA . HIS B 1 70 ? 4 -6.547 -0.854 1 98.75 70 HIS B CA 1
ATOM 2108 C C . HIS B 1 70 ? 3.262 -6.508 0.479 1 98.75 70 HIS B C 1
ATOM 2110 O O . HIS B 1 70 ? 2.1 -6.914 0.561 1 98.75 70 HIS B O 1
ATOM 2116 N N . ASP B 1 71 ? 3.936 -6.027 1.486 1 98.44 71 ASP B N 1
ATOM 2117 C CA . ASP B 1 71 ? 3.355 -5.992 2.824 1 98.44 71 ASP B CA 1
ATOM 2118 C C . ASP B 1 71 ? 2.119 -5.098 2.861 1 98.44 71 ASP B C 1
ATOM 2120 O O . ASP B 1 71 ? 1.102 -5.457 3.457 1 98.44 71 ASP B O 1
ATOM 2124 N N . VAL B 1 72 ? 2.193 -3.967 2.234 1 98.75 72 VAL B N 1
ATOM 2125 C CA . VAL B 1 72 ? 1.08 -3.023 2.242 1 98.75 72 VAL B CA 1
ATOM 2126 C C . VAL B 1 72 ? -0.099 -3.609 1.469 1 98.75 72 VAL B C 1
ATOM 2128 O O . VAL B 1 72 ? -1.244 -3.539 1.922 1 98.75 72 VAL B O 1
ATOM 2131 N N . TYR B 1 73 ? 0.15 -4.195 0.328 1 98.75 73 TYR B N 1
ATOM 2132 C CA . TYR B 1 73 ? -0.916 -4.773 -0.482 1 98.75 73 TYR B CA 1
ATOM 2133 C C . TYR B 1 73 ? -1.586 -5.934 0.245 1 98.75 73 TYR B C 1
ATOM 2135 O O . TYR B 1 73 ? -2.812 -6.062 0.222 1 98.75 73 TYR B O 1
ATOM 2143 N N . ALA B 1 74 ? -0.756 -6.773 0.849 1 98 74 ALA B N 1
ATOM 2144 C CA . ALA B 1 74 ? -1.314 -7.902 1.589 1 98 74 ALA B CA 1
ATOM 2145 C C . ALA B 1 74 ? -2.182 -7.422 2.748 1 98 74 ALA B C 1
ATOM 2147 O O . ALA B 1 74 ? -3.287 -7.93 2.955 1 98 74 ALA B O 1
ATOM 2148 N N . ALA B 1 75 ? -1.671 -6.449 3.504 1 98 75 ALA B N 1
ATOM 2149 C CA . ALA B 1 75 ? -2.436 -5.895 4.617 1 98 75 ALA B CA 1
ATOM 2150 C C . ALA B 1 75 ? -3.727 -5.242 4.129 1 98 75 ALA B C 1
ATOM 2152 O O . ALA B 1 75 ? -4.777 -5.375 4.762 1 98 75 ALA B O 1
ATOM 2153 N N . THR B 1 76 ? -3.637 -4.52 3.021 1 98.12 76 THR B N 1
ATOM 2154 C CA . THR B 1 76 ? -4.809 -3.871 2.443 1 98.12 76 THR B CA 1
ATOM 2155 C C . THR B 1 76 ? -5.848 -4.902 2.02 1 98.12 76 THR B C 1
ATOM 2157 O O . THR B 1 76 ? -7.039 -4.75 2.305 1 98.12 76 THR B O 1
ATOM 2160 N N . LEU B 1 77 ? -5.418 -5.945 1.37 1 96.5 77 LEU B N 1
ATOM 2161 C CA . LEU B 1 77 ? -6.316 -7.016 0.956 1 96.5 77 LEU B CA 1
ATOM 2162 C C . LEU B 1 77 ? -7.078 -7.582 2.15 1 96.5 77 LEU B C 1
ATOM 2164 O O . LEU B 1 77 ? -8.289 -7.812 2.068 1 96.5 77 LEU B O 1
ATOM 2168 N N . GLU B 1 78 ? -6.402 -7.77 3.232 1 95 78 GLU B N 1
ATOM 2169 C CA . GLU B 1 78 ? -7.008 -8.305 4.449 1 95 78 GLU B CA 1
ATOM 2170 C C . GLU B 1 78 ? -8.055 -7.348 5.012 1 95 78 GLU B C 1
ATOM 2172 O O . GLU B 1 78 ? -9.156 -7.766 5.375 1 95 78 GLU B O 1
ATOM 2177 N N . VAL B 1 79 ? -7.738 -6.125 5.035 1 94.62 79 VAL B N 1
ATOM 2178 C CA . VAL B 1 79 ? -8.656 -5.125 5.582 1 94.62 79 VAL B CA 1
ATOM 2179 C C . VAL B 1 79 ? -9.898 -5.023 4.699 1 94.62 79 VAL B C 1
ATOM 2181 O O . VAL B 1 79 ? -11.016 -4.918 5.207 1 94.62 79 VAL B O 1
ATOM 2184 N N . LEU B 1 80 ? -9.688 -5.043 3.361 1 93.19 80 LEU B N 1
ATOM 2185 C CA . LEU B 1 80 ? -10.82 -5.02 2.443 1 93.19 80 LEU B CA 1
ATOM 2186 C C . LEU B 1 80 ? -11.734 -6.215 2.678 1 93.19 80 LEU B C 1
ATOM 2188 O O . LEU B 1 80 ? -12.961 -6.074 2.686 1 93.19 80 LEU B O 1
ATOM 2192 N N . HIS B 1 81 ? -11.141 -7.324 2.875 1 90.88 81 HIS B N 1
ATOM 2193 C CA . HIS B 1 81 ? -11.922 -8.539 3.107 1 90.88 81 HIS B CA 1
ATOM 2194 C C . HIS B 1 81 ? -12.703 -8.445 4.414 1 90.88 81 HIS B C 1
ATOM 2196 O O . HIS B 1 81 ? -13.898 -8.734 4.449 1 90.88 81 HIS B O 1
ATOM 2202 N N . GLU B 1 82 ? -12.078 -7.961 5.41 1 90.5 82 GLU B N 1
ATOM 2203 C CA . GLU B 1 82 ? -12.648 -7.973 6.754 1 90.5 82 GLU B CA 1
ATOM 2204 C C . GLU B 1 82 ? -13.695 -6.875 6.922 1 90.5 82 GLU B C 1
ATOM 2206 O O . GLU B 1 82 ? -14.727 -7.086 7.562 1 90.5 82 GLU B O 1
ATOM 2211 N N . ARG B 1 83 ? -13.391 -5.773 6.281 1 89.5 83 ARG B N 1
ATOM 2212 C CA . ARG B 1 83 ? -14.219 -4.613 6.598 1 89.5 83 ARG B CA 1
ATOM 2213 C C . ARG B 1 83 ? -15.289 -4.398 5.539 1 89.5 83 ARG B C 1
ATOM 2215 O O . ARG B 1 83 ? -16.328 -3.793 5.816 1 89.5 83 ARG B O 1
ATOM 2222 N N . TYR B 1 84 ? -15.117 -4.93 4.379 1 88.56 84 TYR B N 1
ATOM 2223 C CA . TYR B 1 84 ? -15.984 -4.457 3.307 1 88.56 84 TYR B CA 1
ATOM 2224 C C . TYR B 1 84 ? -16.609 -5.625 2.559 1 88.56 84 TYR B C 1
ATOM 2226 O O . TYR B 1 84 ? -17.625 -5.461 1.878 1 88.56 84 TYR B O 1
ATOM 2234 N N . PHE B 1 85 ? -16.016 -6.691 2.631 1 84.81 85 PHE B N 1
ATOM 2235 C CA . PHE B 1 85 ? -16.516 -7.797 1.827 1 84.81 85 PHE B CA 1
ATOM 2236 C C . PHE B 1 85 ? -17.469 -8.664 2.639 1 84.81 85 PHE B C 1
ATOM 2238 O O . PHE B 1 85 ? -17.078 -9.688 3.189 1 84.81 85 PHE B O 1
ATOM 2245 N N . HIS B 1 86 ? -18.734 -8.234 2.936 1 75.38 86 HIS B N 1
ATOM 2246 C CA . HIS B 1 86 ? -19.75 -8.922 3.723 1 75.38 86 HIS B CA 1
ATOM 2247 C C . HIS B 1 86 ? -20.891 -9.414 2.838 1 75.38 86 HIS B C 1
ATOM 2249 O O . HIS B 1 86 ? -21.797 -10.102 3.314 1 75.38 86 HIS B O 1
ATOM 2255 N N . GLY B 1 87 ? -20.781 -9.281 1.7 1 63.97 87 GLY B N 1
ATOM 2256 C CA . GLY B 1 87 ? -21.953 -9.711 0.952 1 63.97 87 GLY B CA 1
ATOM 2257 C C . GLY B 1 87 ? -21.703 -9.789 -0.543 1 63.97 87 GLY B C 1
ATOM 2258 O O . GLY B 1 87 ? -20.641 -9.414 -1.023 1 63.97 87 GLY B O 1
ATOM 2259 N N . ALA B 1 88 ? -22.75 -10.32 -1.244 1 64.19 88 ALA B N 1
ATOM 2260 C CA . ALA B 1 88 ? -22.656 -10.688 -2.656 1 64.19 88 ALA B CA 1
ATOM 2261 C C . ALA B 1 88 ? -22.5 -9.453 -3.537 1 64.19 88 ALA B C 1
ATOM 2263 O O . ALA B 1 88 ? -22.031 -9.547 -4.672 1 64.19 88 ALA B O 1
ATOM 2264 N N . ARG B 1 89 ? -22.688 -8.227 -2.943 1 68.69 89 ARG B N 1
ATOM 2265 C CA . ARG B 1 89 ? -22.703 -7.086 -3.852 1 68.69 89 ARG B CA 1
ATOM 2266 C C . ARG B 1 89 ? -21.406 -6.301 -3.773 1 68.69 89 ARG B C 1
ATOM 2268 O O . ARG B 1 89 ? -21.141 -5.426 -4.602 1 68.69 89 ARG B O 1
ATOM 2275 N N . ALA B 1 90 ? -20.594 -6.652 -2.914 1 74.56 90 ALA B N 1
ATOM 2276 C CA . ALA B 1 90 ? -19.359 -5.891 -2.773 1 74.56 90 ALA B CA 1
ATOM 2277 C C . ALA B 1 90 ? -18.312 -6.355 -3.775 1 74.56 90 ALA B C 1
ATOM 2279 O O . ALA B 1 90 ? -18.266 -7.539 -4.125 1 74.56 90 ALA B O 1
ATOM 2280 N N . ALA B 1 91 ? -17.609 -5.383 -4.352 1 80.88 91 ALA B N 1
ATOM 2281 C CA . ALA B 1 91 ? -16.484 -5.75 -5.203 1 80.88 91 ALA B CA 1
ATOM 2282 C C . ALA B 1 91 ? -15.547 -6.711 -4.484 1 80.88 91 ALA B C 1
ATOM 2284 O O . ALA B 1 91 ? -15.227 -6.512 -3.311 1 80.88 91 ALA B O 1
ATOM 2285 N N . VAL B 1 92 ? -15.211 -7.762 -5.195 1 87.56 92 VAL B N 1
ATOM 2286 C CA . VAL B 1 92 ? -14.234 -8.711 -4.668 1 87.56 92 VAL B CA 1
ATOM 2287 C C . VAL B 1 92 ? -12.93 -7.98 -4.359 1 87.56 92 VAL B C 1
ATOM 2289 O O . VAL B 1 92 ? -12.391 -7.27 -5.215 1 87.56 92 VAL B O 1
ATOM 2292 N N . PRO B 1 93 ? -12.312 -8.102 -3.207 1 91.5 93 PRO B N 1
ATOM 2293 C CA . PRO B 1 93 ? -11.133 -7.34 -2.777 1 91.5 93 PRO B CA 1
ATOM 2294 C C . PRO B 1 93 ? -9.977 -7.438 -3.766 1 91.5 93 PRO B C 1
ATOM 2296 O O . PRO B 1 93 ? -9.359 -6.422 -4.102 1 91.5 93 PRO B O 1
ATOM 2299 N N . ALA B 1 94 ? -9.711 -8.617 -4.285 1 91.69 94 ALA B N 1
ATOM 2300 C CA . ALA B 1 94 ? -8.609 -8.781 -5.227 1 91.69 94 ALA B CA 1
ATOM 2301 C C . ALA B 1 94 ? -8.812 -7.914 -6.465 1 91.69 94 ALA B C 1
ATOM 2303 O O . ALA B 1 94 ? -7.852 -7.367 -7.012 1 91.69 94 ALA B O 1
ATOM 2304 N N . ARG B 1 95 ? -10.055 -7.809 -6.898 1 91.69 95 ARG B N 1
ATOM 2305 C CA . ARG B 1 95 ? -10.359 -6.98 -8.055 1 91.69 95 ARG B CA 1
ATOM 2306 C C . ARG B 1 95 ? -10.195 -5.5 -7.73 1 91.69 95 ARG B C 1
ATOM 2308 O O . ARG B 1 95 ? -9.656 -4.734 -8.539 1 91.69 95 ARG B O 1
ATOM 2315 N N . ALA B 1 96 ? -10.719 -5.105 -6.609 1 93.62 96 ALA B N 1
ATOM 2316 C CA . ALA B 1 96 ? -10.555 -3.715 -6.191 1 93.62 96 ALA B CA 1
ATOM 2317 C C . ALA B 1 96 ? -9.086 -3.334 -6.113 1 93.62 96 ALA B C 1
ATOM 2319 O O . ALA B 1 96 ? -8.703 -2.227 -6.5 1 93.62 96 ALA B O 1
ATOM 2320 N N . MET B 1 97 ? -8.266 -4.281 -5.684 1 96.56 97 MET B N 1
ATOM 2321 C CA . MET B 1 97 ? -6.836 -4.031 -5.551 1 96.56 97 MET B CA 1
ATOM 2322 C C . MET B 1 97 ? -6.195 -3.791 -6.914 1 96.56 97 MET B C 1
ATOM 2324 O O . MET B 1 97 ? -5.191 -3.086 -7.016 1 96.56 97 MET B O 1
ATOM 2328 N N . GLN B 1 98 ? -6.746 -4.281 -7.938 1 96.56 98 GLN B N 1
ATOM 2329 C CA . GLN B 1 98 ? -6.184 -4.078 -9.266 1 96.56 98 GLN B CA 1
ATOM 2330 C C . GLN B 1 98 ? -6.281 -2.613 -9.688 1 96.56 98 GLN B C 1
ATOM 2332 O O . GLN B 1 98 ? -5.426 -2.115 -10.422 1 96.56 98 GLN B O 1
ATOM 2337 N N . ASP B 1 99 ? -7.281 -1.92 -9.219 1 97.19 99 ASP B N 1
ATOM 2338 C CA . ASP B 1 99 ? -7.359 -0.483 -9.461 1 97.19 99 ASP B CA 1
ATOM 2339 C C . ASP B 1 99 ? -6.191 0.25 -8.805 1 97.19 99 ASP B C 1
ATOM 2341 O O . ASP B 1 99 ? -5.637 1.187 -9.383 1 97.19 99 ASP B O 1
ATOM 2345 N N . VAL B 1 100 ? -5.836 -0.193 -7.602 1 98.31 100 VAL B N 1
ATOM 2346 C CA . VAL B 1 100 ? -4.68 0.38 -6.922 1 98.31 100 VAL B CA 1
ATOM 2347 C C . VAL B 1 100 ? -3.414 0.1 -7.727 1 98.31 100 VAL B C 1
ATOM 2349 O O . VAL B 1 100 ? -2.611 1.005 -7.969 1 98.31 100 VAL B O 1
ATOM 2352 N N . PHE B 1 101 ? -3.289 -1.16 -8.203 1 98.44 101 PHE B N 1
ATOM 2353 C CA . PHE B 1 101 ? -2.129 -1.542 -9 1 98.44 101 PHE B CA 1
ATOM 2354 C C . PHE B 1 101 ? -1.986 -0.638 -10.219 1 98.44 101 PHE B C 1
ATOM 2356 O O . PHE B 1 101 ? -0.892 -0.155 -10.516 1 98.44 101 PHE B O 1
ATOM 2363 N N . SER B 1 102 ? -3.072 -0.416 -10.867 1 98.12 102 SER B N 1
ATOM 2364 C CA . SER B 1 102 ? -3.064 0.383 -12.086 1 98.12 102 SER B CA 1
ATOM 2365 C C . SER B 1 102 ? -2.641 1.82 -11.805 1 98.12 102 SER B C 1
ATOM 2367 O O . SER B 1 102 ? -1.859 2.402 -12.562 1 98.12 102 SER B O 1
ATOM 2369 N N . THR B 1 103 ? -3.172 2.375 -10.781 1 98.06 103 THR B N 1
ATOM 2370 C CA . THR B 1 103 ? -2.818 3.738 -10.398 1 98.06 103 THR B CA 1
ATOM 2371 C C . THR B 1 103 ? -1.325 3.85 -10.109 1 98.06 103 THR B C 1
ATOM 2373 O O . THR B 1 103 ? -0.665 4.785 -10.562 1 98.06 103 THR B O 1
ATOM 2376 N N . ILE B 1 104 ? -0.763 2.857 -9.383 1 98.25 104 ILE B N 1
ATOM 2377 C CA . ILE B 1 104 ? 0.646 2.891 -9.008 1 98.25 104 ILE B CA 1
ATOM 2378 C C . ILE B 1 104 ? 1.516 2.68 -10.25 1 98.25 104 ILE B C 1
ATOM 2380 O O . ILE B 1 104 ? 2.584 3.285 -10.375 1 98.25 104 ILE B O 1
ATOM 2384 N N . GLN B 1 105 ? 1.093 1.86 -11.109 1 98.12 105 GLN B N 1
ATOM 2385 C CA . GLN B 1 105 ? 1.843 1.649 -12.344 1 98.12 105 GLN B CA 1
ATOM 2386 C C . GLN B 1 105 ? 1.972 2.945 -13.141 1 98.12 105 GLN B C 1
ATOM 2388 O O . GLN B 1 105 ? 3.041 3.248 -13.672 1 98.12 105 GLN B O 1
ATOM 2393 N N . ARG B 1 106 ? 0.925 3.709 -13.211 1 96.81 106 ARG B N 1
ATOM 2394 C CA . ARG B 1 106 ? 0.933 4.973 -13.945 1 96.81 106 ARG B CA 1
ATOM 2395 C C . ARG B 1 106 ? 1.874 5.977 -13.289 1 96.81 106 ARG B C 1
ATOM 2397 O O . ARG B 1 106 ? 2.553 6.742 -13.977 1 96.81 106 ARG B O 1
ATOM 2404 N N . LYS B 1 107 ? 2.006 5.887 -12.031 1 95.06 107 LYS B N 1
ATOM 2405 C CA . LYS B 1 107 ? 2.758 6.895 -11.281 1 95.06 107 LYS B CA 1
ATOM 2406 C C . LYS B 1 107 ? 4.234 6.523 -11.188 1 95.06 107 LYS B C 1
ATOM 2408 O O . LYS B 1 107 ? 5.098 7.398 -11.141 1 95.06 107 LYS B O 1
ATOM 2413 N N . SER B 1 108 ? 4.586 5.211 -11.141 1 94.88 108 SER B N 1
ATOM 2414 C CA . SER B 1 108 ? 5.949 4.828 -10.781 1 94.88 108 SER B CA 1
ATOM 2415 C C . SER B 1 108 ? 6.48 3.748 -11.719 1 94.88 108 SER B C 1
ATOM 2417 O O . SER B 1 108 ? 7.605 3.273 -11.547 1 94.88 108 SER B O 1
ATOM 2419 N N . ARG B 1 109 ? 5.672 3.234 -12.609 1 95.62 109 ARG B N 1
ATOM 2420 C CA . ARG B 1 109 ? 6 2.193 -13.578 1 95.62 109 ARG B CA 1
ATOM 2421 C C . ARG B 1 109 ? 6.168 0.841 -12.891 1 95.62 109 ARG B C 1
ATOM 2423 O O . ARG B 1 109 ? 6.52 -0.149 -13.539 1 95.62 109 ARG B O 1
ATOM 2430 N N . VAL B 1 110 ? 5.949 0.801 -11.594 1 98.31 110 VAL B N 1
ATOM 2431 C CA . VAL B 1 110 ? 5.957 -0.479 -10.891 1 98.31 110 VAL B CA 1
ATOM 2432 C C . VAL B 1 110 ? 4.707 -1.277 -11.266 1 98.31 110 VAL B C 1
ATOM 2434 O O . VAL B 1 110 ? 3.596 -0.747 -11.242 1 98.31 110 VAL B O 1
ATOM 2437 N N . GLU B 1 111 ? 4.895 -2.52 -11.602 1 98.12 111 GLU B N 1
ATOM 2438 C CA . GLU B 1 111 ? 3.791 -3.408 -11.953 1 98.12 111 GLU B CA 1
ATOM 2439 C C . GLU B 1 111 ? 3.488 -4.391 -10.82 1 98.12 111 GLU B C 1
ATOM 2441 O O . GLU B 1 111 ? 4.406 -4.895 -10.172 1 98.12 111 GLU B O 1
ATOM 2446 N N . ALA B 1 112 ? 2.209 -4.648 -10.656 1 98.5 112 ALA B N 1
ATOM 2447 C CA . ALA B 1 112 ? 1.777 -5.668 -9.703 1 98.5 112 ALA B CA 1
ATOM 2448 C C . ALA B 1 112 ? 0.675 -6.543 -10.297 1 98.5 112 ALA B C 1
ATOM 2450 O O . ALA B 1 112 ? -0.178 -6.059 -11.039 1 98.5 112 ALA B O 1
ATOM 2451 N N . ARG B 1 113 ? 0.661 -7.781 -9.953 1 96.69 113 ARG B N 1
ATOM 2452 C CA . ARG B 1 113 ? -0.399 -8.672 -10.406 1 96.69 113 ARG B CA 1
ATOM 2453 C C . ARG B 1 113 ? -0.526 -9.891 -9.5 1 96.69 113 ARG B C 1
ATOM 2455 O O . ARG B 1 113 ? 0.473 -10.391 -8.977 1 96.69 113 ARG B O 1
ATOM 2462 N N . TRP B 1 114 ? -1.756 -10.367 -9.453 1 96.69 114 TRP B N 1
ATOM 2463 C CA . TRP B 1 114 ? -2.041 -11.609 -8.734 1 96.69 114 TRP B CA 1
ATOM 2464 C C . TRP B 1 114 ? -1.69 -12.82 -9.578 1 96.69 114 TRP B C 1
ATOM 2466 O O . TRP B 1 114 ? -1.891 -12.812 -10.797 1 96.69 114 TRP B O 1
ATOM 2476 N N . ILE B 1 115 ? -1.255 -13.898 -8.859 1 96.5 115 ILE B N 1
ATOM 2477 C CA . ILE B 1 115 ? -1.158 -15.172 -9.562 1 96.5 115 ILE B CA 1
ATOM 2478 C C . ILE B 1 115 ? -1.738 -16.281 -8.688 1 96.5 115 ILE B C 1
ATOM 2480 O O . ILE B 1 115 ? -1.662 -16.219 -7.461 1 96.5 115 ILE B O 1
ATOM 2484 N N . SER B 1 116 ? -2.285 -17.25 -9.352 1 93.81 116 SER B N 1
ATOM 2485 C CA . SER B 1 116 ? -2.709 -18.469 -8.664 1 93.81 116 SER B CA 1
ATOM 2486 C C . SER B 1 116 ? -1.514 -19.328 -8.289 1 93.81 116 SER B C 1
ATOM 2488 O O . SER B 1 116 ? -0.572 -19.469 -9.07 1 93.81 116 SER B O 1
ATOM 2490 N N . VAL B 1 117 ? -1.562 -19.906 -7.094 1 94.12 117 VAL B N 1
ATOM 2491 C CA . VAL B 1 117 ? -0.47 -20.766 -6.645 1 94.12 117 VAL B CA 1
ATOM 2492 C C . VAL B 1 117 ? -0.962 -22.203 -6.516 1 94.12 117 VAL B C 1
ATOM 2494 O O . VAL B 1 117 ? -0.583 -23.078 -7.305 1 94.12 117 VAL B O 1
ATOM 2497 N N . ASN B 1 118 ? -1.882 -22.469 -5.621 1 91.12 118 ASN B N 1
ATOM 2498 C CA . ASN B 1 118 ? -2.334 -23.859 -5.465 1 91.12 118 ASN B CA 1
ATOM 2499 C C . ASN B 1 118 ? -3.846 -23.938 -5.281 1 91.12 118 ASN B C 1
ATOM 2501 O O . ASN B 1 118 ? -4.348 -24.844 -4.613 1 91.12 118 ASN B O 1
ATOM 2505 N N . MET B 1 119 ? -4.492 -22.875 -5.75 1 86.12 119 MET B N 1
ATOM 2506 C CA . MET B 1 119 ? -5.945 -22.844 -5.898 1 86.12 119 MET B CA 1
ATOM 2507 C C . MET B 1 119 ? -6.336 -22.344 -7.285 1 86.12 119 MET B C 1
ATOM 2509 O O . MET B 1 119 ? -5.516 -21.766 -7.996 1 86.12 119 MET B O 1
ATOM 2513 N N . GLU B 1 120 ? -7.598 -22.625 -7.582 1 79.5 120 GLU B N 1
ATOM 2514 C CA . GLU B 1 120 ? -8.078 -22.141 -8.875 1 79.5 120 GLU B CA 1
ATOM 2515 C C . GLU B 1 120 ? -8.102 -20.609 -8.914 1 79.5 120 GLU B C 1
ATOM 2517 O O . GLU B 1 120 ? -8.516 -19.969 -7.953 1 79.5 120 GLU B O 1
ATOM 2522 N N . PRO B 1 121 ? -7.617 -20.141 -10.062 1 74.19 121 PRO B N 1
ATOM 2523 C CA . PRO B 1 121 ? -7.68 -18.688 -10.195 1 74.19 121 PRO B CA 1
ATOM 2524 C C . PRO B 1 121 ? -9.109 -18.156 -10.281 1 74.19 121 PRO B C 1
ATOM 2526 O O . PRO B 1 121 ? -9.977 -18.812 -10.867 1 74.19 121 PRO B O 1
ATOM 2529 N N . MET B 1 122 ? -9.359 -17.016 -9.586 1 70.5 122 MET B N 1
ATOM 2530 C CA . MET B 1 122 ? -10.672 -16.391 -9.672 1 70.5 122 MET B CA 1
ATOM 2531 C C . MET B 1 122 ? -10.852 -15.688 -11.016 1 70.5 122 MET B C 1
ATOM 2533 O O . MET B 1 122 ? -11.969 -15.328 -11.383 1 70.5 122 MET B O 1
ATOM 2537 N N . SER B 1 123 ? -9.75 -15.414 -11.648 1 71.38 123 SER B N 1
ATOM 2538 C CA . SER B 1 123 ? -9.719 -14.828 -12.984 1 71.38 123 SER B CA 1
ATOM 2539 C C . SER B 1 123 ? -8.648 -15.477 -13.852 1 71.38 123 SER B C 1
ATOM 2541 O O . SER B 1 123 ? -7.578 -15.836 -13.352 1 71.38 123 SER B O 1
ATOM 2543 N N . ILE B 1 124 ? -9.031 -15.656 -15.156 1 71.25 124 ILE B N 1
ATOM 2544 C CA . ILE B 1 124 ? -8.055 -16.203 -16.094 1 71.25 124 ILE B CA 1
ATOM 2545 C C . ILE B 1 124 ? -6.797 -15.336 -16.094 1 71.25 124 ILE B C 1
ATOM 2547 O O . ILE B 1 124 ? -5.695 -15.828 -16.359 1 71.25 124 ILE B O 1
ATOM 2551 N N . ASP B 1 125 ? -6.879 -14.148 -15.648 1 81.62 125 ASP B N 1
ATOM 2552 C CA . ASP B 1 125 ? -5.77 -13.203 -15.648 1 81.62 125 ASP B CA 1
ATOM 2553 C C . ASP B 1 125 ? -4.797 -13.508 -14.508 1 81.62 125 ASP B C 1
ATOM 2555 O O . ASP B 1 125 ? -3.676 -13 -14.484 1 81.62 125 ASP B O 1
ATOM 2559 N N . HIS B 1 126 ? -5.09 -14.5 -13.711 1 90.69 126 HIS B N 1
ATOM 2560 C CA . HIS B 1 126 ? -4.258 -14.742 -12.539 1 90.69 126 HIS B CA 1
ATOM 2561 C C . HIS B 1 126 ? -3.471 -16.047 -12.688 1 90.69 126 HIS B C 1
ATOM 2563 O O . HIS B 1 126 ? -2.758 -16.453 -11.766 1 90.69 126 HIS B O 1
ATOM 2569 N N . GLU B 1 127 ? -3.619 -16.688 -13.867 1 92.62 127 GLU B N 1
ATOM 2570 C CA . GLU B 1 127 ? -2.766 -17.844 -14.133 1 92.62 127 GLU B CA 1
ATOM 2571 C C . GLU B 1 127 ? -1.312 -17.422 -14.328 1 92.62 127 GLU B C 1
ATOM 2573 O O . GLU B 1 127 ? -1.034 -16.469 -15.055 1 92.62 127 GLU B O 1
ATOM 2578 N N . PRO B 1 128 ? -0.413 -18.156 -13.625 1 96.12 128 PRO B N 1
ATOM 2579 C CA . PRO B 1 128 ? 0.988 -17.859 -13.93 1 96.12 128 PRO B CA 1
ATOM 2580 C C . PRO B 1 128 ? 1.315 -18.016 -15.414 1 96.12 128 PRO B C 1
ATOM 2582 O O . PRO B 1 128 ? 1.062 -19.078 -16 1 96.12 128 PRO B O 1
ATOM 2585 N N . LYS B 1 129 ? 1.976 -17.016 -16 1 93.69 129 LYS B N 1
ATOM 2586 C CA . LYS B 1 129 ? 2.205 -17.031 -17.438 1 93.69 129 LYS B CA 1
ATOM 2587 C C . LYS B 1 129 ? 3.695 -17.125 -17.766 1 93.69 129 LYS B C 1
ATOM 2589 O O . LYS B 1 129 ? 4.109 -17.969 -18.578 1 93.69 129 LYS B O 1
ATOM 2594 N N . SER B 1 130 ? 4.523 -16.359 -17.156 1 96.25 130 SER B N 1
ATOM 2595 C CA . SER B 1 130 ? 5.957 -16.359 -17.438 1 96.25 130 SER B CA 1
ATOM 2596 C C . SER B 1 130 ? 6.656 -17.516 -16.719 1 96.25 130 SER B C 1
ATOM 2598 O O . SER B 1 130 ? 6.117 -18.094 -15.773 1 96.25 130 SER B O 1
ATOM 2600 N N . ASP B 1 131 ? 7.895 -17.859 -17.203 1 97.69 131 ASP B N 1
ATOM 2601 C CA . ASP B 1 131 ? 8.688 -18.875 -16.531 1 97.69 131 ASP B CA 1
ATOM 2602 C C . ASP B 1 131 ? 8.938 -18.5 -15.078 1 97.69 131 ASP B C 1
ATOM 2604 O O . ASP B 1 131 ? 8.891 -19.359 -14.195 1 97.69 131 ASP B O 1
ATOM 2608 N N . PHE B 1 132 ? 9.203 -17.297 -14.867 1 98.38 132 PHE B N 1
ATOM 2609 C CA . PHE B 1 132 ? 9.43 -16.844 -13.5 1 98.38 132 PHE B CA 1
ATOM 2610 C C . PHE B 1 132 ? 8.188 -17.062 -12.641 1 98.38 132 PHE B C 1
ATOM 2612 O O . PHE B 1 132 ? 8.281 -17.594 -11.539 1 98.38 132 PHE B O 1
ATOM 2619 N N . GLU B 1 133 ? 6.977 -16.641 -13.133 1 98.31 133 GLU B N 1
ATOM 2620 C CA . GLU B 1 133 ? 5.738 -16.781 -12.367 1 98.31 133 GLU B CA 1
ATOM 2621 C C . GLU B 1 133 ? 5.441 -18.25 -12.062 1 98.31 133 GLU B C 1
ATOM 2623 O O . GLU B 1 133 ? 4.984 -18.578 -10.969 1 98.31 133 GLU B O 1
ATOM 2628 N N . LYS B 1 134 ? 5.664 -19.125 -13.023 1 98.31 134 LYS B N 1
ATOM 2629 C CA . LYS B 1 134 ? 5.441 -20.547 -12.828 1 98.31 134 LYS B CA 1
ATOM 2630 C C . LYS B 1 134 ? 6.375 -21.109 -11.758 1 98.31 134 LYS B C 1
ATOM 2632 O O . LYS B 1 134 ? 5.941 -21.859 -10.875 1 98.31 134 LYS B O 1
ATOM 2637 N N . ARG B 1 135 ? 7.641 -20.719 -11.836 1 98.56 135 ARG B N 1
ATOM 2638 C CA . ARG B 1 135 ? 8.602 -21.141 -10.82 1 98.56 135 ARG B CA 1
ATOM 2639 C C . ARG B 1 135 ? 8.219 -20.609 -9.445 1 98.56 135 ARG B C 1
ATOM 2641 O O . ARG B 1 135 ? 8.336 -21.297 -8.438 1 98.56 135 ARG B O 1
ATOM 2648 N N . ALA B 1 136 ? 7.805 -19.375 -9.477 1 98.75 136 ALA B N 1
ATOM 2649 C CA . ALA B 1 136 ? 7.418 -18.75 -8.219 1 98.75 136 ALA B CA 1
ATOM 2650 C C . ALA B 1 136 ? 6.211 -19.453 -7.602 1 98.75 136 ALA B C 1
ATOM 2652 O O . ALA B 1 136 ? 6.184 -19.703 -6.398 1 98.75 136 ALA B O 1
ATOM 2653 N N . ALA B 1 137 ? 5.191 -19.75 -8.375 1 98.06 137 ALA B N 1
ATOM 2654 C CA . ALA B 1 137 ? 4.004 -20.453 -7.895 1 98.06 137 ALA B CA 1
ATOM 2655 C C . ALA B 1 137 ? 4.379 -21.797 -7.277 1 98.06 137 ALA B C 1
ATOM 2657 O O . ALA B 1 137 ? 3.883 -22.156 -6.211 1 98.06 137 ALA B O 1
ATOM 2658 N N . GLN B 1 138 ? 5.246 -22.516 -7.934 1 98.06 138 GLN B N 1
ATOM 2659 C CA . GLN B 1 138 ? 5.699 -23.812 -7.426 1 98.06 138 GLN B CA 1
ATOM 2660 C C . GLN B 1 138 ? 6.438 -23.641 -6.102 1 98.06 138 GLN B C 1
ATOM 2662 O O . GLN B 1 138 ? 6.191 -24.391 -5.156 1 98.06 138 GLN B O 1
ATOM 2667 N N . ALA B 1 139 ? 7.355 -22.672 -6.094 1 98.62 139 ALA B N 1
ATOM 2668 C CA . ALA B 1 139 ? 8.141 -22.438 -4.883 1 98.62 139 ALA B CA 1
ATOM 2669 C C . ALA B 1 139 ? 7.246 -22.062 -3.711 1 98.62 139 ALA B C 1
ATOM 2671 O O . ALA B 1 139 ? 7.418 -22.562 -2.6 1 98.62 139 ALA B O 1
ATOM 2672 N N . ILE B 1 140 ? 6.305 -21.172 -3.904 1 98.31 140 ILE B N 1
ATOM 2673 C CA . ILE B 1 140 ? 5.387 -20.734 -2.859 1 98.31 140 ILE B CA 1
ATOM 2674 C C . ILE B 1 140 ? 4.508 -21.891 -2.414 1 98.31 140 ILE B C 1
ATOM 2676 O O . ILE B 1 140 ? 4.273 -22.078 -1.218 1 98.31 140 ILE B O 1
ATOM 2680 N N . SER B 1 141 ? 4.051 -22.672 -3.342 1 95.94 141 SER B N 1
ATOM 2681 C CA . SER B 1 141 ? 3.258 -23.859 -3.021 1 95.94 141 SER B CA 1
ATOM 2682 C C . SER B 1 141 ? 4.031 -24.812 -2.121 1 95.94 141 SER B C 1
ATOM 2684 O O . SER B 1 141 ? 3.445 -25.484 -1.271 1 95.94 141 SER B O 1
ATOM 2686 N N . ALA B 1 142 ? 5.293 -24.844 -2.334 1 96.81 142 ALA B N 1
ATOM 2687 C CA . ALA B 1 142 ? 6.16 -25.734 -1.574 1 96.81 142 ALA B CA 1
ATOM 2688 C C . ALA B 1 142 ? 6.531 -25.125 -0.225 1 96.81 142 ALA B C 1
ATOM 2690 O O . ALA B 1 142 ? 7.277 -25.734 0.55 1 96.81 142 ALA B O 1
ATOM 2691 N N . GLY B 1 143 ? 6.082 -23.906 0.033 1 96.06 143 GLY B N 1
ATOM 2692 C CA . GLY B 1 143 ? 6.246 -23.375 1.377 1 96.06 143 GLY B CA 1
ATOM 2693 C C . GLY B 1 143 ? 7.191 -22.203 1.438 1 96.06 143 GLY B C 1
ATOM 2694 O O . GLY B 1 143 ? 7.406 -21.625 2.508 1 96.06 143 GLY B O 1
ATOM 2695 N N . LYS B 1 144 ? 7.777 -21.812 0.27 1 97.94 144 LYS B N 1
ATOM 2696 C CA . LYS B 1 144 ? 8.656 -20.641 0.264 1 97.94 144 LYS B CA 1
ATOM 2697 C C . LYS B 1 144 ? 7.848 -19.359 0.381 1 97.94 144 LYS B C 1
ATOM 2699 O O . LYS B 1 144 ? 6.789 -19.219 -0.237 1 97.94 144 LYS B O 1
ATOM 2704 N N . GLY B 1 145 ? 8.367 -18.375 1.094 1 98.31 145 GLY B N 1
ATOM 2705 C CA . GLY B 1 145 ? 7.695 -17.109 1.29 1 98.31 145 GLY B CA 1
ATOM 2706 C C . GLY B 1 145 ? 7.676 -16.234 0.043 1 98.31 145 GLY B C 1
ATOM 2707 O O . GLY B 1 145 ? 6.75 -15.453 -0.16 1 98.31 145 GLY B O 1
ATOM 2708 N N . HIS B 1 146 ? 8.75 -16.328 -0.626 1 98.69 146 HIS B N 1
ATOM 2709 C CA . HIS B 1 146 ? 8.828 -15.57 -1.867 1 98.69 146 HIS B CA 1
ATOM 2710 C C . HIS B 1 146 ? 9.938 -16.094 -2.77 1 98.69 146 HIS B C 1
ATOM 2712 O O . HIS B 1 146 ? 10.766 -16.906 -2.336 1 98.69 146 HIS B O 1
ATOM 2718 N N . LEU B 1 147 ? 9.914 -15.742 -4.035 1 98.81 147 LEU B N 1
ATOM 2719 C CA . LEU B 1 147 ? 10.977 -15.891 -5.027 1 98.81 147 LEU B CA 1
ATOM 2720 C C . LEU B 1 147 ? 11.219 -14.578 -5.762 1 98.81 147 LEU B C 1
ATOM 2722 O O . LEU B 1 147 ? 10.281 -13.805 -5.977 1 98.81 147 LEU B O 1
ATOM 2726 N N . ASP B 1 148 ? 12.484 -14.289 -6.07 1 98.75 148 ASP B N 1
ATOM 2727 C CA . ASP B 1 148 ? 12.742 -13.078 -6.844 1 98.75 148 ASP B CA 1
ATOM 2728 C C . ASP B 1 148 ? 13.758 -13.344 -7.953 1 98.75 148 ASP B C 1
ATOM 2730 O O . ASP B 1 148 ? 14.438 -14.367 -7.945 1 98.75 148 ASP B O 1
ATOM 2734 N N . VAL B 1 149 ? 13.781 -12.484 -8.938 1 98.56 149 VAL B N 1
ATOM 2735 C CA . VAL B 1 149 ? 14.703 -12.57 -10.062 1 98.56 149 VAL B CA 1
ATOM 2736 C C . VAL B 1 149 ? 14.984 -11.172 -10.609 1 98.56 149 VAL B C 1
ATOM 2738 O O . VAL B 1 149 ? 14.18 -10.258 -10.43 1 98.56 149 VAL B O 1
ATOM 2741 N N . VAL B 1 150 ? 16.141 -10.922 -11.133 1 98.12 150 VAL B N 1
ATOM 2742 C CA . VAL B 1 150 ? 16.453 -9.75 -11.945 1 98.12 150 VAL B CA 1
ATOM 2743 C C . VAL B 1 150 ? 16.5 -10.141 -13.422 1 98.12 150 VAL B C 1
ATOM 2745 O O . VAL B 1 150 ? 17.359 -10.93 -13.828 1 98.12 150 VAL B O 1
ATOM 2748 N N . GLU B 1 151 ? 15.578 -9.648 -14.188 1 96.38 151 GLU B N 1
ATOM 2749 C CA . GLU B 1 151 ? 15.547 -9.977 -15.609 1 96.38 151 GLU B CA 1
ATOM 2750 C C . GLU B 1 151 ? 14.891 -8.859 -16.422 1 96.38 151 GLU B C 1
ATOM 2752 O O . GLU B 1 151 ? 14.016 -8.156 -15.922 1 96.38 151 GLU B O 1
ATOM 2757 N N . GLU B 1 152 ? 15.406 -8.633 -17.625 1 93.81 152 GLU B N 1
ATOM 2758 C CA . GLU B 1 152 ? 14.805 -7.723 -18.594 1 93.81 152 GLU B CA 1
ATOM 2759 C C . GLU B 1 152 ? 14.664 -6.316 -18.031 1 93.81 152 GLU B C 1
ATOM 2761 O O . GLU B 1 152 ? 13.641 -5.66 -18.234 1 93.81 152 GLU B O 1
ATOM 2766 N N . GLY B 1 153 ? 15.609 -5.891 -17.188 1 95.06 153 GLY B N 1
ATOM 2767 C CA . GLY B 1 153 ? 15.625 -4.531 -16.672 1 95.06 153 GLY B CA 1
ATOM 2768 C C . GLY B 1 153 ? 14.703 -4.332 -15.477 1 95.06 153 GLY B C 1
ATOM 2769 O O . GLY B 1 153 ? 14.461 -3.201 -15.055 1 95.06 153 GLY B O 1
ATOM 2770 N N . PHE B 1 154 ? 14.18 -5.512 -15.008 1 97.56 154 PHE B N 1
ATOM 2771 C CA . PHE B 1 154 ? 13.273 -5.438 -13.867 1 97.56 154 PHE B CA 1
ATOM 2772 C C . PHE B 1 154 ? 13.797 -6.289 -12.711 1 97.56 154 PHE B C 1
ATOM 2774 O O . PHE B 1 154 ? 14.398 -7.34 -12.93 1 97.56 154 PHE B O 1
ATOM 2781 N N . TYR B 1 155 ? 13.656 -5.781 -11.539 1 98.5 155 TYR B N 1
ATOM 2782 C CA . TYR B 1 155 ? 13.586 -6.652 -10.375 1 98.5 155 TYR B CA 1
ATOM 2783 C C . TYR B 1 155 ? 12.164 -7.141 -10.141 1 98.5 155 TYR B C 1
ATOM 2785 O O . TYR B 1 155 ? 11.234 -6.34 -10 1 98.5 155 TYR B O 1
ATOM 2793 N N . ARG B 1 156 ? 11.945 -8.5 -10.117 1 98.81 156 ARG B N 1
ATOM 2794 C CA . ARG B 1 156 ? 10.633 -9.086 -9.891 1 98.81 156 ARG B CA 1
ATOM 2795 C C . ARG B 1 156 ? 10.609 -9.922 -8.609 1 98.81 156 ARG B C 1
ATOM 2797 O O . ARG B 1 156 ? 11.523 -10.711 -8.367 1 98.81 156 ARG B O 1
ATOM 2804 N N . ARG B 1 157 ? 9.656 -9.703 -7.836 1 98.88 157 ARG B N 1
ATOM 2805 C CA . ARG B 1 157 ? 9.438 -10.461 -6.605 1 98.88 157 ARG B CA 1
ATOM 2806 C C . ARG B 1 157 ? 8.023 -11.023 -6.551 1 98.88 157 ARG B C 1
ATOM 2808 O O . ARG B 1 157 ? 7.051 -10.289 -6.676 1 98.88 157 ARG B O 1
ATOM 2815 N N . ALA B 1 158 ? 7.93 -12.305 -6.453 1 98.88 158 ALA B N 1
ATOM 2816 C CA . ALA B 1 158 ? 6.66 -12.977 -6.184 1 98.88 158 ALA B CA 1
ATOM 2817 C C . ALA B 1 158 ? 6.574 -13.422 -4.723 1 98.88 158 ALA B C 1
ATOM 2819 O O . ALA B 1 158 ? 7.387 -14.227 -4.266 1 98.88 158 ALA B O 1
ATOM 2820 N N . GLY B 1 159 ? 5.637 -12.867 -4.004 1 98.81 159 GLY B N 1
ATOM 2821 C CA . GLY B 1 159 ? 5.461 -13.203 -2.602 1 98.81 159 GLY B CA 1
ATOM 2822 C C . GLY B 1 159 ? 4.176 -13.961 -2.322 1 98.81 159 GLY B C 1
ATOM 2823 O O . GLY B 1 159 ? 3.166 -13.742 -2.994 1 98.81 159 GLY B O 1
ATOM 2824 N N . ALA B 1 160 ? 4.219 -14.727 -1.275 1 98.62 160 ALA B N 1
ATOM 2825 C CA . ALA B 1 160 ? 3.068 -15.547 -0.889 1 98.62 160 ALA B CA 1
ATOM 2826 C C . ALA B 1 160 ? 1.993 -14.695 -0.219 1 98.62 160 ALA B C 1
ATOM 2828 O O . ALA B 1 160 ? 2.303 -13.805 0.577 1 98.62 160 ALA B O 1
ATOM 2829 N N . ILE B 1 161 ? 0.771 -14.977 -0.583 1 97.25 161 ILE B N 1
ATOM 2830 C CA . ILE B 1 161 ? -0.422 -14.477 0.089 1 97.25 161 ILE B CA 1
ATOM 2831 C C . ILE B 1 161 ? -1.211 -15.641 0.679 1 97.25 161 ILE B C 1
ATOM 2833 O O . ILE B 1 161 ? -1.887 -16.375 -0.048 1 97.25 161 ILE B O 1
ATOM 2837 N N . PRO B 1 162 ? -1.172 -15.797 2 1 95.25 162 PRO B N 1
ATOM 2838 C CA . PRO B 1 162 ? -1.938 -16.891 2.592 1 95.25 162 PRO B CA 1
ATOM 2839 C C . PRO B 1 162 ? -3.447 -16.703 2.459 1 95.25 162 PRO B C 1
ATOM 2841 O O . PRO B 1 162 ? -3.947 -15.594 2.629 1 95.25 162 PRO B O 1
ATOM 2844 N N . LEU B 1 163 ? -4.105 -17.797 2.158 1 91.19 163 LEU B N 1
ATOM 2845 C CA . LEU B 1 163 ? -5.559 -17.797 2.064 1 91.19 163 LEU B CA 1
ATOM 2846 C C . LEU B 1 163 ? -6.184 -18.5 3.262 1 91.19 163 LEU B C 1
ATOM 2848 O O . LEU B 1 163 ? -6.031 -19.719 3.42 1 91.19 163 LEU B O 1
ATOM 2852 N N . ASP B 1 164 ? -6.859 -17.688 4.051 1 88.38 164 ASP B N 1
ATOM 2853 C CA . ASP B 1 164 ? -7.566 -18.281 5.184 1 88.38 164 ASP B CA 1
ATOM 2854 C C . ASP B 1 164 ? -8.969 -18.734 4.781 1 88.38 164 ASP B C 1
ATOM 2856 O O . ASP B 1 164 ? -9.312 -18.734 3.6 1 88.38 164 ASP B O 1
ATOM 2860 N N . ASP B 1 165 ? -9.766 -19.141 5.723 1 81.81 165 ASP B N 1
ATOM 2861 C CA . ASP B 1 165 ? -11.055 -19.766 5.441 1 81.81 165 ASP B CA 1
ATOM 2862 C C . ASP B 1 165 ? -11.977 -18.797 4.707 1 81.81 165 ASP B C 1
ATOM 2864 O O . ASP B 1 165 ? -12.719 -19.188 3.807 1 81.81 165 ASP B O 1
ATOM 2868 N N . GLY B 1 166 ? -11.898 -17.531 5.113 1 78.94 166 GLY B N 1
ATOM 2869 C CA . GLY B 1 166 ? -12.734 -16.547 4.449 1 78.94 166 GLY B CA 1
ATOM 2870 C C . GLY B 1 166 ? -12.391 -16.359 2.984 1 78.94 166 GLY B C 1
ATOM 2871 O O . GLY B 1 166 ? -13.266 -16.078 2.168 1 78.94 166 GLY B O 1
ATOM 2872 N N . CYS B 1 167 ? -11.133 -16.625 2.695 1 82 167 CYS B N 1
ATOM 2873 C CA . CYS B 1 167 ? -10.672 -16.5 1.319 1 82 167 CYS B CA 1
ATOM 2874 C C . CYS B 1 167 ? -10.961 -17.766 0.523 1 82 167 CYS B C 1
ATOM 2876 O O . CYS B 1 167 ? -11.375 -17.688 -0.637 1 82 167 CYS B O 1
ATOM 2878 N N . ILE B 1 168 ? -10.828 -18.906 1.161 1 78.31 168 ILE B N 1
ATOM 2879 C CA . ILE B 1 168 ? -10.906 -20.219 0.526 1 78.31 168 ILE B CA 1
ATOM 2880 C C . ILE B 1 168 ? -12.328 -20.469 0.031 1 78.31 168 ILE B C 1
ATOM 2882 O O . ILE B 1 168 ? -12.523 -21.094 -1.011 1 78.31 168 ILE B O 1
ATOM 2886 N N . GLY B 1 169 ? -13.289 -20 0.701 1 74.69 169 GLY B N 1
ATOM 2887 C CA . GLY B 1 169 ? -14.672 -20.188 0.302 1 74.69 169 GLY B CA 1
ATOM 2888 C C . GLY B 1 169 ? -14.961 -19.703 -1.103 1 74.69 169 GLY B C 1
ATOM 2889 O O . GLY B 1 169 ? -15.734 -20.312 -1.835 1 74.69 169 GLY B O 1
ATOM 2890 N N . CYS B 1 170 ? -14.219 -18.734 -1.495 1 72.19 170 CYS B N 1
ATOM 2891 C CA . CYS B 1 170 ? -14.414 -18.172 -2.828 1 72.19 170 CYS B CA 1
ATOM 2892 C C . CYS B 1 170 ? -13.414 -18.766 -3.818 1 72.19 170 CYS B C 1
ATOM 2894 O O . CYS B 1 170 ? -13.727 -18.922 -5 1 72.19 170 CYS B O 1
ATOM 2896 N N . HIS B 1 171 ? -12.32 -19.062 -3.275 1 73.31 171 HIS B N 1
ATOM 2897 C CA . HIS B 1 171 ? -11.258 -19.531 -4.164 1 73.31 171 HIS B CA 1
ATOM 2898 C C . HIS B 1 171 ? -11.414 -21.031 -4.457 1 73.31 171 HIS B C 1
ATOM 2900 O O . HIS B 1 171 ? -10.891 -21.516 -5.461 1 73.31 171 HIS B O 1
ATOM 2906 N N . ALA B 1 172 ? -11.883 -21.797 -3.578 1 68.31 172 ALA B N 1
ATOM 2907 C CA . ALA B 1 172 ? -11.992 -23.25 -3.738 1 68.31 172 ALA B CA 1
ATOM 2908 C C . ALA B 1 172 ? -13.047 -23.609 -4.781 1 68.31 172 ALA B C 1
ATOM 2910 O O . ALA B 1 172 ? -13.031 -24.703 -5.344 1 68.31 172 ALA B O 1
ATOM 2911 N N . GLY B 1 173 ? -13.523 -22.547 -5.352 1 59.31 173 GLY B N 1
ATOM 2912 C CA . GLY B 1 173 ? -14.625 -22.891 -6.242 1 59.31 173 GLY B CA 1
ATOM 2913 C C . GLY B 1 173 ? -15.688 -23.75 -5.566 1 59.31 173 GLY B C 1
ATOM 2914 O O . GLY B 1 173 ? -15.5 -24.203 -4.438 1 59.31 173 GLY B O 1
ATOM 2915 N N . PHE B 1 174 ? -16.953 -23.734 -5.859 1 52.28 174 PHE B N 1
ATOM 2916 C CA . PHE B 1 174 ? -18.094 -24.422 -5.301 1 52.28 174 PHE B CA 1
ATOM 2917 C C . PHE B 1 174 ? -17.812 -25.922 -5.164 1 52.28 174 PHE B C 1
ATOM 2919 O O . PHE B 1 174 ? -18.375 -26.594 -4.297 1 52.28 174 PHE B O 1
ATOM 2926 N N . ALA B 1 175 ? -17.062 -26.406 -5.918 1 51 175 ALA B N 1
ATOM 2927 C CA . ALA B 1 175 ? -17.125 -27.859 -6.027 1 51 175 ALA B CA 1
ATOM 2928 C C . ALA B 1 175 ? -15.992 -28.531 -5.258 1 51 175 ALA B C 1
ATOM 2930 O O . ALA B 1 175 ? -16.047 -29.719 -4.973 1 51 175 ALA B O 1
ATOM 2931 N N . LYS B 1 176 ? -14.875 -27.828 -4.938 1 56.44 176 LYS B N 1
ATOM 2932 C CA . LYS B 1 176 ? -13.758 -28.641 -4.469 1 56.44 176 LYS B CA 1
ATOM 2933 C C . LYS B 1 176 ? -13.484 -28.406 -2.988 1 56.44 176 LYS B C 1
ATOM 2935 O O . LYS B 1 176 ? -13.469 -27.25 -2.531 1 56.44 176 LYS B O 1
ATOM 2940 N N . LYS B 1 177 ? -13.734 -29.5 -2.186 1 57.5 177 LYS B N 1
ATOM 2941 C CA . LYS B 1 177 ? -13.398 -29.469 -0.765 1 57.5 177 LYS B CA 1
ATOM 2942 C C . LYS B 1 177 ? -11.93 -29.094 -0.554 1 57.5 177 LYS B C 1
ATOM 2944 O O . LYS B 1 177 ? -11.039 -29.703 -1.134 1 57.5 177 LYS B O 1
ATOM 2949 N N . PRO B 1 178 ? -11.672 -27.953 0.185 1 59.88 178 PRO B N 1
ATOM 2950 C CA . PRO B 1 178 ? -10.266 -27.578 0.386 1 59.88 178 PRO B CA 1
ATOM 2951 C C . PRO B 1 178 ? -9.484 -28.641 1.162 1 59.88 178 P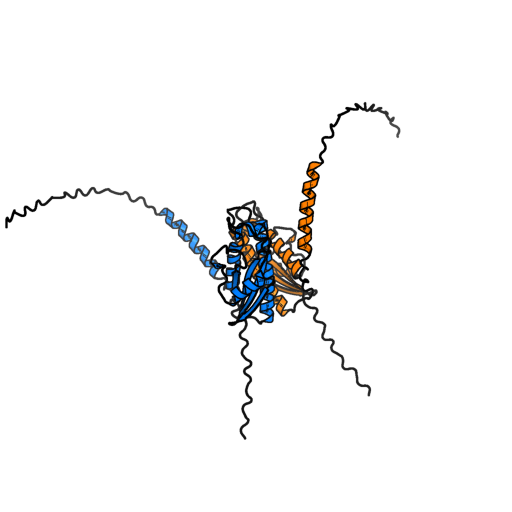RO B C 1
ATOM 2953 O O . PRO B 1 178 ? -10.047 -29.312 2.027 1 59.88 178 PRO B O 1
ATOM 2956 N N . THR B 1 179 ? -8.336 -29.109 0.649 1 66.19 179 THR B N 1
ATOM 2957 C CA . THR B 1 179 ? -7.406 -29.969 1.359 1 66.19 179 THR B CA 1
ATOM 2958 C C . THR B 1 179 ? -6.871 -29.281 2.613 1 66.19 179 THR B C 1
ATOM 2960 O O . THR B 1 179 ? -7.074 -28.078 2.799 1 66.19 179 THR B O 1
ATOM 2963 N N . ASP B 1 180 ? -6.266 -30.016 3.51 1 78.25 180 ASP B N 1
ATOM 2964 C CA . ASP B 1 180 ? -5.695 -29.547 4.77 1 78.25 180 ASP B CA 1
ATOM 2965 C C . ASP B 1 180 ? -4.41 -28.766 4.527 1 78.25 180 ASP B C 1
ATOM 2967 O O . ASP B 1 180 ? -3.893 -28.109 5.438 1 78.25 180 ASP B O 1
ATOM 2971 N N . ASP B 1 181 ? -3.945 -28.75 3.322 1 86.5 181 ASP B N 1
ATOM 2972 C CA . ASP B 1 181 ? -2.711 -28.031 3.037 1 86.5 181 ASP B CA 1
ATOM 2973 C C . ASP B 1 181 ? -2.951 -26.516 3.018 1 86.5 181 ASP B C 1
ATOM 2975 O O . ASP B 1 181 ? -4.012 -26.062 2.592 1 86.5 181 ASP B O 1
ATOM 2979 N N . PRO B 1 182 ? -1.924 -25.844 3.51 1 91.81 182 PRO B N 1
ATOM 2980 C CA . PRO B 1 182 ? -2.057 -24.391 3.422 1 91.81 182 PRO B CA 1
ATOM 2981 C C . PRO B 1 182 ? -2.281 -23.906 1.991 1 91.81 182 PRO B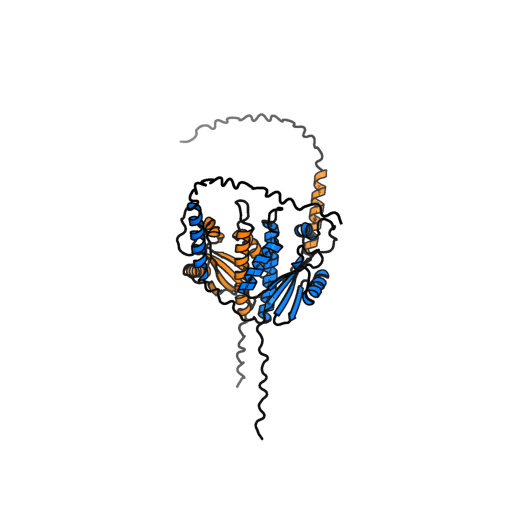 C 1
ATOM 2983 O O . PRO B 1 182 ? -1.71 -24.453 1.049 1 91.81 182 PRO B O 1
ATOM 2986 N N . LYS B 1 183 ? -3.141 -22.953 1.837 1 92.5 183 LYS B N 1
ATOM 2987 C CA . LYS B 1 183 ? -3.48 -22.391 0.535 1 92.5 183 LYS B CA 1
ATOM 2988 C C . LYS B 1 183 ? -2.893 -21 0.375 1 92.5 183 LYS B C 1
ATOM 2990 O O . LYS B 1 183 ? -2.904 -20.203 1.316 1 92.5 183 LYS B O 1
ATOM 2995 N N . PHE B 1 184 ? -2.375 -20.797 -0.881 1 94.75 184 PHE B N 1
ATOM 2996 C CA . PHE B 1 184 ? -1.726 -19.516 -1.143 1 94.75 184 PHE B CA 1
ATOM 2997 C C . PHE B 1 184 ? -2.17 -18.953 -2.484 1 94.75 184 PHE B C 1
ATOM 2999 O O . PHE B 1 184 ? -2.455 -19.703 -3.42 1 94.75 184 PHE B O 1
ATOM 3006 N N . ALA B 1 185 ? -2.256 -17.688 -2.578 1 95.75 185 ALA B N 1
ATOM 3007 C CA . ALA B 1 185 ? -2.076 -16.922 -3.811 1 95.75 185 ALA B CA 1
ATOM 3008 C C . ALA B 1 185 ? -0.697 -16.266 -3.855 1 95.75 185 ALA B C 1
ATOM 3010 O O . ALA B 1 185 ? 0.096 -16.406 -2.922 1 95.75 185 ALA B O 1
ATOM 3011 N N . GLY B 1 186 ? -0.383 -15.719 -5.016 1 97.62 186 GLY B N 1
ATOM 3012 C CA . GLY B 1 186 ? 0.857 -14.969 -5.156 1 97.62 186 GLY B CA 1
ATOM 3013 C C . GLY B 1 186 ? 0.645 -13.539 -5.617 1 97.62 186 GLY B C 1
ATOM 3014 O O . GLY B 1 186 ? -0.325 -13.25 -6.32 1 97.62 186 GLY B O 1
ATOM 3015 N N . LEU B 1 187 ? 1.482 -12.711 -5.188 1 98.56 187 LEU B N 1
ATOM 3016 C CA . LEU B 1 187 ? 1.563 -11.336 -5.656 1 98.56 187 LEU B CA 1
ATOM 3017 C C . LEU B 1 187 ? 2.92 -11.055 -6.289 1 98.56 187 LEU B C 1
ATOM 3019 O O . LEU B 1 187 ? 3.955 -11.148 -5.625 1 98.56 187 LEU B O 1
ATOM 3023 N N . VAL B 1 188 ? 2.873 -10.742 -7.574 1 98.81 188 VAL B N 1
ATOM 3024 C CA . VAL B 1 188 ? 4.098 -10.422 -8.297 1 98.81 188 VAL B CA 1
ATOM 3025 C C . VAL B 1 188 ? 4.254 -8.906 -8.398 1 98.81 188 VAL B C 1
ATOM 3027 O O . VAL B 1 188 ? 3.334 -8.211 -8.836 1 98.81 188 VAL B O 1
ATOM 3030 N N . ILE B 1 189 ? 5.34 -8.391 -8 1 98.88 189 ILE B N 1
ATOM 3031 C CA . ILE B 1 189 ? 5.688 -6.977 -8.109 1 98.88 189 ILE B CA 1
ATOM 3032 C C . ILE B 1 189 ? 6.953 -6.824 -8.953 1 98.88 189 ILE B C 1
ATOM 3034 O O . ILE B 1 189 ? 7.973 -7.457 -8.672 1 98.88 189 ILE B O 1
ATOM 3038 N N . SER B 1 190 ? 6.902 -6.02 -10.008 1 98.75 190 SER B N 1
ATOM 3039 C CA . SER B 1 190 ? 8.016 -5.75 -10.914 1 98.75 190 SER B CA 1
ATOM 3040 C C . SER B 1 190 ? 8.438 -4.285 -10.852 1 98.75 190 SER B C 1
ATOM 3042 O O . SER B 1 190 ? 7.656 -3.393 -11.18 1 98.75 190 SER B O 1
ATOM 3044 N N . VAL B 1 191 ? 9.625 -4.078 -10.445 1 98.69 191 VAL B N 1
ATOM 3045 C CA . VAL B 1 191 ? 10.172 -2.736 -10.273 1 98.69 191 VAL B CA 1
ATOM 3046 C C . VAL B 1 191 ? 11.234 -2.467 -11.344 1 98.69 191 VAL B C 1
ATOM 3048 O O . VAL B 1 191 ? 12.211 -3.203 -11.453 1 98.69 191 VAL B O 1
ATOM 3051 N N . PRO B 1 192 ? 11.031 -1.414 -12.164 1 98.06 192 PRO B N 1
ATOM 3052 C CA . PRO B 1 192 ? 12.047 -1.126 -13.188 1 98.06 192 PRO B CA 1
ATOM 3053 C C . PRO B 1 192 ? 13.375 -0.679 -12.586 1 98.06 192 PRO B C 1
ATOM 3055 O O . PRO B 1 192 ? 13.398 0.082 -11.609 1 98.06 192 PRO B O 1
ATOM 3058 N N . LEU B 1 193 ? 14.453 -1.194 -13.156 1 97.44 193 LEU B N 1
ATOM 3059 C CA . LEU B 1 193 ? 15.797 -0.886 -12.68 1 97.44 193 LEU B CA 1
ATOM 3060 C C . LEU B 1 193 ? 16.453 0.175 -13.555 1 97.44 193 LEU B C 1
ATOM 3062 O O . LEU B 1 193 ? 16.156 0.275 -14.75 1 97.44 193 LEU B O 1
ATOM 3066 N N . SER B 1 194 ? 17.281 0.996 -12.805 1 92.25 194 SER B N 1
ATOM 3067 C CA . SER B 1 194 ? 18.078 1.964 -13.555 1 92.25 194 SER B CA 1
ATOM 3068 C C . SER B 1 194 ? 19.156 1.271 -14.398 1 92.25 194 SER B C 1
ATOM 3070 O O . SER B 1 194 ? 19.703 0.243 -13.992 1 92.25 194 SER B O 1
ATOM 3072 N N . GLN B 1 195 ? 19.203 1.446 -15.711 1 75.56 195 GLN B N 1
ATOM 3073 C CA . GLN B 1 195 ? 20.234 0.862 -16.578 1 75.56 195 GLN B CA 1
ATOM 3074 C C . GLN B 1 195 ? 21.625 1.201 -16.094 1 75.56 195 GLN B C 1
ATOM 3076 O O . GLN B 1 195 ? 21.922 2.355 -15.766 1 75.56 195 GLN B O 1
ATOM 3081 N N . GLN B 1 196 ? 22.109 0.417 -15.156 1 58.75 196 GLN B N 1
ATOM 3082 C CA . GLN B 1 196 ? 23.531 0.65 -14.914 1 58.75 196 GLN B CA 1
ATOM 3083 C C . GLN B 1 196 ? 24.312 0.715 -16.219 1 58.75 196 GLN B C 1
ATOM 3085 O O . GLN B 1 196 ? 24.109 -0.113 -17.109 1 58.75 196 GLN B O 1
ATOM 3090 N N . LYS B 1 197 ? 24.625 1.881 -16.594 1 51.62 197 LYS B N 1
ATOM 3091 C CA . LYS B 1 197 ? 25.609 1.938 -17.672 1 51.62 197 LYS B CA 1
ATOM 3092 C C . LYS B 1 197 ? 26.797 1.025 -17.375 1 51.62 197 LYS B C 1
ATOM 3094 O O . LYS B 1 197 ? 27.344 1.05 -16.281 1 51.62 197 LYS B O 1
ATOM 3099 N N . PRO B 1 198 ? 26.938 -0.035 -18.062 1 46.31 198 PRO B N 1
ATOM 3100 C CA . PRO B 1 198 ? 28.203 -0.728 -17.828 1 46.31 198 PRO B CA 1
ATOM 3101 C C . PRO B 1 198 ? 29.375 0.234 -17.641 1 46.31 198 PRO B C 1
ATOM 3103 O O . PRO B 1 198 ? 29.438 1.278 -18.297 1 46.31 198 PRO B O 1
ATOM 3106 N N . ALA B 1 199 ? 29.984 0.282 -16.516 1 43.28 199 ALA B N 1
ATOM 3107 C CA . ALA B 1 199 ? 31.234 1.022 -16.406 1 43.28 199 ALA B CA 1
ATOM 3108 C C . ALA B 1 199 ? 32.031 0.916 -17.703 1 43.28 199 ALA B C 1
ATOM 3110 O O . ALA B 1 199 ? 32.281 -0.185 -18.203 1 43.28 199 ALA B O 1
ATOM 3111 N N . GLN B 1 200 ? 31.828 1.84 -18.531 1 40.94 200 GLN B N 1
ATOM 3112 C CA . GLN B 1 200 ? 32.781 1.82 -19.641 1 40.94 200 GLN B CA 1
ATOM 3113 C C . GLN B 1 200 ? 34.188 1.588 -19.125 1 40.94 200 GLN B C 1
ATOM 3115 O O . GLN B 1 200 ? 34.719 2.379 -18.344 1 40.94 200 GLN B O 1
ATOM 3120 N N . VAL B 1 201 ? 34.562 0.421 -18.812 1 39.81 201 VAL B N 1
ATOM 3121 C CA . VAL B 1 201 ? 36 0.211 -18.625 1 39.81 201 VAL B CA 1
ATOM 3122 C C . VAL B 1 201 ? 36.781 0.958 -19.719 1 39.81 201 VAL B C 1
ATOM 3124 O O . VAL B 1 201 ? 36.656 0.647 -20.906 1 39.81 201 VAL B O 1
ATOM 3127 N N . LYS B 1 202 ? 37.031 2.258 -19.484 1 43.03 202 LYS B N 1
ATOM 3128 C CA . LYS B 1 202 ? 38 2.934 -20.344 1 43.03 202 LYS B CA 1
ATOM 3129 C C . LYS B 1 202 ? 39.25 2.088 -20.547 1 43.03 202 LYS B C 1
ATOM 3131 O O . LYS B 1 202 ? 39.938 1.762 -19.578 1 43.03 202 LYS B O 1
ATOM 3136 N N . THR B 1 203 ? 39.312 1.221 -21.469 1 40.59 203 THR B N 1
ATOM 3137 C CA . THR B 1 203 ? 40.531 0.551 -21.844 1 40.59 203 THR B CA 1
ATOM 3138 C C . THR B 1 203 ? 41.656 1.561 -22 1 40.59 203 THR B C 1
ATOM 3140 O O . THR B 1 203 ? 41.531 2.566 -22.703 1 40.59 203 THR B O 1
ATOM 3143 N N . PRO B 1 204 ? 42.531 1.65 -20.969 1 43.41 204 PRO B N 1
ATOM 3144 C CA . PRO B 1 204 ? 43.688 2.525 -21.156 1 43.41 204 PRO B CA 1
ATOM 3145 C C . PRO B 1 204 ? 44.281 2.469 -22.562 1 43.41 204 PRO B C 1
ATOM 3147 O O . PRO B 1 204 ? 44.5 1.382 -23.094 1 43.41 204 PRO B O 1
ATOM 3150 N N . LYS B 1 205 ? 43.969 3.465 -23.375 1 44.53 205 LYS B N 1
ATOM 3151 C CA . LYS B 1 205 ? 44.625 3.617 -24.672 1 44.53 205 LYS B CA 1
ATOM 3152 C C . LYS B 1 205 ? 46.125 3.387 -24.578 1 44.53 205 LYS B C 1
ATOM 3154 O O . LYS B 1 205 ? 46.781 3.904 -23.656 1 44.53 205 LYS B O 1
ATOM 3159 N N . ASP B 1 206 ? 46.594 2.334 -25.141 1 42.5 206 ASP B N 1
ATOM 3160 C CA . ASP B 1 206 ? 47.969 1.93 -25.328 1 42.5 206 ASP B CA 1
ATOM 3161 C C . ASP B 1 206 ? 48.844 3.121 -25.703 1 42.5 206 ASP B C 1
ATOM 3163 O O . ASP B 1 206 ? 48.562 3.832 -26.672 1 42.5 206 ASP B O 1
ATOM 3167 N N . SER B 1 207 ? 49.406 3.883 -24.781 1 46.41 207 SER B N 1
ATOM 3168 C CA . SER B 1 207 ? 50.438 4.848 -25.078 1 46.41 207 SER B CA 1
ATOM 3169 C C . SER B 1 207 ? 51.375 4.332 -26.156 1 46.41 207 SER B C 1
ATOM 3171 O O . SER B 1 207 ? 51.844 3.184 -26.109 1 46.41 207 SER B O 1
ATOM 3173 N N . PRO B 1 208 ? 51.344 4.957 -27.375 1 48.75 208 PRO B N 1
ATOM 3174 C CA . PRO B 1 208 ? 52.312 4.527 -28.391 1 48.75 208 PRO B CA 1
ATOM 3175 C C . PRO B 1 208 ? 53.719 4.348 -27.828 1 48.75 208 PRO B C 1
ATOM 3177 O O . PRO B 1 208 ? 54.125 5.059 -26.906 1 48.75 208 PRO B O 1
ATOM 3180 N N . ARG B 1 209 ? 54.5 3.191 -28.141 1 32.72 209 ARG B N 1
ATOM 3181 C CA . ARG B 1 209 ? 55.938 3.115 -27.984 1 32.72 209 ARG B CA 1
ATOM 3182 C C . ARG B 1 209 ? 56.625 4.234 -28.75 1 32.72 209 ARG B C 1
ATOM 3184 O O . ARG B 1 209 ? 56.219 4.613 -29.844 1 32.72 209 ARG B O 1
#

pLDDT: mean 72.66, std 27.84, range [23.02, 98.88]

Sequence (418 aa):
MKHLPELAVIAMFVSVAIIMATTGHPRAAVAEETAAAKQTAAADKTREPRPATKTGVTLEIARDRAEIMHDVYAATLEVLHERYFHGARAAVPARAMQDVFSTIQRKSRVEARWISVNMEPMSIDHEPKSDFEKRAAQAISAGKGHLDVVEEGFYRRAGAIPLDDGCIGCHAGFAKKPTDDPKFAGLVISVPLSQQKPAQVKTPKDSPRMKHLPELAVIAMFVSVAIIMATTGHPRAAVAEETAAAKQTAAADKTREPRPATKTGVTLEIARDRAEIMHDVYAATLEVLHERYFHGARAAVPARAMQDVFSTIQRKSRVEARWISVNMEPMSIDHEPKSDFEKRAAQAISAGKGHLDVVEEGFYRRAGAIPLDDGCIGCHAGFAKKPTDDPKFAGLVISVPLSQQKPAQVKTPKDSPR

Radius of gyration: 34.65 Å; Cα contacts (8 Å, |Δi|>4): 509; chains: 2; bounding box: 108×59×149 Å

InterPro domains:
  IPR021796 Tll0287-like domain [PF11845] (60-179)

Nearest PDB structures (foldseek):
  5b82-assembly1_A  TM=6.334E-01  e=1.180E-03  Thermosynechococcus vestitus BP-1
  5ere-assembly1_A  TM=6.008E-01  e=3.798E-01  Desulfohalobium retbaense DSM 5692
  7wmd-assembly1_A  TM=4.573E-01  e=1.583E+00  Devosia albogilva
  6jsa-assembly1_A  TM=3.382E-01  e=1.483E+00  Corynebacterium glutamicum ATCC 13032
  6tbk-assembly3_C  TM=2.354E-01  e=1.802E+00  Cellvibrio japonicus Ueda107

Foldseek 3Di:
DDCPDDPPPPPPPPCPPPPPPPPPDPPPPPPVVVVVVVVVVPVVVPPPLPPQPPFFAAPVVQVVVVVVVVVVLLVQLVCCLVPPVPDDPTPNSQVVVVVVQVVVCVRHVKHKDKAAQPFADPDPRRHQDDPQSNVFSPCVQVPDQKDWDDPPQKTKIKGKRWDDPSRCVSGNPPPHDDDPRTGTMIMMIIGGHGPPPPPPPPPPDDDDD/DDDPDDPPPPPVPPCPPPVPPPPCPPPPPPVVVVVVVVVVVPVVVPPPLPPLPPFFAAPVVQVVVVVVVVVVLLVQLVCCLVPPVPDDPTPNSQVVVVVVQVVVCVRHVKHKDKAAQPFADPDPRRHQDDPQSNVFSPCVQVPDQKDWDDPPQKTKIKGKRWDDPSRCVSGNPPPHDDDPRTGTMIMMIIGGHGPPPPPPPPPPDDDDD

Secondary structure (DSSP, 8-state):
---------------------------GGGGHHHHHHHHHGGGGGGS-------S-B-HHHHHHHHHHHHHHHHHHHHHHHHHH--STTSPPHHHHHHHHHHHHHHHH--EEEEEESSS--SSGGGS--SHHHHHHHHHHHTT-SEEEEEETTEEEEEEEEEE-HHHHHHHSTTT-PPPSS-EEEEEEEEEEBP---------------/---------------------------GGGHHHHHHHHHHTTGGGGS-------S-B-HHHHHHHHHHHHHHHHHHHHHHHHHH--STTSPPHHHHHHHHHHHHHHHH--EEEEEESSS--SSGGGS--SHHHHHHHHHHHTT-SEEEEEETTEEEEEEEEEE-HHHHHHHSTTT-PPPSS-EEEEEEEEEEBP---------------

Organism: NCBI:txid2527985

Solvent-accessible surface area (backbone atoms only — not comparable to full-atom values): 25028 Å² total; per-residue (Å²): 132,84,71,81,79,76,83,74,80,78,77,79,77,82,77,79,78,80,81,76,82,73,81,78,74,81,74,66,74,69,63,64,67,63,56,62,64,59,61,65,65,57,70,70,64,68,62,67,69,71,71,43,69,81,66,37,38,53,70,71,49,36,54,51,47,46,52,53,49,49,53,51,50,54,41,41,45,51,47,40,42,74,67,55,48,82,52,93,81,42,67,54,43,76,60,54,47,49,56,36,34,52,56,45,26,70,53,63,61,33,44,60,46,59,26,33,40,72,49,60,54,93,41,85,82,16,54,54,76,50,72,66,44,46,52,31,22,54,42,35,64,73,68,39,62,57,42,71,50,75,54,95,59,23,40,35,40,33,32,57,37,79,45,51,71,85,48,38,66,66,35,42,42,94,79,48,81,80,67,94,62,88,39,37,34,30,40,36,32,35,30,49,35,43,77,69,69,71,75,73,73,75,69,77,74,77,72,81,132,145,78,80,78,80,78,81,76,78,80,76,79,77,80,77,80,78,77,80,75,81,74,78,77,74,82,72,66,72,70,61,63,66,62,56,64,64,60,60,64,64,59,66,70,65,65,62,67,71,71,72,44,69,82,65,36,38,52,70,71,49,35,53,51,48,46,51,53,50,49,52,51,51,54,42,42,45,51,46,39,42,73,69,55,49,81,50,94,82,42,67,55,44,75,61,56,47,48,57,35,34,53,54,46,24,69,52,62,60,33,43,60,47,58,26,34,38,71,48,60,52,92,42,84,80,18,53,54,77,49,73,64,46,44,50,30,24,52,42,36,66,73,66,38,64,58,43,70,50,77,54,95,60,24,42,35,38,34,34,56,38,79,45,51,71,84,48,39,67,66,35,42,43,95,80,48,80,78,67,92,62,90,39,36,35,31,40,36,32,36,29,48,36,41,78,70,68,70,76,72,75,74,68,78,74,76,74,81,131